Protein AF-A0A543HZT6-F1 (afdb_monomer)

Sequence (372 aa):
MHTLSETLMDLGLVVEVDGRRPEGRGRAGRTARAYQFNARMASVVGIDLGDHKVSVTVSDLAGNELASRTEVFAHLGVSGRDRVTTTRRLIRSVLRAAGVESNSVLHVAVGVAAPVDGSGRVVASGEPGYMPGLADVNIAKSIGRGFPYPVVIENDANLAALGECWKGAGVGVDNLVVLLSGERLGTGLISGGQLMRGQHHMAGELAFLELVAGVGDTTGVAGLAQTLGRRAVADSRPRAESPGSLYALSDGDAAKVGSKQVIDAARHGDHEAAEVLRRVAEQMARVVAVLATLLDPEVLIFSGGGAAIAELIRDDISRQVPAFVPRPPRIVASPLGDRAVLVGATKLALDHAHHQLFKLLDAHAGPSQMRV

pLDDT: mean 89.83, std 12.61, range [34.81, 98.81]

Secondary structure (DSSP, 8-state):
-HHHHHHHHHTTSEEEEPPPPPSS-----PPPPEEEE-GGG-EEEEEEE-SSEEEEEEEETT--EEEEEEEE-SSS---HHHHHHHHHHHHHHHHHHHT--GGGEEEEEEEESS-B-TTS-B---SSTTS-TTSTTS-HHHHHHTT-SS-EEEEEHHHHHHHHHHHHSTTTT-SSEEEEEESSBEEEEEEETTEE---TTS-TT--GGGGGSTTT-S-B-HHHHHHHHHHHHHHH----S--TTSHHHHTTT-GGG--HHHHHHHHHTT-HHHHHHHHHHHHHHHHHHHHHHHHH--SEEEEEGGGHHHHHHHHHHHHHHGGGT-SSPPEEEE-SSGGGHHHHHHHHHHHHHHHHHHHHHHHHHH-TTS---

Radius of gyration: 24.03 Å; Cα contacts (8 Å, |Δi|>4): 754; chains: 1; bounding box: 74×47×74 Å

Mean predicted aligned error: 6.79 Å

Solvent-accessible surface area (backbone atoms only — not comparable to full-atom values): 19347 Å² total; per-residue (Å²): 106,73,68,57,54,49,53,34,39,76,70,44,50,32,42,82,46,87,49,81,74,74,85,85,72,96,68,101,62,82,79,62,86,30,74,41,76,36,35,77,70,35,30,27,29,11,21,26,47,49,81,59,35,41,36,39,35,34,23,31,70,77,67,48,78,64,28,67,52,73,50,71,54,95,59,81,76,62,41,30,67,57,52,48,53,51,48,52,51,48,49,57,51,30,30,60,71,46,72,49,58,72,83,40,34,58,18,30,18,34,16,28,71,49,55,31,36,92,85,41,42,51,56,81,64,95,56,97,83,50,62,41,60,36,54,81,42,65,56,38,63,62,62,27,61,97,50,87,33,57,50,47,50,42,31,26,24,47,21,24,31,50,12,22,40,71,79,33,82,32,54,93,55,36,35,32,37,24,33,26,16,19,59,45,53,38,34,8,40,32,50,86,68,35,80,49,39,60,100,68,35,59,46,49,70,54,76,66,30,53,76,38,90,81,57,52,47,49,67,5,58,26,35,45,35,16,56,47,42,22,49,53,34,66,73,52,70,96,62,99,65,57,79,47,22,46,39,53,66,22,76,64,38,33,88,65,39,36,46,65,39,40,54,55,6,34,75,61,66,19,64,68,26,44,52,31,47,50,54,47,23,57,34,47,20,53,55,50,29,52,51,36,73,76,64,66,31,61,33,38,30,30,21,26,68,11,8,74,60,35,56,76,28,37,67,60,20,64,68,48,23,56,81,74,29,96,76,65,47,49,69,42,47,31,83,46,19,74,43,17,27,36,46,7,10,36,50,54,10,46,54,54,36,51,54,52,52,52,53,52,50,56,65,72,60,48,101,79,71,91,80,130

Nearest PDB structures (foldseek):
  1z05-assembly1_A-2  TM=7.581E-01  e=1.755E-20  Vibrio cholerae O1 biovar El Tor str. N16961
  3vov-assembly1_D  TM=7.362E-01  e=4.429E-18  Thermus thermophilus HB8
  2yhw-assembly1_A-2  TM=7.523E-01  e=1.103E-17  Homo sapiens
  2ap1-assembly1_A  TM=6.636E-01  e=1.703E-16  Salmonella enterica subsp. enterica serovar Typhimurium
  4db3-assembly1_A  TM=6.295E-01  e=8.113E-17  Vibrio vulnificus

Organism: NCBI:txid412689

Foldseek 3Di:
DVVLVVLCVVVVQKDWDQQDDPPDDDDPDDRDTDIDGPQAQAWEKFWEQEQFKIKIFIATLVRHTLFIDMDGDPDGQPALLVSLVVVLVRVVVRCVSSVHDLQRYAEFEYAAQAQAWPVQAGDDDPDPPGRHNNNVDPSQCSSCVPGPYGYHYAHLQQLLVLLCCPPKVNPPFQFEWEWAFAQFTFIWTGHRNDTDLPPGRCPRPDQCLCVQPLQNHGGGLFNQLLVQLLVLLQPDDDDPDDCQALCNLQVSHSVSRTSVSLLSSVVVVHPSSVVSLLSSLVNVLSVQLVCCVVRVGQEYEYAANNLSSCVVRVVVSVVRNCVRDVDGHRYHRMPCHNCSSRSSRSSVRSVSSVVVVVVVSVVVVPPPPPDD

Structure (mmCIF, N/CA/C/O backbone):
data_AF-A0A543HZT6-F1
#
_entry.id   AF-A0A543HZT6-F1
#
loop_
_atom_site.group_PDB
_atom_site.id
_atom_site.type_symbol
_atom_site.label_atom_id
_atom_site.label_alt_id
_atom_site.label_comp_id
_atom_site.label_asym_id
_atom_site.label_entity_id
_atom_site.label_seq_id
_atom_site.pdbx_PDB_ins_code
_atom_site.Cartn_x
_atom_site.Cartn_y
_atom_site.Cartn_z
_atom_site.occupancy
_atom_site.B_iso_or_equiv
_atom_site.auth_seq_id
_atom_site.auth_comp_id
_atom_site.auth_asym_id
_atom_site.auth_atom_id
_atom_site.pdbx_PDB_model_num
ATOM 1 N N . MET A 1 1 ? -31.960 -9.673 25.588 1.00 57.41 1 MET A N 1
ATOM 2 C CA . MET A 1 1 ? -32.349 -8.967 24.343 1.00 57.41 1 MET A CA 1
ATOM 3 C C . MET A 1 1 ? -32.800 -7.541 24.635 1.00 57.41 1 MET A C 1
ATOM 5 O O . MET A 1 1 ? -32.084 -6.653 24.213 1.00 57.41 1 MET A O 1
ATOM 9 N N . HIS A 1 2 ? -33.874 -7.298 25.405 1.00 59.56 2 HIS A N 1
ATOM 10 C CA . HIS A 1 2 ? -34.345 -5.928 25.708 1.00 59.56 2 HIS A CA 1
ATOM 11 C C . HIS A 1 2 ? -33.261 -5.028 26.337 1.00 59.56 2 HIS A C 1
ATOM 13 O O . HIS A 1 2 ? -32.996 -3.950 25.823 1.00 59.56 2 HIS A O 1
ATOM 19 N N . THR A 1 3 ? -32.548 -5.536 27.347 1.00 75.44 3 THR A N 1
ATOM 20 C CA . THR A 1 3 ? -31.457 -4.828 28.040 1.00 75.44 3 THR A CA 1
ATOM 21 C C . THR A 1 3 ? -30.265 -4.499 27.142 1.00 75.44 3 THR A C 1
ATOM 23 O O . THR A 1 3 ? -29.736 -3.401 27.223 1.00 75.44 3 THR A O 1
ATOM 26 N N . LEU A 1 4 ? -29.861 -5.407 26.246 1.00 78.81 4 LEU A N 1
ATOM 27 C CA . LEU A 1 4 ? -28.741 -5.160 25.327 1.00 78.81 4 LEU A CA 1
ATOM 28 C C . LEU A 1 4 ? -29.105 -4.111 24.266 1.00 78.81 4 LEU A C 1
ATOM 30 O O . LEU A 1 4 ? -28.292 -3.247 23.955 1.00 78.81 4 LEU A O 1
ATOM 34 N N . SER A 1 5 ? -30.322 -4.172 23.717 1.00 77.44 5 SER A N 1
ATOM 35 C CA . SER A 1 5 ? -30.802 -3.174 22.757 1.00 77.44 5 SER A CA 1
ATOM 36 C C . SER A 1 5 ? -30.911 -1.786 23.389 1.00 77.44 5 SER A C 1
ATOM 38 O O . SER A 1 5 ? -30.549 -0.813 22.739 1.00 77.44 5 SER A O 1
ATOM 40 N N . GLU A 1 6 ? -31.352 -1.689 24.647 1.00 80.94 6 GLU A N 1
ATOM 41 C CA . GLU A 1 6 ? -31.368 -0.431 25.405 1.00 80.94 6 GLU A CA 1
ATOM 42 C C . GLU A 1 6 ? -29.956 0.109 25.634 1.00 80.94 6 GLU A C 1
ATOM 44 O O . GLU A 1 6 ? -29.689 1.242 25.254 1.00 80.94 6 GLU A O 1
ATOM 49 N N . THR A 1 7 ? -29.011 -0.714 26.102 1.00 83.00 7 THR A N 1
ATOM 50 C CA . THR A 1 7 ? -27.608 -0.288 26.255 1.00 83.00 7 THR A CA 1
ATOM 51 C C . THR A 1 7 ? -26.992 0.186 24.935 1.00 83.00 7 THR A C 1
ATOM 53 O O . THR A 1 7 ? -26.291 1.195 24.902 1.00 83.00 7 THR A O 1
ATOM 56 N N . LEU A 1 8 ? -27.257 -0.508 23.824 1.00 84.44 8 LEU A N 1
ATOM 57 C CA . LEU A 1 8 ? -26.765 -0.103 22.505 1.00 84.44 8 LEU A CA 1
ATOM 58 C C . LEU A 1 8 ? -27.398 1.212 22.020 1.00 84.44 8 LEU A C 1
ATOM 60 O O . LEU A 1 8 ? -26.725 1.981 21.336 1.00 84.44 8 LEU A O 1
ATOM 64 N N . MET A 1 9 ? -28.664 1.477 22.354 1.00 84.94 9 MET A N 1
ATOM 65 C CA . MET A 1 9 ? -29.323 2.755 22.057 1.00 84.94 9 MET A CA 1
ATOM 66 C C . MET A 1 9 ? -28.793 3.889 22.936 1.00 84.94 9 MET A C 1
ATOM 68 O O . MET A 1 9 ? -28.523 4.967 22.415 1.00 84.94 9 MET A O 1
ATOM 72 N N . ASP A 1 10 ? -28.587 3.642 24.232 1.00 84.94 10 ASP A N 1
ATOM 73 C CA . ASP A 1 10 ? -28.039 4.621 25.180 1.00 84.94 10 ASP A CA 1
ATOM 74 C C . ASP A 1 10 ? -26.620 5.048 24.782 1.00 84.94 10 ASP A C 1
ATOM 76 O O . ASP A 1 10 ? -26.254 6.219 24.881 1.00 84.94 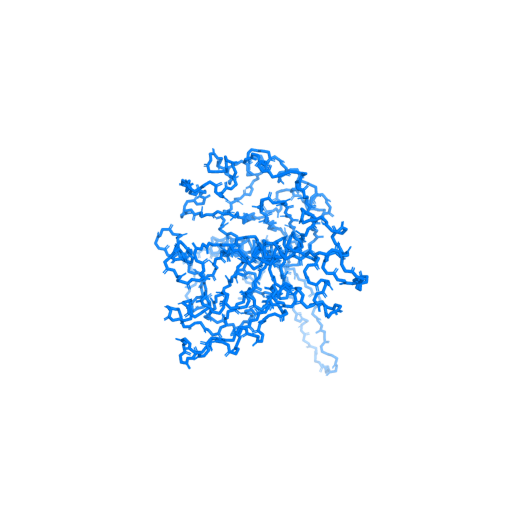10 ASP A O 1
ATOM 80 N N . LEU A 1 11 ? -25.833 4.107 24.254 1.00 83.06 11 LEU A N 1
ATOM 81 C CA . LEU A 1 11 ? -24.512 4.369 23.678 1.00 83.06 11 LEU A CA 1
ATOM 82 C C . LEU A 1 11 ? -24.570 4.964 22.261 1.00 83.06 11 LEU A C 1
ATOM 84 O O . LEU A 1 11 ? -23.529 5.283 21.689 1.00 83.06 11 LEU A O 1
ATOM 88 N N . GLY A 1 12 ? -25.760 5.086 21.667 1.00 85.19 12 GLY A N 1
ATOM 89 C CA . GLY A 1 12 ? -25.968 5.594 20.312 1.00 85.19 12 GLY A CA 1
ATOM 90 C C . GLY A 1 12 ? -25.462 4.675 19.195 1.00 85.19 12 GLY A C 1
ATOM 91 O O . GLY A 1 12 ? -25.435 5.107 18.043 1.00 85.19 12 GLY A O 1
ATOM 92 N N . LEU A 1 13 ? -25.076 3.432 19.514 1.00 85.69 13 LEU A N 1
ATOM 93 C CA . LEU A 1 13 ? -24.542 2.424 18.585 1.00 85.69 13 LEU A CA 1
ATOM 94 C C . LEU A 1 13 ? -25.603 1.865 17.645 1.00 85.69 13 LEU A C 1
ATOM 96 O O . LEU A 1 13 ? -25.291 1.459 16.524 1.00 85.69 13 LEU A O 1
ATOM 100 N N . VAL A 1 14 ? -26.856 1.844 18.090 1.00 89.56 14 VAL A N 1
ATOM 101 C CA . VAL A 1 14 ? -27.994 1.480 17.252 1.00 89.56 14 VAL A CA 1
ATOM 102 C C . VAL A 1 14 ? -29.080 2.535 17.342 1.00 89.56 14 VAL A C 1
ATOM 104 O O . VAL A 1 14 ? -29.271 3.169 18.376 1.00 89.56 14 VAL A O 1
ATOM 107 N N . VAL A 1 15 ? -29.811 2.699 16.248 1.00 88.88 15 VAL A N 1
ATOM 108 C CA . VAL A 1 15 ? -31.012 3.533 16.173 1.00 88.88 15 VAL A CA 1
ATOM 109 C C . VAL A 1 15 ? -32.214 2.651 15.860 1.00 88.88 15 VAL A C 1
ATOM 111 O O . VAL A 1 15 ? -32.104 1.704 15.076 1.00 88.88 15 VAL A O 1
ATOM 114 N N . GLU A 1 16 ? -33.352 2.932 16.493 1.00 87.25 16 GLU A N 1
ATOM 115 C CA . GLU A 1 16 ? -34.619 2.282 16.151 1.00 87.25 16 GLU A CA 1
ATOM 116 C C . GLU A 1 16 ? -35.087 2.798 14.783 1.00 87.25 16 GLU A C 1
ATOM 118 O O . GLU A 1 16 ? -35.059 3.998 14.509 1.00 87.25 16 GLU A O 1
ATOM 123 N N . VAL A 1 17 ? -35.478 1.877 13.909 1.00 86.50 17 VAL A N 1
ATOM 124 C CA . VAL A 1 17 ? -36.004 2.159 12.571 1.00 86.50 17 VAL A CA 1
ATOM 125 C C . VAL A 1 17 ? -37.346 1.462 12.401 1.00 86.50 17 VAL A C 1
ATOM 127 O O . VAL A 1 17 ? -37.620 0.441 13.037 1.00 86.50 17 VAL A O 1
ATOM 130 N N . ASP A 1 18 ? -38.192 1.996 11.523 1.00 77.94 18 ASP A N 1
ATOM 131 C CA . ASP A 1 18 ? -39.490 1.388 11.247 1.00 77.94 18 ASP A CA 1
ATOM 132 C C . ASP A 1 18 ? -39.306 -0.022 10.664 1.00 77.94 18 ASP A C 1
ATOM 134 O O . ASP A 1 18 ? -38.708 -0.220 9.601 1.00 77.94 18 ASP A O 1
ATOM 138 N N . GLY A 1 19 ? -39.833 -1.030 11.361 1.00 65.00 19 GLY A N 1
ATOM 139 C CA . GLY A 1 19 ? -39.820 -2.406 10.879 1.00 65.00 19 GLY A CA 1
ATOM 140 C C . GLY A 1 19 ? -40.638 -2.531 9.592 1.00 65.00 19 GLY A C 1
ATOM 141 O O . GLY A 1 19 ? -41.846 -2.282 9.596 1.00 65.00 19 GLY A O 1
ATOM 142 N N . ARG A 1 20 ? -40.008 -2.947 8.483 1.00 56.88 20 ARG A N 1
ATOM 143 C CA . ARG A 1 20 ? -40.730 -3.265 7.239 1.00 56.88 20 ARG A CA 1
ATOM 144 C C . ARG A 1 20 ? -41.764 -4.356 7.527 1.00 56.88 20 ARG A C 1
ATOM 146 O O . ARG A 1 20 ? -41.405 -5.472 7.902 1.00 56.88 20 ARG A O 1
ATOM 153 N N . ARG A 1 21 ? -43.052 -4.052 7.332 1.00 56.28 21 ARG A N 1
ATOM 154 C CA . ARG A 1 21 ? -44.095 -5.086 7.285 1.00 56.28 21 ARG A CA 1
ATOM 155 C C . ARG A 1 21 ? -43.817 -5.975 6.067 1.00 56.28 21 ARG A C 1
ATOM 157 O O . ARG A 1 21 ? -43.660 -5.424 4.980 1.00 56.28 21 ARG A O 1
ATOM 164 N N . PRO A 1 22 ? -43.778 -7.311 6.203 1.00 52.00 22 PRO A N 1
ATOM 165 C CA . PRO A 1 22 ? -43.826 -8.181 5.038 1.00 52.00 22 PRO A CA 1
ATOM 166 C C . PRO A 1 22 ? -45.109 -7.868 4.264 1.00 52.00 22 PRO A C 1
ATOM 168 O O . PRO A 1 22 ? -46.202 -7.897 4.840 1.00 52.00 22 PRO A O 1
ATOM 171 N N . GLU A 1 23 ? -44.988 -7.526 2.983 1.00 52.16 23 GLU A N 1
ATOM 172 C CA . GLU A 1 23 ? -46.154 -7.386 2.117 1.00 52.16 23 GLU A CA 1
ATOM 173 C C . GLU A 1 23 ? -46.867 -8.742 2.043 1.00 52.16 23 GLU A C 1
ATOM 175 O O . GLU A 1 23 ? -46.289 -9.750 1.643 1.00 52.16 23 GLU A O 1
ATOM 180 N N . GLY A 1 24 ? -48.126 -8.775 2.487 1.00 54.62 24 GLY A N 1
ATOM 181 C CA . GLY A 1 24 ? -48.979 -9.956 2.393 1.00 54.62 24 GLY A CA 1
ATOM 182 C C . GLY A 1 24 ? -48.821 -10.971 3.528 1.00 54.62 24 GLY A C 1
ATOM 183 O O . GLY A 1 24 ? -48.290 -12.057 3.329 1.00 54.62 24 GLY A O 1
ATOM 184 N N . ARG A 1 25 ? -49.389 -10.669 4.703 1.00 46.81 25 ARG A N 1
ATOM 185 C CA . ARG A 1 25 ? -50.236 -11.590 5.498 1.00 46.81 25 ARG A CA 1
ATOM 186 C C . ARG A 1 25 ? -50.712 -10.887 6.765 1.00 46.81 25 ARG A C 1
ATOM 188 O O . ARG A 1 25 ? -49.925 -10.508 7.627 1.00 46.81 25 ARG A O 1
ATOM 195 N N . GLY A 1 26 ? -52.028 -10.727 6.870 1.00 58.00 26 GLY A N 1
ATOM 196 C CA . GLY A 1 26 ? -52.678 -10.222 8.068 1.00 58.00 26 GLY A CA 1
ATOM 197 C C . GLY A 1 26 ? -52.455 -11.158 9.252 1.00 58.00 26 GLY A C 1
ATOM 198 O O . GLY A 1 26 ? -52.909 -12.299 9.249 1.00 58.00 26 GLY A O 1
ATOM 199 N N . ARG A 1 27 ? -51.793 -10.644 10.285 1.00 52.22 27 ARG A N 1
ATOM 200 C CA . ARG A 1 27 ? -52.024 -11.012 11.683 1.00 52.22 27 ARG A CA 1
ATOM 201 C C . ARG A 1 27 ? -51.715 -9.791 12.540 1.00 52.22 27 ARG A C 1
ATOM 203 O O . ARG A 1 27 ? -50.632 -9.222 12.446 1.00 52.22 27 ARG A O 1
ATOM 210 N N . ALA A 1 28 ? -52.693 -9.383 13.343 1.00 55.94 28 ALA A N 1
ATOM 211 C CA . ALA A 1 28 ? -52.550 -8.338 14.344 1.00 55.94 28 ALA A CA 1
ATOM 212 C C . ALA A 1 28 ? -51.576 -8.819 15.433 1.00 55.94 28 ALA A C 1
ATOM 214 O O . ALA A 1 28 ? -51.959 -9.518 16.366 1.00 55.94 28 ALA A O 1
ATOM 215 N N . GLY A 1 29 ? -50.299 -8.495 15.262 1.00 61.16 29 GLY A N 1
ATOM 216 C CA . GLY A 1 29 ? -49.252 -8.628 16.268 1.00 61.16 29 GLY A CA 1
ATOM 217 C C . GLY A 1 29 ? -48.547 -7.285 16.434 1.00 61.16 29 GLY A C 1
ATOM 218 O O . GLY A 1 29 ? -48.522 -6.482 15.499 1.00 61.16 29 GLY A O 1
ATOM 219 N N . ARG A 1 30 ? -47.997 -7.026 17.627 1.00 59.41 30 ARG A N 1
ATOM 220 C CA . ARG A 1 30 ? -47.191 -5.827 17.905 1.00 59.41 30 ARG A CA 1
ATOM 221 C C . ARG A 1 30 ? -46.085 -5.715 16.849 1.00 59.41 30 ARG A C 1
ATOM 223 O O . ARG A 1 30 ? -45.381 -6.693 16.609 1.00 59.41 30 ARG A O 1
ATOM 230 N N . THR A 1 31 ? -45.958 -4.550 16.214 1.00 61.19 31 THR A N 1
ATOM 231 C CA . THR A 1 31 ? -44.930 -4.284 15.199 1.00 61.19 31 THR A CA 1
ATOM 232 C C . THR A 1 31 ? -43.558 -4.622 15.781 1.00 61.19 31 THR A C 1
ATOM 234 O O . THR A 1 31 ? -43.225 -4.152 16.871 1.00 61.19 31 THR A O 1
ATOM 237 N N . ALA A 1 32 ? -42.789 -5.473 15.099 1.00 73.81 32 ALA A N 1
ATOM 238 C CA . ALA A 1 32 ? -41.437 -5.794 15.534 1.00 73.81 32 ALA A CA 1
ATOM 239 C C . ALA A 1 32 ? -40.584 -4.520 15.486 1.00 73.81 32 ALA A C 1
ATOM 241 O O . ALA A 1 32 ? -40.571 -3.829 14.466 1.00 73.81 32 ALA A O 1
ATOM 242 N N . ARG A 1 33 ? -39.891 -4.212 16.587 1.00 80.31 33 ARG A N 1
ATOM 243 C CA . ARG A 1 33 ? -38.891 -3.142 16.614 1.00 80.31 33 ARG A CA 1
ATOM 244 C C . ARG A 1 33 ? -37.713 -3.565 15.748 1.00 80.31 33 ARG A C 1
ATOM 246 O O . ARG A 1 33 ? -37.187 -4.662 15.943 1.00 80.31 33 ARG A O 1
ATOM 253 N N . ALA A 1 34 ? -37.324 -2.724 14.798 1.00 83.81 34 ALA A N 1
ATOM 254 C CA . ALA A 1 34 ? -36.122 -2.929 14.008 1.00 83.81 34 ALA A CA 1
ATOM 255 C C . ALA A 1 34 ? -35.042 -1.956 14.481 1.00 83.81 34 ALA A C 1
ATOM 257 O O . ALA A 1 34 ? -35.328 -0.816 14.837 1.00 83.81 34 ALA A O 1
ATOM 258 N N . TYR A 1 35 ? -33.800 -2.425 14.495 1.00 86.25 35 TYR A N 1
ATOM 259 C CA . TYR A 1 35 ? -32.641 -1.635 14.885 1.00 86.25 35 TYR A CA 1
ATOM 260 C C . TYR A 1 35 ? -31.626 -1.646 13.753 1.00 86.25 35 TYR A C 1
ATOM 262 O O . TYR A 1 35 ? -31.440 -2.661 13.081 1.00 86.25 35 TYR A O 1
ATOM 270 N N . GLN A 1 36 ? -30.963 -0.517 13.564 1.00 89.12 36 GLN A N 1
ATOM 271 C CA . GLN A 1 36 ? -29.909 -0.326 12.581 1.00 89.12 36 GLN A CA 1
ATOM 272 C C . GLN A 1 36 ? -28.639 0.124 13.298 1.00 89.12 36 GLN A C 1
ATOM 274 O O . GLN A 1 36 ? -28.704 0.960 14.196 1.00 89.12 36 GLN A O 1
ATOM 279 N N . PHE A 1 37 ? -27.481 -0.374 12.859 1.00 90.31 37 PHE A N 1
ATOM 280 C CA . PHE A 1 37 ? -26.193 0.150 13.306 1.00 90.31 37 PHE A CA 1
ATOM 281 C C . PHE A 1 37 ? -26.051 1.626 12.918 1.00 90.31 37 PHE A C 1
ATOM 283 O O . PHE A 1 37 ? -26.197 2.001 11.750 1.00 90.31 37 PHE A O 1
ATOM 290 N N . ASN A 1 38 ? -25.752 2.471 13.898 1.00 91.44 38 ASN A N 1
ATOM 291 C CA . ASN A 1 38 ? -25.540 3.892 13.688 1.00 91.44 38 ASN A CA 1
ATOM 292 C C . ASN A 1 38 ? -24.103 4.155 13.224 1.00 91.44 38 ASN A C 1
ATOM 294 O O . ASN A 1 38 ? -23.271 4.675 13.963 1.00 91.44 38 ASN A O 1
ATOM 298 N N . ALA A 1 39 ? -23.810 3.814 11.968 1.00 92.00 39 ALA A N 1
ATOM 299 C CA . ALA A 1 39 ? -22.471 3.975 11.403 1.00 92.00 39 ALA A CA 1
ATOM 300 C C . ALA A 1 39 ? -21.938 5.417 11.493 1.00 92.00 39 ALA A C 1
ATOM 302 O O . ALA A 1 39 ? -20.729 5.621 11.560 1.00 92.00 39 ALA A O 1
ATOM 303 N N . ARG A 1 40 ? -22.836 6.411 11.525 1.00 90.81 40 ARG A N 1
ATOM 304 C CA . ARG A 1 40 ? -22.513 7.844 11.544 1.00 90.81 40 ARG A CA 1
ATOM 305 C C . ARG A 1 40 ? -22.329 8.436 12.940 1.00 90.81 40 ARG A C 1
ATOM 307 O O . ARG A 1 40 ? -22.072 9.631 13.036 1.00 90.81 40 ARG A O 1
ATOM 314 N N . MET A 1 41 ? -22.447 7.645 14.010 1.00 90.56 41 MET A N 1
ATOM 315 C CA . MET A 1 41 ? -22.242 8.155 15.374 1.00 90.56 41 MET A CA 1
ATOM 316 C C . MET A 1 41 ? -20.821 8.686 15.603 1.00 90.56 41 MET A C 1
ATOM 318 O O . MET A 1 41 ? -20.600 9.517 16.479 1.00 90.56 41 MET A O 1
ATOM 322 N N . ALA A 1 42 ? -19.858 8.170 14.841 1.00 93.56 42 ALA A N 1
ATOM 323 C CA . ALA A 1 42 ? -18.459 8.517 14.944 1.00 93.56 42 ALA A CA 1
ATOM 324 C C . ALA A 1 42 ? -17.748 8.243 13.612 1.00 93.56 42 ALA A C 1
ATOM 326 O O . ALA A 1 42 ? -18.342 7.753 12.648 1.00 93.56 42 ALA A O 1
ATOM 327 N N . SER A 1 43 ? -16.466 8.573 13.541 1.00 96.56 43 SER A N 1
ATOM 328 C CA . SER A 1 43 ? -15.652 8.389 12.343 1.00 96.56 43 SER A CA 1
ATOM 329 C C . SER A 1 43 ? -14.262 7.865 12.676 1.00 96.56 43 SER A C 1
ATOM 331 O O . SER A 1 43 ? -13.800 7.916 13.816 1.00 96.56 43 SER A O 1
ATOM 333 N N . VAL A 1 44 ? -13.570 7.378 11.656 1.00 98.25 44 VAL A N 1
ATOM 334 C CA . VAL A 1 44 ? -12.152 7.023 11.715 1.00 98.25 44 VAL A CA 1
ATOM 335 C C . VAL A 1 44 ? -11.391 7.727 10.602 1.00 98.25 44 VAL A C 1
ATOM 337 O O . VAL A 1 44 ? -11.977 8.120 9.590 1.00 98.25 44 VAL A O 1
ATOM 340 N N . VAL A 1 45 ? -10.081 7.883 10.781 1.00 98.50 45 VAL A N 1
ATOM 341 C CA . VAL A 1 45 ? -9.201 8.482 9.772 1.00 98.50 45 VAL A CA 1
ATOM 342 C C . VAL A 1 45 ? -8.145 7.472 9.343 1.00 98.50 45 VAL A C 1
ATOM 344 O O . VAL A 1 45 ? -7.395 6.958 10.172 1.00 98.50 45 VAL A O 1
ATOM 347 N N . GLY A 1 46 ? -8.071 7.214 8.041 1.00 98.56 46 GLY A N 1
ATOM 348 C CA . GLY A 1 46 ? -6.985 6.464 7.418 1.00 98.56 46 GLY A CA 1
ATOM 349 C C . GLY A 1 46 ? -6.003 7.420 6.750 1.00 98.56 46 GLY A C 1
ATOM 350 O O . GLY A 1 46 ? -6.421 8.382 6.100 1.00 98.56 46 GLY A O 1
ATOM 351 N N . ILE A 1 47 ? -4.706 7.174 6.909 1.00 98.56 47 ILE A N 1
ATOM 352 C CA . ILE A 1 47 ? -3.644 7.999 6.330 1.00 98.56 47 ILE A CA 1
ATOM 353 C C . ILE A 1 47 ? -2.620 7.104 5.641 1.00 98.56 47 ILE A C 1
ATOM 355 O O . ILE A 1 47 ? -2.151 6.136 6.226 1.00 98.56 47 ILE A O 1
ATOM 359 N N . ASP A 1 48 ? -2.259 7.467 4.417 1.00 97.56 48 ASP A N 1
ATOM 360 C CA . ASP A 1 48 ? -1.107 6.947 3.683 1.00 97.56 48 ASP A CA 1
ATOM 361 C C . ASP A 1 48 ? -0.053 8.061 3.623 1.00 97.56 48 ASP A C 1
ATOM 363 O O . ASP A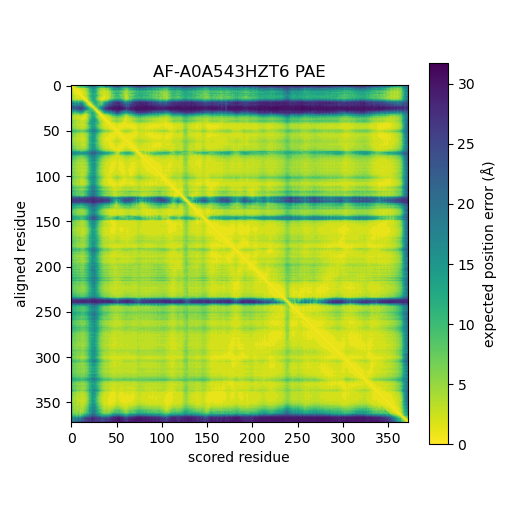 1 48 ? -0.253 9.077 2.949 1.00 97.56 48 ASP A O 1
ATOM 367 N N . LEU A 1 49 ? 1.018 7.915 4.408 1.00 95.19 49 LEU A N 1
ATOM 368 C CA . LEU A 1 49 ? 2.145 8.839 4.491 1.00 95.19 49 LEU A CA 1
ATOM 369 C C . LEU A 1 49 ? 3.325 8.273 3.687 1.00 95.19 49 LEU A C 1
ATOM 371 O O . LEU A 1 49 ? 4.265 7.703 4.248 1.00 95.19 49 LEU A O 1
ATOM 375 N N . GLY A 1 50 ? 3.262 8.444 2.369 1.00 90.38 50 GLY A N 1
ATOM 376 C CA . GLY A 1 50 ? 4.299 8.011 1.437 1.00 90.38 50 GLY A CA 1
ATOM 377 C C . GLY A 1 50 ? 5.373 9.069 1.179 1.00 90.38 50 GLY A C 1
ATOM 378 O O . GLY A 1 50 ? 5.316 10.195 1.687 1.00 90.38 50 GLY A O 1
ATOM 379 N N . ASP A 1 51 ? 6.351 8.713 0.341 1.00 85.50 51 ASP A N 1
ATOM 380 C CA . ASP A 1 51 ? 7.472 9.597 0.004 1.00 85.50 51 ASP A CA 1
ATOM 381 C C . ASP A 1 51 ? 7.060 10.751 -0.930 1.00 85.50 51 ASP A C 1
ATOM 383 O O . ASP A 1 51 ? 7.401 11.906 -0.684 1.00 85.50 51 ASP A O 1
ATOM 387 N N . HIS A 1 52 ? 6.230 10.464 -1.935 1.00 87.12 52 HIS A N 1
ATOM 388 C CA . HIS A 1 52 ? 5.796 11.438 -2.951 1.00 87.12 52 HIS A CA 1
ATOM 389 C C . HIS A 1 52 ? 4.495 12.155 -2.623 1.00 87.12 52 HIS A C 1
ATOM 391 O O . HIS A 1 52 ? 4.197 13.201 -3.195 1.00 87.12 52 HIS A O 1
ATOM 397 N N . LYS A 1 53 ? 3.678 11.586 -1.739 1.00 92.56 53 LYS A N 1
ATOM 398 C CA . LYS A 1 53 ? 2.338 12.093 -1.449 1.00 92.56 53 LYS A CA 1
ATOM 399 C C . LYS A 1 53 ? 1.894 11.738 -0.041 1.00 92.56 53 LYS A C 1
ATOM 401 O O . LYS A 1 53 ? 2.371 10.773 0.547 1.00 92.56 53 LYS A O 1
ATOM 406 N N . VAL A 1 54 ? 0.910 12.483 0.446 1.00 96.00 54 VAL A N 1
ATOM 407 C CA . VAL A 1 54 ? 0.106 12.109 1.611 1.00 96.00 54 VAL A CA 1
ATOM 408 C C . VAL A 1 54 ? -1.344 12.012 1.184 1.00 96.00 54 VAL A C 1
ATOM 410 O O . VAL A 1 54 ? -1.877 12.959 0.605 1.00 96.00 54 VAL A O 1
ATOM 413 N N . SER A 1 55 ? -1.995 10.899 1.506 1.00 98.12 55 SER A N 1
ATOM 414 C CA . SE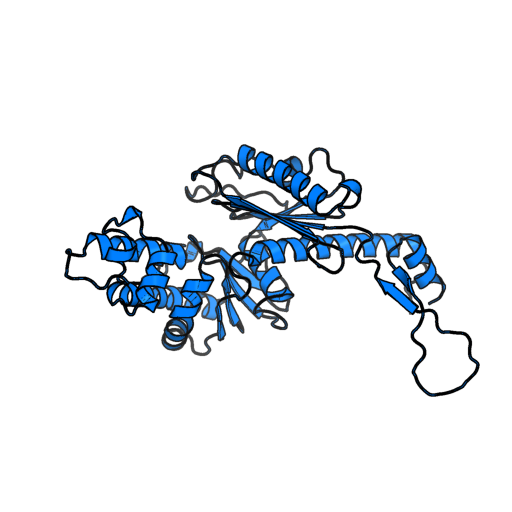R A 1 55 ? -3.438 10.734 1.324 1.00 98.12 55 SER A CA 1
ATOM 415 C C . SER A 1 55 ? -4.122 10.569 2.672 1.00 98.12 55 SER A C 1
ATOM 417 O O . SER A 1 55 ? -3.640 9.841 3.534 1.00 98.12 55 SER A O 1
ATOM 419 N N . VAL A 1 56 ? -5.253 11.243 2.860 1.00 98.50 56 VAL A N 1
ATOM 420 C CA . VAL A 1 56 ? -6.068 11.170 4.076 1.00 98.50 56 VAL A CA 1
ATOM 421 C C . VAL A 1 56 ? -7.507 10.881 3.680 1.00 98.50 56 VAL A C 1
ATOM 423 O O . VAL A 1 56 ? -8.042 11.541 2.789 1.00 98.50 56 VAL A O 1
ATOM 426 N N . THR A 1 57 ? -8.142 9.936 4.366 1.00 98.62 57 THR A N 1
ATOM 427 C CA . THR A 1 57 ? -9.569 9.632 4.225 1.00 98.62 57 THR A CA 1
ATOM 428 C C . THR A 1 57 ? -10.259 9.650 5.583 1.00 98.62 57 THR A C 1
ATOM 430 O O . THR A 1 57 ? -9.667 9.268 6.593 1.00 98.62 57 THR A O 1
ATOM 433 N N . VAL A 1 58 ? -11.502 10.119 5.606 1.00 98.50 58 VAL A N 1
ATOM 434 C CA . VAL A 1 58 ? -12.411 10.043 6.752 1.00 98.50 58 VAL A CA 1
ATOM 435 C C . VAL A 1 58 ? -13.529 9.083 6.380 1.00 98.50 58 VAL A C 1
ATOM 437 O O . VAL A 1 58 ? -14.126 9.209 5.310 1.00 98.50 58 VAL A O 1
ATOM 440 N N . SER A 1 59 ? -13.819 8.141 7.270 1.00 98.38 59 SER A N 1
ATOM 441 C CA . SER A 1 59 ? -14.798 7.080 7.052 1.00 98.38 59 SER A CA 1
ATOM 442 C C . SER A 1 59 ? -15.742 6.952 8.244 1.00 98.38 59 SER A C 1
ATOM 444 O O . SER A 1 59 ? -15.338 7.211 9.381 1.00 98.38 59 SER A O 1
ATOM 446 N N . ASP A 1 60 ? -16.983 6.545 7.991 1.00 97.31 60 ASP A N 1
ATOM 447 C CA . ASP A 1 60 ? -17.931 6.165 9.042 1.00 97.31 60 ASP A CA 1
ATOM 448 C C . ASP A 1 60 ? -17.565 4.798 9.665 1.00 97.31 60 ASP A C 1
ATOM 450 O O . ASP A 1 60 ? -16.654 4.108 9.200 1.00 97.31 60 ASP A O 1
ATOM 454 N N . LEU A 1 61 ? -18.265 4.371 10.721 1.00 96.00 61 LEU A N 1
ATOM 455 C CA . LEU A 1 61 ? -17.965 3.103 11.403 1.00 96.00 61 LEU A CA 1
ATOM 456 C C . LEU A 1 61 ? -18.339 1.842 10.606 1.00 96.00 61 LEU A C 1
ATOM 458 O O . LEU A 1 61 ? -17.964 0.742 11.017 1.00 96.00 61 LEU A O 1
ATOM 462 N N . ALA A 1 62 ? -19.071 1.976 9.497 1.00 94.44 62 ALA A N 1
ATOM 463 C CA . ALA A 1 62 ? -19.316 0.889 8.548 1.00 94.44 62 ALA A CA 1
ATOM 464 C C . ALA A 1 62 ? -18.229 0.823 7.459 1.00 94.44 62 ALA A C 1
ATOM 466 O O . ALA A 1 62 ? -18.217 -0.096 6.639 1.00 94.44 62 ALA A O 1
ATOM 467 N N . GLY A 1 63 ? -17.289 1.771 7.456 1.00 96.00 63 GLY A N 1
ATOM 468 C CA . GLY A 1 63 ? -16.211 1.829 6.486 1.00 96.00 63 GLY A CA 1
ATOM 469 C C . GLY A 1 63 ? -16.591 2.498 5.168 1.00 96.00 63 GLY A C 1
ATOM 470 O O . GLY A 1 63 ? -15.919 2.241 4.160 1.00 96.00 63 GLY A O 1
ATOM 471 N N . ASN A 1 64 ? -17.646 3.317 5.155 1.00 96.88 64 ASN A N 1
ATOM 472 C CA . ASN A 1 64 ? -17.991 4.155 4.012 1.00 96.88 64 ASN A CA 1
ATOM 473 C C . ASN A 1 64 ? -17.179 5.451 4.048 1.00 96.88 64 ASN A C 1
ATOM 475 O O . ASN A 1 64 ? -17.230 6.203 5.022 1.00 96.88 64 ASN A O 1
ATOM 479 N N . GLU A 1 65 ? -16.470 5.735 2.956 1.00 97.88 65 GLU A N 1
ATOM 480 C CA . GLU A 1 65 ? -15.710 6.976 2.810 1.00 97.88 65 GLU A CA 1
ATOM 481 C C . GLU A 1 65 ? -16.653 8.186 2.764 1.00 97.88 65 GLU A C 1
ATOM 483 O O . GLU A 1 65 ? -17.556 8.253 1.930 1.00 97.88 65 GLU A O 1
ATOM 488 N N . LEU A 1 66 ? -16.419 9.149 3.656 1.00 98.31 66 LEU A N 1
ATOM 489 C CA . LEU A 1 66 ? -17.155 10.412 3.728 1.00 98.31 66 LEU A CA 1
ATOM 490 C C . LEU A 1 66 ? -16.442 11.512 2.938 1.00 98.31 66 LEU A C 1
ATOM 492 O O . LEU A 1 66 ? -17.081 12.300 2.245 1.00 98.31 66 LEU A O 1
ATOM 496 N N . ALA A 1 67 ? -15.113 11.565 3.039 1.00 98.44 67 ALA A N 1
ATOM 497 C CA . ALA A 1 67 ? -14.269 12.443 2.238 1.00 98.44 67 ALA A CA 1
ATOM 498 C C . ALA A 1 67 ? -12.831 11.916 2.198 1.00 98.44 67 ALA A C 1
ATOM 500 O O . ALA A 1 67 ? -12.344 11.345 3.172 1.00 98.44 67 ALA A O 1
ATOM 501 N N . SER A 1 68 ? -12.117 12.200 1.112 1.00 98.25 68 SER A N 1
ATOM 502 C CA . SER A 1 68 ? -10.686 11.932 0.989 1.00 98.25 68 SER A CA 1
ATOM 503 C C . SER A 1 68 ? -9.972 13.064 0.254 1.00 98.25 68 SER A C 1
ATOM 505 O O . SER A 1 68 ? -10.571 13.798 -0.536 1.00 98.25 68 SER A O 1
ATOM 507 N N . ARG A 1 69 ? -8.685 13.259 0.556 1.00 98.25 69 ARG A N 1
ATOM 508 C CA . ARG A 1 69 ? -7.798 14.189 -0.155 1.00 98.25 69 ARG A CA 1
ATOM 509 C C . ARG A 1 69 ? -6.389 13.624 -0.226 1.00 98.25 69 ARG A C 1
ATOM 511 O O . ARG A 1 69 ? -5.910 13.029 0.736 1.00 98.25 69 ARG A O 1
ATOM 518 N N . THR A 1 70 ? -5.718 13.919 -1.329 1.00 97.75 70 THR A N 1
ATOM 519 C CA . THR A 1 70 ? -4.305 13.616 -1.541 1.00 97.75 70 THR A CA 1
ATOM 520 C C . THR A 1 70 ? -3.561 14.901 -1.860 1.00 97.75 70 THR A C 1
ATOM 522 O O . THR A 1 70 ? -4.062 15.745 -2.602 1.00 97.75 70 THR A O 1
ATOM 525 N N . GLU A 1 71 ? -2.365 15.043 -1.306 1.00 96.50 71 GLU A N 1
ATOM 526 C CA . GLU A 1 71 ? -1.429 16.105 -1.648 1.00 96.50 71 GLU A CA 1
ATOM 527 C C . GLU A 1 71 ? -0.102 15.492 -2.083 1.00 96.50 71 GLU A C 1
ATOM 529 O O . GLU A 1 71 ? 0.427 14.617 -1.400 1.00 96.50 71 GLU A O 1
ATOM 534 N N . VAL A 1 72 ? 0.408 15.940 -3.229 1.00 94.19 72 VAL A N 1
ATOM 535 C CA . VAL A 1 72 ? 1.682 15.497 -3.806 1.00 94.19 72 VAL A CA 1
ATOM 536 C C . VAL A 1 72 ? 2.769 16.490 -3.408 1.00 94.19 72 VAL A C 1
ATOM 538 O O . VAL A 1 72 ? 2.572 17.703 -3.503 1.00 94.19 72 VAL A O 1
ATOM 541 N N . PHE A 1 73 ? 3.914 15.987 -2.960 1.00 89.50 73 PHE A N 1
ATOM 542 C CA . PHE A 1 73 ? 5.073 16.808 -2.645 1.00 89.50 73 PHE A CA 1
ATOM 543 C C . PHE A 1 73 ? 5.757 17.287 -3.928 1.00 89.50 73 PHE A C 1
ATOM 545 O O . PHE A 1 73 ? 5.890 16.547 -4.897 1.00 89.50 73 PHE A O 1
ATOM 552 N N . ALA A 1 74 ? 6.211 18.541 -3.932 1.00 81.50 74 ALA A N 1
ATOM 553 C CA . ALA A 1 74 ? 6.834 19.145 -5.111 1.00 81.50 74 ALA A CA 1
ATOM 554 C C . ALA A 1 74 ? 8.235 18.586 -5.426 1.00 81.50 74 ALA A C 1
ATOM 556 O O . ALA A 1 74 ? 8.715 18.732 -6.546 1.00 81.50 74 ALA A O 1
ATOM 557 N N . HIS A 1 75 ? 8.909 18.002 -4.436 1.00 80.44 75 HIS A N 1
ATOM 558 C CA . HIS A 1 75 ? 10.239 17.413 -4.559 1.00 80.44 75 HIS A CA 1
ATOM 559 C C . HIS A 1 75 ? 10.410 16.283 -3.540 1.00 80.44 75 HIS A C 1
ATOM 561 O O . HIS A 1 75 ? 9.698 16.226 -2.536 1.00 80.44 75 HIS A O 1
ATOM 567 N N . LEU A 1 76 ? 11.377 15.405 -3.801 1.00 78.75 76 LEU A N 1
ATOM 568 C CA . LEU A 1 76 ? 11.811 14.366 -2.871 1.00 78.75 76 LEU A CA 1
ATOM 569 C C . LEU A 1 76 ? 12.597 14.948 -1.693 1.00 78.75 76 LEU A C 1
ATOM 571 O O . LEU A 1 76 ? 13.143 16.045 -1.773 1.00 78.75 76 LEU A O 1
ATOM 575 N N . GLY A 1 77 ? 12.690 14.185 -0.602 1.00 79.56 77 GLY A N 1
ATOM 576 C CA . GLY A 1 77 ? 13.491 14.571 0.564 1.00 79.56 77 GLY A CA 1
ATOM 577 C C . GLY A 1 77 ? 12.794 15.526 1.537 1.00 79.56 77 GLY A C 1
ATOM 578 O O . GLY A 1 77 ? 13.451 16.120 2.390 1.00 79.56 77 GLY A O 1
ATOM 579 N N . VAL A 1 78 ? 11.465 15.655 1.452 1.00 85.19 78 VAL A N 1
ATOM 580 C CA . VAL A 1 78 ? 10.671 16.394 2.445 1.00 85.19 78 VAL A CA 1
ATOM 581 C C . VAL A 1 78 ? 10.906 15.806 3.838 1.00 85.19 78 VAL A C 1
ATOM 583 O O . VAL A 1 78 ? 10.787 14.592 4.036 1.00 85.19 78 VAL A O 1
ATOM 586 N N . SER A 1 79 ? 11.209 16.675 4.805 1.00 88.62 79 SER A N 1
ATOM 587 C CA . SER A 1 79 ? 11.529 16.266 6.172 1.00 88.62 79 SER A CA 1
ATOM 588 C C . SER A 1 79 ? 10.337 15.605 6.873 1.00 88.62 79 SER A C 1
ATOM 590 O O . SER A 1 79 ? 9.177 15.966 6.646 1.00 88.62 79 SER A O 1
ATOM 592 N N . GLY A 1 80 ? 10.607 14.691 7.811 1.00 88.19 80 GLY A N 1
ATOM 593 C CA . GLY A 1 80 ? 9.564 14.081 8.645 1.00 88.19 80 GLY A CA 1
ATOM 594 C C . GLY A 1 80 ? 8.652 15.100 9.354 1.00 88.19 80 GLY A C 1
ATOM 595 O O . GLY A 1 80 ? 7.444 14.886 9.473 1.00 88.19 80 GLY A O 1
ATOM 596 N N . ARG A 1 81 ? 9.188 16.258 9.771 1.00 90.38 81 ARG A N 1
ATOM 597 C CA . ARG A 1 81 ? 8.399 17.327 10.416 1.00 90.38 81 ARG A CA 1
ATOM 598 C C . ARG A 1 81 ? 7.439 18.013 9.444 1.00 90.38 81 ARG A C 1
ATOM 600 O O . ARG A 1 81 ? 6.283 18.261 9.804 1.00 90.38 81 ARG A O 1
ATOM 607 N N . ASP A 1 82 ? 7.888 18.294 8.226 1.00 91.31 82 ASP A N 1
ATOM 608 C CA . ASP A 1 82 ? 7.062 18.943 7.202 1.00 91.31 82 ASP A CA 1
ATOM 609 C C . ASP A 1 82 ? 5.978 17.996 6.683 1.00 91.31 82 ASP A C 1
ATOM 611 O O . ASP A 1 82 ? 4.828 18.409 6.495 1.00 91.31 82 ASP A O 1
ATOM 615 N N . ARG A 1 83 ? 6.292 16.699 6.569 1.00 92.06 83 ARG A N 1
ATOM 616 C CA . ARG A 1 83 ? 5.318 15.633 6.286 1.00 92.06 83 ARG A CA 1
ATOM 617 C C . ARG A 1 83 ? 4.209 15.584 7.331 1.00 92.06 83 ARG A C 1
ATOM 619 O O . ARG A 1 83 ? 3.027 15.615 6.983 1.00 92.06 83 ARG A O 1
ATOM 626 N N . VAL A 1 84 ? 4.558 15.584 8.619 1.00 92.81 84 VAL A N 1
ATOM 627 C CA . VAL A 1 84 ? 3.565 15.614 9.707 1.00 92.81 84 VAL A CA 1
ATOM 628 C C . VAL A 1 84 ? 2.744 16.906 9.687 1.00 92.81 84 VAL A C 1
ATOM 630 O O . VAL A 1 84 ? 1.527 16.870 9.879 1.00 92.81 84 VAL A O 1
ATOM 633 N N . THR A 1 85 ? 3.375 18.052 9.426 1.00 93.81 85 THR A N 1
ATOM 634 C CA . THR A 1 85 ? 2.684 19.350 9.339 1.00 93.81 85 THR A CA 1
ATOM 635 C C . THR A 1 85 ? 1.658 19.359 8.208 1.00 93.81 85 THR A C 1
ATOM 637 O O . THR A 1 85 ? 0.499 19.735 8.420 1.00 93.81 85 THR A O 1
ATOM 640 N N . THR A 1 86 ? 2.059 18.871 7.035 1.00 95.00 86 THR A N 1
ATOM 641 C CA . THR A 1 86 ? 1.199 18.682 5.863 1.00 95.00 86 THR A CA 1
ATOM 642 C C . THR A 1 86 ? 0.040 17.751 6.198 1.00 95.00 86 THR A C 1
ATOM 644 O O . THR A 1 86 ? -1.120 18.139 6.071 1.00 95.00 86 THR A O 1
ATOM 647 N N . THR A 1 87 ? 0.330 16.591 6.784 1.00 95.69 87 THR A N 1
ATOM 648 C CA . THR A 1 87 ? -0.675 15.603 7.204 1.00 95.69 87 THR A CA 1
ATOM 649 C C . THR A 1 87 ? -1.721 16.205 8.144 1.00 95.69 87 THR A C 1
ATOM 651 O O . THR A 1 87 ? -2.919 16.092 7.900 1.00 95.69 87 THR A O 1
ATOM 654 N N . ARG A 1 88 ? -1.305 16.942 9.182 1.00 95.44 88 ARG A N 1
ATOM 655 C CA . ARG A 1 88 ? -2.227 17.620 10.117 1.00 95.44 88 ARG A CA 1
ATOM 656 C C . ARG A 1 88 ? -3.100 18.677 9.440 1.00 95.44 88 ARG A C 1
ATOM 658 O O . ARG A 1 88 ? -4.222 18.940 9.884 1.00 95.44 88 ARG A O 1
ATOM 665 N N . ARG A 1 89 ? -2.589 19.355 8.409 1.00 95.88 89 ARG A N 1
ATOM 666 C CA . ARG A 1 89 ? -3.390 20.283 7.599 1.00 95.88 89 ARG A CA 1
ATOM 667 C C . ARG A 1 89 ? -4.407 19.519 6.752 1.00 95.88 89 ARG A C 1
ATOM 669 O O . ARG A 1 89 ? -5.571 19.923 6.755 1.00 95.88 89 ARG A O 1
ATOM 676 N N . LEU A 1 90 ? -4.006 18.423 6.104 1.00 96.94 90 LEU A N 1
ATOM 677 C CA . LEU A 1 90 ? -4.917 17.575 5.331 1.00 96.94 90 LEU A CA 1
ATOM 678 C C . LEU A 1 90 ? -6.026 17.001 6.212 1.00 96.94 90 LEU A C 1
ATOM 680 O O . LEU A 1 90 ? -7.185 17.170 5.857 1.00 96.94 90 LEU A O 1
ATOM 684 N N . ILE A 1 91 ? -5.714 16.439 7.386 1.00 96.44 91 ILE A N 1
ATOM 685 C CA . ILE A 1 91 ? -6.722 15.910 8.326 1.00 96.44 91 ILE A CA 1
ATOM 686 C C . ILE A 1 91 ? -7.808 16.955 8.608 1.00 96.44 91 ILE A C 1
ATOM 688 O O . ILE A 1 91 ? -8.987 16.696 8.392 1.00 96.44 91 ILE A O 1
ATOM 692 N N . ARG A 1 92 ? -7.425 18.178 9.003 1.00 95.50 92 ARG A N 1
ATOM 693 C CA . ARG A 1 92 ? -8.390 19.266 9.260 1.00 95.50 92 ARG A CA 1
ATOM 694 C C . ARG A 1 92 ? -9.210 19.634 8.023 1.00 95.50 92 ARG A C 1
ATOM 696 O O . ARG A 1 92 ? -10.372 20.012 8.142 1.00 95.50 92 ARG A O 1
ATOM 703 N N . SER A 1 93 ? -8.602 19.579 6.840 1.00 97.19 93 SER A N 1
ATOM 704 C CA . SER A 1 93 ? -9.290 19.860 5.580 1.00 97.19 93 SER A CA 1
ATOM 705 C C . SER A 1 93 ? -10.298 18.769 5.215 1.00 97.19 93 SER A C 1
ATOM 707 O O . SER A 1 93 ? -11.393 19.110 4.772 1.00 97.19 93 SER A O 1
ATOM 709 N N . VAL A 1 94 ? -9.953 17.494 5.410 1.00 97.88 94 VAL A N 1
ATOM 710 C CA . VAL A 1 94 ? -10.828 16.352 5.110 1.00 97.88 94 VAL A CA 1
ATOM 711 C C . VAL A 1 94 ? -11.962 16.256 6.128 1.00 97.88 94 VAL A C 1
ATOM 713 O O . VAL A 1 94 ? -13.104 16.101 5.716 1.00 97.88 94 VAL A O 1
ATOM 716 N N . LEU A 1 95 ? -11.694 16.464 7.423 1.00 96.75 95 LEU A N 1
ATOM 717 C CA . LEU A 1 95 ? -12.736 16.515 8.459 1.00 96.75 95 LEU A CA 1
ATOM 718 C C . LEU A 1 95 ? -13.781 17.598 8.165 1.00 96.75 95 LEU A C 1
ATOM 720 O O . LEU A 1 95 ? -14.976 17.317 8.170 1.00 96.75 95 LEU A O 1
ATOM 724 N N . ARG A 1 96 ? -13.340 18.813 7.800 1.00 97.19 96 ARG A N 1
ATOM 725 C CA . ARG A 1 96 ? -14.260 19.876 7.362 1.00 97.19 96 ARG A CA 1
ATOM 726 C C . ARG A 1 96 ? -15.064 19.489 6.127 1.00 97.19 96 ARG A C 1
ATOM 728 O O . ARG A 1 96 ? -16.253 19.771 6.082 1.00 97.19 96 ARG A O 1
ATOM 735 N N . ALA A 1 97 ? -14.425 18.877 5.130 1.00 97.94 97 ALA A N 1
ATOM 736 C CA . ALA A 1 97 ? -15.112 18.449 3.913 1.00 97.94 97 ALA A CA 1
ATOM 737 C C . ALA A 1 97 ? -16.155 17.351 4.187 1.00 97.94 97 ALA A C 1
ATOM 739 O O . ALA A 1 97 ? -17.193 17.338 3.538 1.00 97.94 97 ALA A O 1
ATOM 740 N N . ALA A 1 98 ? -15.895 16.476 5.161 1.00 97.44 98 ALA A N 1
ATOM 741 C CA . ALA A 1 98 ? -16.816 15.432 5.601 1.00 97.44 98 ALA A CA 1
ATOM 742 C C . ALA A 1 98 ? -17.924 15.940 6.546 1.00 97.44 98 ALA A C 1
ATOM 744 O O . ALA A 1 98 ? -18.856 15.192 6.831 1.00 97.44 98 ALA A O 1
ATOM 745 N N . GLY A 1 99 ? -17.828 17.173 7.063 1.00 96.69 99 GLY A N 1
ATOM 746 C CA . GLY A 1 99 ? -18.727 17.674 8.110 1.00 96.69 99 GLY A CA 1
ATOM 747 C C . GLY A 1 99 ? -18.557 16.951 9.452 1.00 96.69 99 GLY A C 1
ATOM 748 O O . GLY A 1 99 ? -19.519 16.817 10.202 1.00 96.69 99 GLY A O 1
ATOM 749 N N . VAL A 1 100 ? -17.351 16.447 9.733 1.00 95.75 100 VAL A N 1
ATOM 750 C CA . VAL A 1 100 ? -17.034 15.638 10.917 1.00 95.75 100 VAL A CA 1
ATOM 751 C C . VAL A 1 100 ? -16.274 16.482 11.933 1.00 95.75 100 VAL A C 1
ATOM 753 O O . VAL A 1 100 ? -15.215 17.044 11.638 1.00 95.75 100 VAL A O 1
ATOM 756 N N . GLU A 1 101 ? -16.790 16.534 13.157 1.00 93.12 101 GLU A N 1
ATOM 757 C CA . GLU A 1 101 ? -16.122 17.196 14.274 1.00 93.12 101 GLU A CA 1
ATOM 758 C C . GLU A 1 101 ? -14.944 16.359 14.781 1.00 93.12 101 GLU A C 1
ATOM 760 O O . GLU A 1 101 ? -15.007 15.132 14.861 1.00 93.12 101 GLU A O 1
ATOM 765 N N . SER A 1 102 ? -13.850 17.009 15.181 1.00 90.06 102 SER A N 1
ATOM 766 C CA . SER A 1 102 ? -12.623 16.294 15.581 1.00 90.06 102 SER A CA 1
ATOM 767 C C . SER A 1 102 ? -12.799 15.397 16.815 1.00 90.06 102 SER A C 1
ATOM 769 O O . SER A 1 102 ? -12.045 14.445 16.988 1.00 90.06 102 SER A O 1
ATOM 771 N N . ASN A 1 103 ? -13.779 15.694 17.673 1.00 90.56 103 ASN A N 1
ATOM 772 C CA . ASN A 1 103 ? -14.130 14.888 18.848 1.00 90.56 103 ASN A CA 1
ATOM 773 C C . ASN A 1 103 ? -14.956 13.634 18.514 1.00 90.56 103 ASN A C 1
ATOM 775 O O . ASN A 1 103 ? -15.067 12.754 19.358 1.00 90.56 103 ASN A O 1
ATOM 779 N N . SER A 1 104 ? -15.510 13.548 17.303 1.00 91.69 104 SER A N 1
ATOM 780 C CA . SER A 1 104 ? -16.266 12.388 16.820 1.00 91.69 104 SER A CA 1
ATOM 781 C C . SER A 1 104 ? -15.381 11.353 16.121 1.00 91.69 104 SER A C 1
ATOM 783 O O . SER A 1 104 ? -15.856 10.302 15.706 1.00 91.69 104 SER A 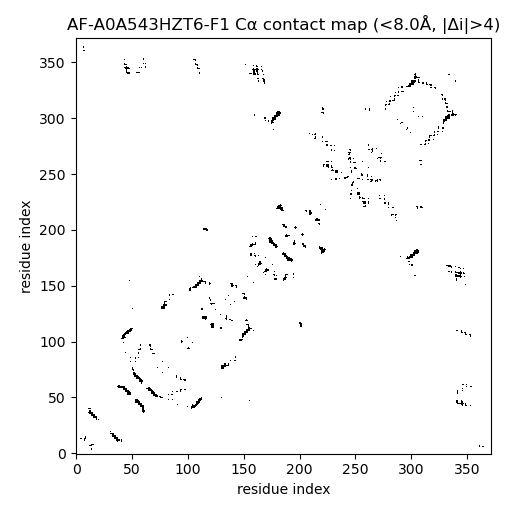O 1
ATOM 785 N N . VAL A 1 105 ? -14.078 11.620 15.997 1.00 95.44 105 VAL A N 1
ATOM 786 C CA . VAL A 1 105 ? -13.110 10.651 15.479 1.00 95.44 105 VAL A CA 1
ATOM 787 C C . VAL A 1 105 ? -12.685 9.713 16.610 1.00 95.44 105 VAL A C 1
ATOM 789 O O . VAL A 1 105 ? -12.134 10.173 17.607 1.00 95.44 105 VAL A O 1
ATOM 792 N N . LEU A 1 106 ? -12.899 8.403 16.454 1.00 94.94 106 LEU A N 1
ATOM 793 C CA . LEU A 1 106 ? -12.506 7.397 17.455 1.00 94.94 106 LEU A CA 1
ATOM 794 C C . LEU A 1 106 ? -11.061 6.936 17.296 1.00 94.94 106 LEU A C 1
ATOM 796 O O . LEU A 1 106 ? -10.399 6.616 18.282 1.00 94.94 106 LEU A O 1
ATOM 800 N N . HIS A 1 107 ? -10.570 6.869 16.058 1.00 96.62 107 HIS A N 1
ATOM 801 C CA . HIS A 1 107 ? -9.231 6.363 15.792 1.00 96.62 107 HIS A CA 1
ATOM 802 C C . HIS A 1 107 ? -8.625 6.919 14.513 1.00 96.62 107 HIS A C 1
ATOM 804 O O . HIS A 1 107 ? -9.329 7.197 13.537 1.00 96.62 107 HIS A O 1
ATOM 810 N N . VAL A 1 108 ? -7.298 7.021 14.514 1.00 97.94 108 VAL A N 1
ATOM 811 C CA . VAL A 1 108 ? -6.499 7.366 13.340 1.00 97.94 108 VAL A CA 1
ATOM 812 C C . VAL A 1 108 ? -5.434 6.304 13.132 1.00 97.94 108 VAL A C 1
ATOM 814 O O . VAL A 1 108 ? -4.691 5.997 14.060 1.00 97.94 108 VAL A O 1
ATOM 817 N N . ALA A 1 109 ? -5.328 5.781 11.917 1.00 98.38 109 ALA A N 1
ATOM 818 C CA . ALA A 1 109 ? -4.241 4.894 11.521 1.00 98.38 109 ALA A CA 1
ATOM 819 C C . ALA A 1 109 ? -3.408 5.536 10.413 1.00 98.38 109 ALA A C 1
ATOM 821 O O . ALA A 1 109 ? -3.952 6.145 9.489 1.00 98.38 109 ALA A O 1
ATOM 822 N N . VAL A 1 110 ? -2.090 5.389 10.511 1.00 98.25 110 VAL A N 1
ATOM 823 C CA . VAL A 1 110 ? -1.127 5.975 9.578 1.00 98.25 110 VAL A CA 1
ATOM 824 C C . VAL A 1 110 ? -0.219 4.887 9.030 1.00 98.25 110 VAL A C 1
ATOM 826 O O . VAL A 1 110 ? 0.522 4.267 9.787 1.00 98.25 110 VAL A O 1
ATOM 829 N N . GLY A 1 111 ? -0.269 4.694 7.716 1.00 97.00 111 GLY A N 1
ATOM 830 C CA . GLY A 1 111 ? 0.705 3.924 6.957 1.00 97.00 111 GLY A CA 1
ATOM 831 C C . GLY A 1 111 ? 1.943 4.746 6.686 1.00 97.00 111 GLY A C 1
ATOM 832 O O . GLY A 1 111 ? 1.822 5.892 6.256 1.00 97.00 111 GLY A O 1
ATOM 833 N N . VAL A 1 112 ? 3.115 4.173 6.926 1.00 94.19 112 VAL A N 1
ATOM 834 C CA . VAL A 1 112 ? 4.399 4.793 6.592 1.00 94.19 112 VAL A CA 1
ATOM 835 C C . VAL A 1 112 ? 5.238 3.837 5.757 1.00 94.19 112 VAL A C 1
ATOM 837 O O . VAL A 1 112 ? 5.311 2.648 6.063 1.00 94.19 112 VAL A O 1
ATOM 840 N N . ALA A 1 113 ? 5.907 4.370 4.734 1.00 88.44 113 ALA A N 1
ATOM 841 C CA . ALA A 1 113 ? 6.866 3.633 3.905 1.00 88.44 113 ALA A CA 1
ATOM 842 C C . ALA A 1 113 ? 8.204 3.420 4.638 1.00 88.44 113 ALA A C 1
ATOM 844 O O . ALA A 1 113 ? 9.252 3.923 4.230 1.00 88.44 113 ALA A O 1
ATOM 845 N N . ALA A 1 114 ? 8.142 2.760 5.794 1.00 88.06 114 ALA A N 1
ATOM 846 C CA . ALA A 1 114 ? 9.281 2.410 6.632 1.00 88.06 114 ALA A CA 1
ATOM 847 C C . ALA A 1 114 ? 8.918 1.260 7.594 1.00 88.06 114 ALA A C 1
ATOM 849 O O . ALA A 1 114 ? 7.731 1.054 7.874 1.00 88.06 114 ALA A O 1
ATOM 850 N N . PRO A 1 115 ? 9.909 0.538 8.145 1.00 88.75 115 PRO A N 1
ATOM 851 C CA . PRO A 1 115 ? 9.671 -0.417 9.217 1.00 88.75 115 PRO A CA 1
ATOM 852 C C . PRO A 1 115 ? 9.165 0.294 10.477 1.00 88.75 115 PRO A C 1
ATOM 854 O O . PRO A 1 115 ? 9.646 1.375 10.838 1.00 88.75 115 PRO A O 1
ATOM 857 N N . VAL A 1 116 ? 8.197 -0.321 11.156 1.00 91.62 116 VAL A N 1
ATOM 858 C CA . VAL A 1 116 ? 7.552 0.223 12.359 1.00 91.62 116 VAL A CA 1
ATOM 859 C C . VAL A 1 116 ? 7.618 -0.813 13.470 1.00 91.62 116 VAL A C 1
ATOM 861 O O . VAL A 1 116 ? 7.139 -1.926 13.296 1.00 91.62 116 VAL A O 1
ATOM 864 N N . ASP A 1 117 ? 8.183 -0.450 14.619 1.00 90.44 117 ASP A N 1
ATOM 865 C CA . ASP A 1 117 ? 8.280 -1.354 15.765 1.00 90.44 117 ASP A CA 1
ATOM 866 C C . ASP A 1 117 ? 6.932 -1.558 16.486 1.00 90.44 117 ASP A C 1
ATOM 868 O O . ASP A 1 117 ? 5.938 -0.868 16.244 1.00 90.44 117 ASP A O 1
ATOM 872 N N . GLY A 1 118 ? 6.902 -2.485 17.449 1.00 88.06 118 GLY A N 1
ATOM 873 C CA . GLY A 1 118 ? 5.703 -2.770 18.248 1.00 88.06 118 GLY A CA 1
ATOM 874 C C . GLY A 1 118 ? 5.210 -1.626 19.137 1.00 88.06 118 GLY A C 1
ATOM 875 O O . GLY A 1 118 ? 4.115 -1.712 19.688 1.00 88.06 118 GLY A O 1
ATOM 876 N N . SER A 1 119 ? 5.979 -0.543 19.268 1.00 88.62 119 SER A N 1
ATOM 877 C CA . SER A 1 119 ? 5.560 0.682 19.952 1.00 88.62 119 SER A CA 1
ATOM 878 C C . SER A 1 119 ? 4.962 1.729 19.001 1.00 88.62 119 SER A C 1
ATOM 880 O O . SER A 1 119 ? 4.570 2.811 19.450 1.00 88.62 119 SER A O 1
ATOM 882 N N . GLY A 1 120 ? 4.881 1.428 17.700 1.00 88.12 120 GLY A N 1
ATOM 883 C CA . GLY A 1 120 ? 4.395 2.349 16.675 1.00 88.12 120 GLY A CA 1
ATOM 884 C C . GLY A 1 120 ? 5.420 3.422 16.303 1.00 88.12 120 GLY A C 1
ATOM 885 O O . GLY A 1 120 ? 5.037 4.537 15.933 1.00 88.12 120 GLY A O 1
ATOM 886 N N . ARG A 1 121 ? 6.720 3.136 16.448 1.00 90.56 121 ARG A N 1
ATOM 887 C CA . ARG A 1 121 ? 7.805 4.044 16.049 1.00 90.56 121 ARG A CA 1
ATOM 888 C C . ARG A 1 121 ? 8.482 3.550 14.786 1.00 90.56 121 ARG A C 1
ATOM 890 O O . ARG A 1 121 ? 8.712 2.359 14.624 1.00 90.56 121 ARG A O 1
ATOM 897 N N . VAL A 1 122 ? 8.836 4.493 13.919 1.00 89.62 122 VAL A N 1
ATOM 898 C CA . VAL A 1 122 ? 9.656 4.204 12.743 1.00 89.62 122 VAL A CA 1
ATOM 899 C C . VAL A 1 122 ? 11.042 3.777 13.210 1.00 89.62 122 VAL A C 1
ATOM 901 O O . VAL A 1 122 ? 11.685 4.494 13.980 1.00 89.62 122 VAL A O 1
ATOM 904 N N . VAL A 1 123 ? 11.490 2.612 12.753 1.00 85.12 123 VAL A N 1
ATOM 905 C CA . VAL A 1 123 ? 12.829 2.104 13.048 1.00 85.12 123 VAL A CA 1
ATOM 906 C C . VAL A 1 123 ? 13.826 2.845 12.165 1.00 85.12 123 VAL A C 1
ATOM 908 O O . VAL A 1 123 ? 13.654 2.928 10.951 1.00 85.12 123 VAL A O 1
ATOM 911 N N . ALA A 1 124 ? 14.875 3.398 12.774 1.00 72.38 124 ALA A N 1
ATOM 912 C CA . ALA A 1 124 ? 15.979 3.982 12.027 1.00 72.38 124 ALA A CA 1
ATOM 913 C C . ALA A 1 124 ? 16.787 2.857 11.370 1.00 72.38 124 ALA A C 1
ATOM 915 O O . ALA A 1 124 ? 17.583 2.180 12.018 1.00 72.38 124 ALA A O 1
ATOM 916 N N . SER A 1 125 ? 16.579 2.650 10.082 1.00 60.50 125 SER A N 1
ATOM 917 C CA . SER A 1 125 ? 17.439 1.831 9.238 1.00 60.50 125 SER A CA 1
ATOM 918 C C . SER A 1 125 ? 18.545 2.726 8.685 1.00 60.50 125 SER A C 1
ATOM 920 O O . SER A 1 125 ? 18.282 3.777 8.107 1.00 60.50 125 SER A O 1
ATOM 922 N N . GLY A 1 126 ? 19.804 2.317 8.852 1.00 52.16 126 GLY A N 1
ATOM 923 C CA . GLY A 1 126 ? 20.971 3.014 8.291 1.00 52.16 126 GLY A CA 1
ATOM 924 C C . GLY A 1 126 ? 21.044 2.993 6.757 1.00 52.16 126 GLY A C 1
ATOM 925 O O . GLY A 1 126 ? 22.058 3.393 6.194 1.00 52.16 126 GLY A O 1
ATOM 926 N N . GLU A 1 127 ? 19.997 2.516 6.080 1.00 55.25 127 GLU A N 1
ATOM 927 C CA . GLU A 1 127 ? 19.888 2.563 4.631 1.00 55.25 127 GLU A CA 1
ATOM 928 C C . GLU A 1 127 ? 19.454 3.964 4.173 1.00 55.25 127 GLU A C 1
ATOM 930 O O . GLU A 1 127 ? 18.440 4.482 4.647 1.00 55.25 127 GLU A O 1
ATOM 935 N N . PRO A 1 128 ? 20.144 4.565 3.191 1.00 50.62 128 PRO A N 1
ATOM 936 C CA . PRO A 1 128 ? 19.843 5.906 2.679 1.00 50.62 128 PRO A CA 1
ATOM 937 C C . PRO A 1 128 ? 18.486 6.045 1.952 1.00 50.62 128 PRO A C 1
ATOM 939 O O . PRO A 1 128 ? 18.215 7.097 1.380 1.00 50.62 128 PRO A O 1
ATOM 942 N N . GLY A 1 129 ? 17.637 5.008 1.950 1.00 53.28 129 GLY A N 1
ATOM 943 C CA . GLY A 1 129 ? 16.388 4.936 1.182 1.00 53.28 129 GLY A CA 1
ATOM 944 C C . GLY A 1 129 ? 15.093 5.199 1.957 1.00 53.28 129 GLY A C 1
ATOM 945 O O . GLY A 1 129 ? 14.028 5.199 1.343 1.00 53.28 129 GLY A O 1
ATOM 946 N N . TYR A 1 130 ? 15.141 5.411 3.274 1.00 65.06 130 TYR A N 1
ATOM 947 C CA . TYR A 1 130 ? 13.941 5.712 4.063 1.00 65.06 130 TYR A CA 1
ATOM 948 C C . TYR A 1 130 ? 13.716 7.223 4.186 1.00 65.06 130 TYR A C 1
ATOM 950 O O . TYR A 1 130 ? 14.670 7.993 4.292 1.00 65.06 130 TYR A O 1
ATOM 958 N N . MET A 1 131 ? 12.446 7.652 4.158 1.00 74.69 131 MET A N 1
ATOM 959 C CA . MET A 1 131 ? 12.040 9.068 4.158 1.00 74.69 131 MET A CA 1
ATOM 960 C C . MET A 1 131 ? 12.849 9.913 5.174 1.00 74.69 131 MET A C 1
ATOM 962 O O . MET A 1 131 ? 12.766 9.652 6.381 1.00 74.69 131 MET A O 1
ATOM 966 N N . PRO A 1 132 ? 13.599 10.947 4.731 1.00 73.25 132 PRO A N 1
ATOM 967 C CA . PRO A 1 132 ? 14.559 11.652 5.582 1.00 73.25 132 PRO A CA 1
ATOM 968 C C . PRO A 1 132 ? 13.974 12.238 6.873 1.00 73.25 132 PRO A C 1
ATOM 970 O O . PRO A 1 132 ? 12.982 12.976 6.872 1.00 73.25 132 PRO A O 1
ATOM 973 N N . GLY A 1 133 ? 14.627 11.932 7.997 1.00 77.88 133 GLY A N 1
ATOM 974 C CA . GLY A 1 133 ? 14.281 12.450 9.324 1.00 77.88 133 GLY A CA 1
ATOM 975 C C . GLY A 1 133 ? 12.934 11.967 9.869 1.00 77.88 133 GLY A C 1
ATOM 976 O O . GLY A 1 133 ? 12.425 12.537 10.834 1.00 77.88 133 GLY A O 1
ATOM 977 N N . LEU A 1 134 ? 12.316 10.950 9.253 1.00 82.88 134 LEU A N 1
ATOM 978 C CA . LEU A 1 134 ? 11.044 10.407 9.725 1.00 82.88 134 LEU A CA 1
ATOM 979 C C . LEU A 1 134 ? 11.207 9.632 11.043 1.00 82.88 134 LEU A C 1
ATOM 981 O O . LEU A 1 134 ? 10.376 9.783 11.938 1.00 82.88 134 LEU A O 1
ATOM 985 N N . ALA A 1 135 ? 12.301 8.877 11.193 1.00 85.56 135 ALA A N 1
ATOM 986 C CA . ALA A 1 135 ? 12.636 8.152 12.425 1.00 85.56 135 ALA A CA 1
ATOM 987 C C . ALA A 1 135 ? 12.884 9.085 13.629 1.00 85.56 135 ALA A C 1
ATOM 989 O O . ALA A 1 135 ? 12.631 8.713 14.775 1.00 85.56 135 ALA A O 1
ATOM 990 N N . ASP A 1 136 ? 13.289 10.332 13.373 1.00 85.75 136 ASP A N 1
ATOM 991 C CA . ASP A 1 136 ? 13.537 11.342 14.411 1.00 85.75 136 ASP A CA 1
ATOM 992 C C . ASP A 1 136 ? 12.243 11.949 14.980 1.00 85.75 136 ASP A C 1
ATOM 994 O O . ASP A 1 136 ? 12.262 12.717 15.950 1.00 85.75 136 ASP A O 1
ATOM 998 N N . VAL A 1 137 ? 11.091 11.643 14.374 1.00 87.25 137 VAL A N 1
ATOM 999 C CA . VAL A 1 137 ? 9.794 12.209 14.738 1.00 87.25 137 VAL A CA 1
ATOM 1000 C C . VAL A 1 137 ? 8.909 11.129 15.347 1.00 87.25 137 VAL A C 1
ATOM 1002 O O . VAL A 1 137 ? 8.607 10.111 14.737 1.00 87.25 137 VAL A O 1
ATOM 1005 N N . ASN A 1 138 ? 8.373 11.390 16.543 1.00 90.94 138 ASN A N 1
ATOM 1006 C CA . ASN A 1 138 ? 7.255 10.594 17.047 1.00 90.94 138 ASN A CA 1
ATOM 1007 C C . ASN A 1 138 ? 5.983 11.003 16.286 1.00 90.94 138 ASN A C 1
ATOM 1009 O O . ASN A 1 138 ? 5.313 11.973 16.660 1.00 90.94 138 ASN A O 1
ATOM 1013 N N . ILE A 1 139 ? 5.695 10.293 15.192 1.00 92.81 139 ILE A N 1
ATOM 1014 C CA . ILE A 1 139 ? 4.581 10.576 14.277 1.00 92.81 139 ILE A CA 1
ATOM 1015 C C . ILE A 1 139 ? 3.249 10.534 15.024 1.00 92.81 139 ILE A C 1
ATOM 1017 O O . ILE A 1 139 ? 2.500 11.508 14.961 1.00 92.81 139 ILE A O 1
ATOM 1021 N N . ALA A 1 140 ? 2.986 9.471 15.792 1.00 93.38 140 ALA A N 1
ATOM 1022 C CA . ALA A 1 140 ? 1.736 9.298 16.533 1.00 93.38 140 ALA A CA 1
ATOM 1023 C C . ALA A 1 140 ? 1.450 10.486 17.461 1.00 93.38 140 ALA A C 1
ATOM 1025 O O . ALA A 1 140 ? 0.404 11.128 17.365 1.00 93.38 140 ALA A O 1
ATOM 1026 N N . LYS A 1 141 ? 2.422 10.859 18.305 1.00 92.88 141 LYS A N 1
ATOM 1027 C CA . LYS A 1 141 ? 2.308 12.006 19.219 1.00 92.88 141 LYS A CA 1
ATOM 1028 C C . LYS A 1 141 ? 2.157 13.323 18.463 1.00 92.88 141 LYS A C 1
ATOM 1030 O O . LYS A 1 141 ? 1.420 14.207 18.898 1.00 92.88 141 LYS A O 1
ATOM 1035 N N . SER A 1 142 ? 2.865 13.481 17.349 1.00 93.38 142 SER A N 1
ATOM 1036 C CA . SER A 1 142 ? 2.868 14.734 16.594 1.00 93.38 142 SER A CA 1
ATOM 1037 C C . SER A 1 142 ? 1.565 14.934 15.818 1.00 93.38 142 SER A C 1
ATOM 1039 O O . SER A 1 142 ? 1.022 16.039 15.820 1.00 93.38 142 SER A O 1
ATOM 1041 N N . ILE A 1 143 ? 1.009 13.878 15.222 1.00 92.88 143 ILE A N 1
ATOM 1042 C CA . ILE A 1 143 ? -0.310 13.897 14.579 1.00 92.88 143 ILE A CA 1
ATOM 1043 C C . ILE A 1 143 ? -1.415 14.034 15.631 1.00 92.88 143 ILE A C 1
ATOM 1045 O O . ILE A 1 143 ? -2.295 14.871 15.457 1.00 92.88 143 ILE A O 1
ATOM 1049 N N . GLY A 1 144 ? -1.327 13.314 16.752 1.00 91.00 144 GLY A N 1
ATOM 1050 C CA . GLY A 1 144 ? -2.315 13.362 17.834 1.00 91.00 144 GLY A CA 1
ATOM 1051 C C . GLY A 1 144 ? -2.315 14.663 18.647 1.00 91.00 144 GLY A C 1
ATOM 1052 O O . GLY A 1 144 ? -3.266 14.946 19.367 1.00 91.00 144 GLY A O 1
ATOM 1053 N N . ARG A 1 145 ? -1.280 15.511 18.542 1.00 88.06 145 ARG A N 1
ATOM 1054 C CA . ARG A 1 145 ? -1.190 16.747 19.337 1.00 88.06 145 ARG A CA 1
ATOM 1055 C C . ARG A 1 145 ? -2.399 17.663 19.102 1.00 88.06 145 ARG A C 1
ATOM 1057 O O . ARG A 1 145 ? -2.588 18.170 17.995 1.00 88.06 145 ARG A O 1
ATOM 1064 N N . GLY A 1 146 ? -3.157 17.945 20.159 1.00 75.88 146 GLY A N 1
ATOM 1065 C CA . GLY A 1 146 ? -4.344 18.806 20.090 1.00 75.88 146 GLY A CA 1
ATOM 1066 C C . GLY A 1 146 ? -5.592 18.113 19.539 1.00 75.88 146 GLY A C 1
ATOM 1067 O O . GLY A 1 146 ? -6.559 18.801 19.234 1.00 75.88 146 GLY A O 1
ATOM 1068 N N . PHE A 1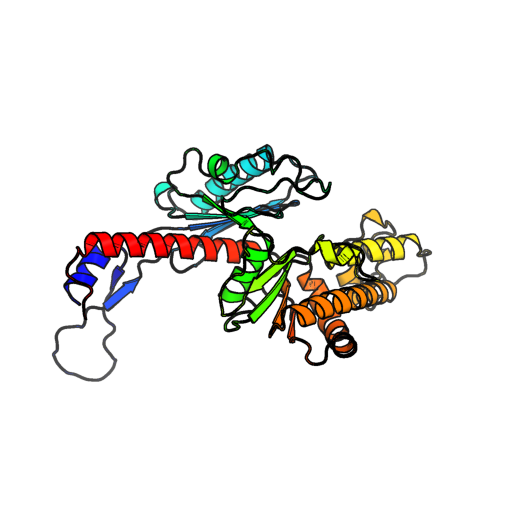 147 ? -5.572 16.785 19.419 1.00 78.88 147 PHE A N 1
ATOM 1069 C CA . PHE A 1 147 ? -6.729 15.972 19.079 1.00 78.88 147 PHE A CA 1
ATOM 1070 C C . PHE A 1 147 ? -6.985 14.930 20.177 1.00 78.88 147 PHE A C 1
ATOM 1072 O O . PHE A 1 147 ? -6.029 14.455 20.790 1.00 78.88 147 PHE A O 1
ATOM 1079 N N . PRO A 1 148 ? -8.253 14.579 20.454 1.00 79.00 148 PRO A N 1
ATOM 1080 C CA . PRO A 1 148 ? -8.593 13.655 21.537 1.00 79.00 148 PRO A CA 1
ATOM 1081 C C . PRO A 1 148 ? -8.403 12.176 21.165 1.00 79.00 148 PRO A C 1
ATOM 1083 O O . PRO A 1 148 ? -8.498 11.314 22.034 1.00 79.00 148 PRO A O 1
ATOM 1086 N N . TYR A 1 149 ? -8.157 11.872 19.889 1.00 85.88 149 TYR A N 1
ATOM 1087 C CA . TYR A 1 149 ? -8.132 10.507 19.379 1.00 85.88 149 TYR A CA 1
ATOM 1088 C C . TYR A 1 149 ? -6.747 9.844 19.467 1.00 85.88 149 TYR A C 1
ATOM 1090 O O . TYR A 1 149 ? -5.721 10.513 19.296 1.00 85.88 149 TYR A O 1
ATOM 1098 N N . PRO A 1 150 ? -6.691 8.516 19.674 1.00 91.50 150 PRO A N 1
ATOM 1099 C CA . PRO A 1 150 ? -5.456 7.760 19.561 1.00 91.50 150 PRO A CA 1
ATOM 1100 C C . PRO A 1 150 ? -5.008 7.653 18.098 1.00 91.50 150 PRO A C 1
ATOM 1102 O O . PRO A 1 150 ? -5.825 7.633 17.173 1.00 91.50 150 PRO A O 1
ATOM 1105 N N . VAL A 1 151 ? -3.690 7.566 17.908 1.00 95.94 151 VAL A N 1
ATOM 1106 C CA . VAL A 1 151 ? -3.048 7.406 16.600 1.00 95.94 151 VAL A CA 1
ATOM 1107 C C . VAL A 1 151 ? -2.192 6.147 16.628 1.00 95.94 151 VAL A C 1
ATOM 1109 O O . VAL A 1 151 ? -1.282 6.052 17.453 1.00 95.94 151 VAL A O 1
ATOM 1112 N N . VAL A 1 152 ? -2.463 5.213 15.720 1.00 96.12 152 VAL A N 1
ATOM 1113 C CA . VAL A 1 152 ? -1.635 4.027 15.479 1.00 96.12 152 VAL A CA 1
ATOM 1114 C C . VAL A 1 152 ? -0.821 4.212 14.202 1.00 96.12 152 VAL A C 1
ATOM 1116 O O . VAL A 1 152 ? -1.306 4.779 13.221 1.00 96.12 152 VAL A O 1
ATOM 1119 N N . ILE A 1 153 ? 0.430 3.763 14.230 1.00 96.94 153 ILE A N 1
ATOM 1120 C CA . ILE A 1 153 ? 1.330 3.761 13.075 1.00 96.94 153 ILE A CA 1
ATOM 1121 C C . ILE A 1 153 ? 1.547 2.311 12.662 1.00 96.94 153 ILE A C 1
ATOM 1123 O O . ILE A 1 153 ? 1.715 1.449 13.521 1.00 96.94 153 ILE A O 1
ATOM 1127 N N . GLU A 1 154 ? 1.546 2.057 11.363 1.00 96.81 154 GLU A N 1
ATOM 1128 C CA . GLU A 1 154 ? 1.784 0.742 10.781 1.00 96.81 154 GLU A CA 1
ATOM 1129 C C . GLU A 1 154 ? 2.612 0.892 9.502 1.00 96.81 154 GLU A C 1
ATOM 1131 O O . GLU A 1 154 ? 2.608 1.948 8.861 1.00 96.81 154 GLU A O 1
ATOM 1136 N N . ASN A 1 155 ? 3.334 -0.161 9.137 1.00 95.94 155 ASN A N 1
ATOM 1137 C CA . ASN A 1 155 ? 4.014 -0.230 7.852 1.00 95.94 155 ASN A CA 1
ATOM 1138 C C . ASN A 1 155 ? 2.992 -0.193 6.693 1.00 95.94 155 ASN A C 1
ATOM 1140 O O . ASN A 1 155 ? 1.910 -0.780 6.762 1.00 95.94 155 ASN A O 1
ATOM 1144 N N . ASP A 1 156 ? 3.317 0.510 5.614 1.00 96.31 156 ASP A N 1
ATOM 1145 C CA . ASP A 1 156 ? 2.429 0.680 4.465 1.00 96.31 156 ASP A CA 1
ATOM 1146 C C . ASP A 1 156 ? 2.104 -0.631 3.730 1.00 96.31 156 ASP A C 1
ATOM 1148 O O . ASP A 1 156 ? 0.948 -0.838 3.360 1.00 96.31 156 ASP A O 1
ATOM 1152 N N . ALA A 1 157 ? 3.060 -1.546 3.571 1.00 97.19 157 ALA A N 1
ATOM 1153 C CA . ALA A 1 157 ? 2.829 -2.849 2.953 1.00 97.19 157 ALA A CA 1
ATOM 1154 C C . ALA A 1 157 ? 1.917 -3.739 3.814 1.00 97.19 157 ALA A C 1
ATOM 1156 O O . ALA A 1 157 ? 1.014 -4.394 3.284 1.00 97.19 157 ALA A O 1
ATOM 1157 N N . ASN A 1 158 ? 2.061 -3.686 5.143 1.00 98.25 158 ASN A N 1
ATOM 1158 C CA . ASN A 1 158 ? 1.120 -4.316 6.076 1.00 98.25 158 ASN A CA 1
ATOM 1159 C C . ASN A 1 158 ? -0.304 -3.776 5.899 1.00 98.25 158 ASN A C 1
ATOM 1161 O O . ASN A 1 158 ? -1.267 -4.544 5.833 1.00 98.25 158 ASN A O 1
ATOM 1165 N N . LEU A 1 159 ? -0.456 -2.454 5.788 1.00 98.44 159 LEU A N 1
ATOM 1166 C CA . LEU A 1 159 ? -1.761 -1.855 5.525 1.00 98.44 159 LEU A CA 1
ATOM 1167 C C . LEU A 1 159 ? -2.284 -2.229 4.140 1.00 98.44 159 LEU A C 1
ATOM 1169 O O . LEU A 1 159 ? -3.456 -2.567 4.025 1.00 98.44 159 LEU A O 1
ATOM 1173 N N . ALA A 1 160 ? -1.445 -2.245 3.106 1.00 98.50 160 ALA A N 1
ATOM 1174 C CA . ALA A 1 160 ? -1.854 -2.712 1.787 1.00 98.50 160 ALA A CA 1
ATOM 1175 C C . ALA A 1 160 ? -2.427 -4.136 1.866 1.00 98.50 160 ALA A C 1
ATOM 1177 O O . ALA A 1 160 ? -3.507 -4.372 1.332 1.00 98.50 160 ALA A O 1
ATOM 1178 N N . ALA A 1 161 ? -1.795 -5.043 2.621 1.00 98.62 161 ALA A N 1
ATOM 1179 C CA . ALA A 1 161 ? -2.325 -6.385 2.857 1.00 98.62 161 ALA A CA 1
ATOM 1180 C C . ALA A 1 161 ? -3.694 -6.394 3.550 1.00 98.62 161 ALA A C 1
ATOM 1182 O O . ALA A 1 161 ? -4.609 -7.076 3.084 1.00 98.62 161 ALA A O 1
ATOM 1183 N N . LEU A 1 162 ? -3.881 -5.591 4.604 1.00 98.62 162 LEU A N 1
ATOM 1184 C CA . LEU A 1 162 ? -5.194 -5.433 5.244 1.00 98.62 162 LEU A CA 1
ATOM 1185 C C . LEU A 1 162 ? -6.244 -4.864 4.279 1.00 98.62 162 LEU A C 1
ATOM 1187 O O . LEU A 1 162 ? -7.403 -5.280 4.302 1.00 98.62 162 LEU A O 1
ATOM 1191 N N . GLY A 1 163 ? -5.845 -3.921 3.424 1.00 98.56 163 GLY A N 1
ATOM 1192 C CA . GLY A 1 163 ? -6.702 -3.329 2.406 1.00 98.56 163 GLY A CA 1
ATOM 1193 C C . GLY A 1 163 ? -7.154 -4.356 1.371 1.00 98.56 163 GLY A C 1
ATOM 1194 O O . GLY A 1 163 ? -8.352 -4.458 1.097 1.00 98.56 163 GLY A O 1
ATOM 1195 N N . GLU A 1 164 ? -6.220 -5.161 0.855 1.00 98.69 164 GLU A N 1
ATOM 1196 C CA . GLU A 1 164 ? -6.517 -6.237 -0.095 1.00 98.69 164 GLU A CA 1
ATOM 1197 C C . GLU A 1 164 ? -7.434 -7.307 0.502 1.00 98.69 164 GLU A C 1
ATOM 1199 O O . GLU A 1 164 ? -8.356 -7.752 -0.180 1.00 98.69 164 GLU A O 1
ATOM 1204 N N . CYS A 1 165 ? -7.234 -7.677 1.771 1.00 98.44 165 CYS A N 1
ATOM 1205 C CA . CYS A 1 165 ? -8.105 -8.623 2.478 1.00 98.44 165 CYS A CA 1
ATOM 1206 C C . CYS A 1 165 ? -9.520 -8.082 2.686 1.00 98.44 165 CYS A C 1
ATOM 1208 O O . CYS A 1 165 ? -10.478 -8.848 2.747 1.00 98.44 165 CYS A O 1
ATOM 1210 N N . TRP A 1 166 ? -9.660 -6.764 2.844 1.00 98.25 166 TRP A N 1
ATOM 1211 C CA . TRP A 1 166 ? -10.943 -6.156 3.173 1.00 98.25 166 TRP A CA 1
ATOM 1212 C C . TRP A 1 166 ? -11.786 -5.827 1.941 1.00 98.25 166 TRP A C 1
ATOM 1214 O O . TRP A 1 166 ? -12.980 -6.120 1.922 1.00 98.25 166 TRP A O 1
ATOM 1224 N N . LYS A 1 167 ? -11.192 -5.185 0.929 1.00 98.12 167 LYS A N 1
ATOM 1225 C CA . LYS A 1 167 ? -11.915 -4.669 -0.250 1.00 98.12 167 LYS A CA 1
ATOM 1226 C C . LYS A 1 167 ? -11.196 -4.924 -1.578 1.00 98.12 167 LYS A C 1
ATOM 1228 O O . LYS A 1 167 ? -11.610 -4.366 -2.592 1.00 98.12 167 LYS A O 1
ATOM 1233 N N . GLY A 1 168 ? -10.115 -5.700 -1.582 1.00 98.06 168 GLY A N 1
ATOM 1234 C CA . GLY A 1 168 ? -9.294 -5.926 -2.770 1.00 98.06 168 GLY A CA 1
ATOM 1235 C C . GLY A 1 168 ? -9.301 -7.371 -3.255 1.00 98.06 168 GLY A C 1
ATOM 1236 O O . GLY A 1 168 ? -10.292 -8.089 -3.130 1.00 98.06 168 GLY A O 1
ATOM 1237 N N . ALA A 1 169 ? -8.184 -7.793 -3.844 1.00 97.81 169 ALA A N 1
ATOM 1238 C CA . ALA A 1 169 ? -8.061 -9.114 -4.465 1.00 97.81 169 ALA A CA 1
ATOM 1239 C C . ALA A 1 169 ? -7.882 -10.271 -3.460 1.00 97.81 169 ALA A C 1
ATOM 1241 O O . ALA A 1 169 ? -7.904 -11.435 -3.864 1.00 97.81 169 ALA A O 1
ATOM 1242 N N . GLY A 1 170 ? -7.697 -9.952 -2.176 1.00 97.88 170 GLY A N 1
ATOM 1243 C CA . GLY A 1 170 ? -7.488 -10.906 -1.086 1.00 97.88 170 GLY A CA 1
ATOM 1244 C C . GLY A 1 170 ? -8.745 -11.248 -0.285 1.00 97.88 170 GLY A C 1
ATOM 1245 O O . GLY A 1 170 ? -8.649 -11.954 0.714 1.00 97.88 170 GLY A O 1
ATOM 1246 N N . VAL A 1 171 ? -9.920 -10.737 -0.669 1.00 98.25 171 VAL A N 1
ATOM 1247 C CA . VAL A 1 171 ? -11.172 -11.009 0.054 1.00 98.25 171 VAL A CA 1
ATOM 1248 C C . VAL A 1 171 ? -11.455 -12.512 0.083 1.00 98.25 171 VAL A C 1
ATOM 1250 O O . VAL A 1 171 ? -11.558 -13.152 -0.962 1.00 98.25 171 VAL A O 1
ATOM 1253 N N . GLY A 1 172 ? -11.619 -13.053 1.292 1.00 97.44 172 GLY A N 1
ATOM 1254 C CA . GLY A 1 172 ? -11.905 -14.472 1.518 1.00 97.44 172 GLY A CA 1
ATOM 1255 C C . GLY A 1 172 ? -10.689 -15.397 1.425 1.00 97.44 172 GLY A C 1
ATOM 1256 O O . GLY A 1 172 ? -10.881 -16.608 1.403 1.00 97.44 172 GLY A O 1
ATOM 1257 N N . VAL A 1 173 ? -9.469 -14.852 1.366 1.00 98.19 173 VAL A N 1
ATOM 1258 C CA . VAL A 1 173 ? -8.225 -15.630 1.320 1.00 98.19 173 VAL A CA 1
ATOM 1259 C C . VAL A 1 173 ? -7.454 -15.466 2.629 1.00 98.19 173 VAL A C 1
ATOM 1261 O O . VAL A 1 173 ? -7.083 -14.357 3.008 1.00 98.19 173 VAL A O 1
ATOM 1264 N N . ASP A 1 174 ? -7.174 -16.584 3.297 1.00 97.88 174 ASP A N 1
ATOM 1265 C CA . ASP A 1 174 ? -6.537 -16.586 4.620 1.00 97.88 174 ASP A CA 1
ATOM 1266 C C . ASP A 1 174 ? -5.004 -16.592 4.571 1.00 97.88 174 ASP A C 1
ATOM 1268 O O . ASP A 1 174 ? -4.363 -16.238 5.560 1.00 97.88 174 ASP A O 1
ATOM 1272 N N . ASN A 1 175 ? -4.404 -17.008 3.453 1.00 98.38 175 ASN A N 1
ATOM 1273 C CA . ASN A 1 175 ? -2.952 -17.083 3.290 1.00 98.38 175 ASN A CA 1
ATOM 1274 C C . ASN A 1 175 ? -2.544 -16.353 2.013 1.00 98.38 175 ASN A C 1
ATOM 1276 O O . ASN A 1 175 ? -2.709 -16.875 0.909 1.00 98.38 175 ASN A O 1
ATOM 1280 N N . LEU A 1 176 ? -2.032 -15.132 2.155 1.00 98.56 176 LEU A N 1
ATOM 1281 C CA . LEU A 1 176 ? -1.647 -14.312 1.014 1.00 98.56 176 LEU A CA 1
ATOM 1282 C C . LEU A 1 176 ? -0.428 -13.443 1.284 1.00 98.56 176 LEU A C 1
ATOM 1284 O O . LEU A 1 176 ? -0.086 -13.115 2.422 1.00 98.56 176 LEU A O 1
ATOM 1288 N N . VAL A 1 177 ? 0.198 -13.043 0.186 1.00 98.69 177 VAL A N 1
ATOM 1289 C CA . VAL A 1 177 ? 1.307 -12.096 0.159 1.00 98.69 177 VAL A CA 1
ATOM 1290 C C . VAL A 1 177 ? 0.875 -10.890 -0.660 1.00 98.69 177 VAL A C 1
ATOM 1292 O O . VAL A 1 177 ? 0.452 -11.038 -1.807 1.00 98.69 177 VAL A O 1
ATOM 1295 N N . VAL A 1 178 ? 1.010 -9.688 -0.107 1.00 98.75 178 VAL A N 1
ATOM 1296 C CA . VAL A 1 178 ? 0.864 -8.445 -0.871 1.00 98.75 178 VAL A CA 1
ATOM 1297 C C . VAL A 1 178 ? 2.230 -7.820 -1.066 1.00 98.75 178 VAL A C 1
ATOM 1299 O O . V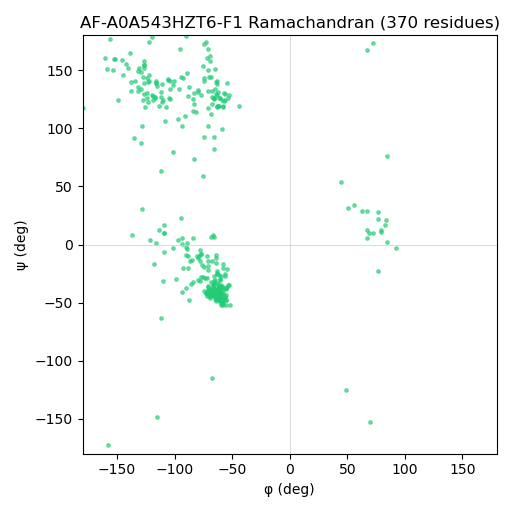AL A 1 178 ? 2.879 -7.441 -0.097 1.00 98.75 178 VAL A O 1
ATOM 1302 N N . LEU A 1 179 ? 2.643 -7.686 -2.325 1.00 98.12 179 LEU A N 1
ATOM 1303 C CA . LEU A 1 179 ? 3.816 -6.923 -2.725 1.00 98.12 179 LEU A CA 1
ATOM 1304 C C . LEU A 1 179 ? 3.399 -5.501 -3.086 1.00 98.12 179 LEU A C 1
ATOM 1306 O O . LEU A 1 179 ? 2.903 -5.242 -4.185 1.00 98.12 179 LEU A O 1
ATOM 1310 N N . LEU A 1 180 ? 3.627 -4.562 -2.173 1.00 96.44 180 LEU A N 1
ATOM 1311 C CA . LEU A 1 180 ? 3.581 -3.144 -2.495 1.00 96.44 180 LEU A CA 1
ATOM 1312 C C . LEU A 1 180 ? 4.772 -2.844 -3.410 1.00 96.44 180 LEU A C 1
ATOM 1314 O O . LEU A 1 180 ? 5.916 -3.001 -3.007 1.00 96.44 180 LEU A O 1
ATOM 1318 N N . SER A 1 181 ? 4.506 -2.505 -4.671 1.00 95.38 181 SER A N 1
ATOM 1319 C CA . SER A 1 181 ? 5.485 -2.685 -5.756 1.00 95.38 181 SER A CA 1
ATOM 1320 C C . SER A 1 181 ? 5.726 -1.432 -6.599 1.00 95.38 181 SER A C 1
ATOM 1322 O O . SER A 1 181 ? 6.022 -1.524 -7.787 1.00 95.38 181 SER A O 1
ATOM 1324 N N . GLY A 1 182 ? 5.596 -0.249 -5.994 1.00 92.25 182 GLY A N 1
ATOM 1325 C CA . GLY A 1 182 ? 5.861 1.036 -6.647 1.00 92.25 182 GLY A CA 1
ATOM 1326 C C . GLY A 1 182 ? 7.345 1.229 -6.989 1.00 92.25 182 GLY A C 1
ATOM 1327 O O . GLY A 1 182 ? 7.907 0.537 -7.836 1.00 92.25 182 GLY A O 1
ATOM 1328 N N . GLU A 1 183 ? 7.995 2.200 -6.357 1.00 89.00 183 GLU A N 1
ATOM 1329 C CA . GLU A 1 183 ? 9.432 2.447 -6.564 1.00 89.00 183 GLU A CA 1
ATOM 1330 C C . GLU A 1 183 ? 10.316 1.460 -5.805 1.00 89.00 183 GLU A C 1
ATOM 1332 O O . GLU A 1 183 ? 11.384 1.085 -6.283 1.00 89.00 183 GLU A O 1
ATOM 1337 N N . ARG A 1 184 ? 9.838 0.997 -4.651 1.00 91.38 184 ARG A N 1
ATOM 1338 C CA . ARG A 1 184 ? 10.456 -0.043 -3.831 1.00 91.38 184 ARG A CA 1
ATOM 1339 C C . ARG A 1 184 ? 9.443 -1.147 -3.553 1.00 91.38 184 ARG A C 1
ATOM 1341 O O . ARG A 1 184 ? 8.236 -0.903 -3.589 1.00 91.38 184 ARG A O 1
ATOM 1348 N N . LEU A 1 185 ? 9.948 -2.349 -3.310 1.00 95.31 185 LEU A N 1
ATOM 1349 C CA . LEU A 1 185 ? 9.182 -3.491 -2.846 1.00 95.31 185 LEU A CA 1
ATOM 1350 C C . LEU A 1 185 ? 9.019 -3.411 -1.328 1.00 95.31 185 LEU A C 1
ATOM 1352 O O . LEU A 1 185 ? 9.999 -3.259 -0.600 1.00 95.31 185 LEU A O 1
ATOM 1356 N N . GLY A 1 186 ? 7.786 -3.571 -0.868 1.00 95.12 186 GLY A N 1
ATOM 1357 C CA . GLY A 1 186 ? 7.443 -3.884 0.515 1.00 95.12 186 GLY A CA 1
ATOM 1358 C C . GLY A 1 186 ? 6.471 -5.056 0.540 1.00 95.12 186 GLY A C 1
ATOM 1359 O O . GLY A 1 186 ? 5.713 -5.247 -0.415 1.00 95.12 186 GLY A O 1
ATOM 1360 N N . THR A 1 187 ? 6.475 -5.836 1.619 1.00 97.44 187 THR A N 1
ATOM 1361 C CA . THR A 1 187 ? 5.629 -7.032 1.716 1.00 97.44 187 THR A CA 1
ATOM 1362 C C . THR A 1 187 ? 4.738 -6.985 2.942 1.00 97.44 187 THR A C 1
ATOM 1364 O O . THR A 1 187 ? 5.232 -6.860 4.056 1.00 97.44 187 THR A O 1
ATOM 1367 N N . GLY A 1 188 ? 3.433 -7.154 2.741 1.00 98.12 188 GLY A N 1
ATOM 1368 C CA . GLY A 1 188 ? 2.490 -7.474 3.808 1.00 98.12 188 GLY A CA 1
ATOM 1369 C C . GLY A 1 188 ? 2.099 -8.949 3.744 1.00 98.12 188 GLY A C 1
ATOM 1370 O O . GLY A 1 188 ? 1.807 -9.473 2.665 1.00 98.12 188 GLY A O 1
ATOM 1371 N N . LEU A 1 189 ? 2.105 -9.620 4.894 1.00 98.38 189 LEU A N 1
ATOM 1372 C CA . LEU A 1 189 ? 1.915 -11.067 5.000 1.00 98.38 189 LEU A CA 1
ATOM 1373 C C . LEU A 1 189 ? 0.659 -11.402 5.797 1.00 98.38 189 LEU A C 1
ATOM 1375 O O . LEU A 1 189 ? 0.517 -10.970 6.940 1.00 98.38 189 LEU A O 1
ATOM 1379 N N . ILE A 1 190 ? -0.228 -12.206 5.220 1.00 98.56 190 ILE A N 1
ATOM 1380 C CA . ILE A 1 190 ? -1.430 -12.702 5.890 1.00 98.56 190 ILE A CA 1
ATOM 1381 C C . ILE A 1 190 ? -1.323 -14.219 5.974 1.00 98.56 190 ILE A C 1
ATOM 1383 O O . ILE A 1 190 ? -1.104 -14.875 4.958 1.00 98.56 190 ILE A O 1
ATOM 1387 N N . SER A 1 191 ? -1.477 -14.770 7.176 1.00 97.81 191 SER A N 1
ATOM 1388 C CA . SER A 1 191 ? -1.527 -16.214 7.405 1.00 97.81 191 SER A CA 1
ATOM 1389 C C . SER A 1 191 ? -2.625 -16.542 8.408 1.00 97.81 191 SER A C 1
ATOM 1391 O O . SER A 1 191 ? -2.751 -15.878 9.440 1.00 97.81 191 SER A O 1
ATOM 1393 N N . GLY A 1 192 ? -3.461 -17.528 8.083 1.00 97.56 192 GLY A N 1
ATOM 1394 C CA . GLY A 1 192 ? -4.656 -17.853 8.868 1.00 97.56 192 GLY A CA 1
ATOM 1395 C C . GLY A 1 192 ? -5.605 -16.661 9.056 1.00 97.56 192 GLY A C 1
ATOM 1396 O O . GLY A 1 192 ? -6.177 -16.494 10.133 1.00 97.56 192 GLY A O 1
ATOM 1397 N N . GLY A 1 193 ? -5.702 -15.779 8.056 1.00 96.69 193 GLY A N 1
ATOM 1398 C CA . GLY A 1 193 ? -6.530 -14.570 8.096 1.00 96.69 193 GLY A CA 1
ATOM 1399 C C . GLY A 1 193 ? -5.986 -13.465 9.011 1.00 96.69 193 GLY A C 1
ATOM 1400 O O . GLY A 1 193 ? -6.687 -12.491 9.287 1.00 96.69 193 GLY A O 1
ATOM 1401 N N . GLN A 1 194 ? -4.753 -13.603 9.508 1.00 97.00 194 GLN A N 1
ATOM 1402 C CA . GLN A 1 194 ? -4.117 -12.650 10.416 1.00 97.00 194 GLN A CA 1
ATOM 1403 C C . GLN A 1 194 ? -2.888 -12.007 9.781 1.00 97.00 194 GLN A C 1
ATOM 1405 O O . GLN A 1 194 ? -2.067 -12.676 9.156 1.00 97.00 194 GLN A O 1
ATOM 1410 N N . LEU A 1 195 ? -2.729 -10.702 10.002 1.00 97.88 195 LEU A N 1
ATOM 1411 C CA . LEU A 1 195 ? -1.524 -9.979 9.610 1.00 97.88 195 LEU A CA 1
ATOM 1412 C C . LEU A 1 195 ? -0.326 -10.433 10.446 1.00 97.88 195 LEU A C 1
ATOM 1414 O O . LEU A 1 195 ? -0.303 -10.276 11.671 1.00 97.88 195 LEU A O 1
ATOM 1418 N N . MET A 1 196 ? 0.695 -10.943 9.768 1.00 97.62 196 MET A N 1
ATOM 1419 C CA . MET A 1 196 ? 1.947 -11.347 10.381 1.00 97.62 196 MET A CA 1
ATOM 1420 C C . MET A 1 196 ? 2.873 -10.145 10.532 1.00 97.62 196 MET A C 1
ATOM 1422 O O . MET A 1 196 ? 3.360 -9.594 9.554 1.00 97.62 196 MET A O 1
ATOM 1426 N N . ARG A 1 197 ? 3.169 -9.778 11.780 1.00 95.69 197 ARG A N 1
ATOM 1427 C CA . ARG A 1 197 ? 4.177 -8.752 12.107 1.00 95.69 197 ARG A CA 1
ATOM 1428 C C . ARG A 1 197 ? 5.518 -9.368 12.507 1.00 95.69 197 ARG A C 1
ATOM 1430 O O . ARG A 1 197 ? 6.578 -8.800 12.268 1.00 95.69 197 ARG A O 1
ATOM 1437 N N . GLY A 1 198 ? 5.484 -10.565 13.091 1.00 94.38 198 GLY A N 1
ATOM 1438 C CA . GLY A 1 198 ? 6.655 -11.196 13.697 1.00 94.38 198 GLY A CA 1
ATOM 1439 C C . GLY A 1 198 ? 7.074 -10.522 15.009 1.00 94.38 198 GLY A C 1
ATOM 1440 O O . GLY A 1 198 ? 6.544 -9.484 15.396 1.00 94.38 198 GLY A O 1
ATOM 1441 N N . GLN A 1 199 ? 8.050 -11.119 15.699 1.00 92.56 199 GLN A N 1
ATOM 1442 C CA . GLN A 1 199 ? 8.472 -10.705 17.047 1.00 92.56 199 GLN A CA 1
ATOM 1443 C C . GLN A 1 199 ? 8.940 -9.244 17.127 1.00 92.56 199 GLN A C 1
ATOM 1445 O O . GLN A 1 199 ? 8.706 -8.564 18.124 1.00 92.56 199 GLN A O 1
ATOM 1450 N N . HIS A 1 200 ? 9.618 -8.774 16.081 1.00 89.81 200 HIS A N 1
ATOM 1451 C CA . HIS A 1 200 ? 10.199 -7.433 16.014 1.00 89.81 200 HIS A CA 1
ATOM 1452 C C . HIS A 1 200 ? 9.465 -6.511 15.041 1.00 89.81 200 HIS A C 1
ATOM 1454 O O . HIS A 1 200 ? 9.974 -5.437 14.754 1.00 89.81 200 HIS A O 1
ATOM 1460 N N . HIS A 1 201 ? 8.294 -6.922 14.535 1.00 92.69 201 HIS A N 1
ATOM 1461 C CA . HIS A 1 201 ? 7.555 -6.190 13.501 1.00 92.69 201 HIS A CA 1
ATOM 1462 C C . HIS A 1 201 ? 8.316 -6.062 12.163 1.00 92.69 201 HIS A C 1
ATOM 1464 O O . HIS A 1 201 ? 8.111 -5.121 11.408 1.00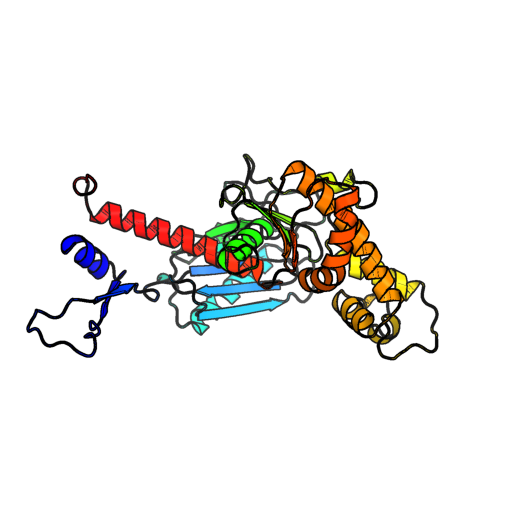 92.69 201 HIS A O 1
ATOM 1470 N N . MET A 1 202 ? 9.183 -7.039 11.872 1.00 91.69 202 MET A N 1
ATOM 1471 C CA . MET A 1 202 ? 10.027 -7.100 10.668 1.00 91.69 202 MET A CA 1
ATOM 1472 C C . MET A 1 202 ? 9.645 -8.261 9.731 1.00 91.69 202 MET A C 1
ATOM 1474 O O . MET A 1 202 ? 10.420 -8.644 8.856 1.00 91.69 202 MET A O 1
ATOM 1478 N N . ALA A 1 203 ? 8.492 -8.906 9.941 1.00 93.94 203 ALA A N 1
ATOM 1479 C CA . ALA A 1 203 ? 8.022 -9.926 9.007 1.00 93.94 203 ALA A CA 1
ATOM 1480 C C . ALA A 1 203 ? 7.706 -9.283 7.647 1.00 93.94 203 ALA A C 1
ATOM 1482 O O . ALA A 1 203 ? 7.038 -8.257 7.597 1.00 93.94 203 ALA A O 1
ATOM 1483 N N . GLY A 1 204 ? 8.173 -9.898 6.557 1.00 92.19 204 GLY A N 1
ATOM 1484 C CA . GLY A 1 204 ? 7.981 -9.380 5.196 1.00 92.19 204 GLY A CA 1
ATOM 1485 C C . GLY A 1 204 ? 9.112 -8.487 4.674 1.00 92.19 204 GLY A C 1
ATOM 1486 O O . GLY A 1 204 ? 9.078 -8.102 3.505 1.00 92.19 204 GLY A O 1
ATOM 1487 N N . GLU A 1 205 ? 10.135 -8.203 5.483 1.00 92.06 205 GLU A N 1
ATOM 1488 C CA . GLU A 1 205 ? 11.312 -7.459 5.029 1.00 92.06 205 GLU A CA 1
ATOM 1489 C C . GLU A 1 205 ? 12.085 -8.202 3.932 1.00 92.06 205 GLU A C 1
ATOM 1491 O O . GLU A 1 205 ? 12.305 -9.415 3.992 1.00 92.06 205 GLU A O 1
ATOM 1496 N N . LEU A 1 206 ? 12.515 -7.447 2.919 1.00 93.19 206 LEU A N 1
ATOM 1497 C CA . LEU A 1 206 ? 13.040 -7.976 1.657 1.00 93.19 206 LEU A CA 1
ATOM 1498 C C . LEU A 1 206 ? 14.552 -7.779 1.482 1.00 93.19 206 LEU A C 1
ATOM 1500 O O . LEU A 1 206 ? 15.064 -7.931 0.376 1.00 93.19 206 LEU A O 1
ATOM 1504 N N . ALA A 1 207 ? 15.291 -7.484 2.555 1.00 89.25 207 ALA A N 1
ATOM 1505 C CA . ALA A 1 207 ? 16.749 -7.316 2.494 1.00 89.25 207 ALA A CA 1
ATOM 1506 C C . ALA A 1 207 ? 17.475 -8.552 1.916 1.00 89.25 207 ALA A C 1
ATOM 1508 O O . ALA A 1 207 ? 18.536 -8.436 1.312 1.00 89.25 207 ALA A O 1
ATOM 1509 N N . PHE A 1 208 ? 16.879 -9.748 2.017 1.00 91.19 208 PHE A N 1
ATOM 1510 C CA . PHE A 1 208 ? 17.430 -10.965 1.413 1.00 91.19 208 PHE A CA 1
ATOM 1511 C C . PHE A 1 208 ? 17.490 -10.927 -0.126 1.00 91.19 208 PHE A C 1
ATOM 1513 O O . PHE A 1 208 ? 18.181 -11.761 -0.711 1.00 91.19 208 PHE A O 1
ATOM 1520 N N . LEU A 1 209 ? 16.788 -10.003 -0.798 1.00 94.56 209 LEU A N 1
ATOM 1521 C CA . LEU A 1 209 ? 16.806 -9.889 -2.261 1.00 94.56 209 LEU A CA 1
ATOM 1522 C C . LEU A 1 209 ? 18.191 -9.532 -2.818 1.00 94.56 209 LEU A C 1
ATOM 1524 O O . LEU A 1 209 ? 18.489 -9.906 -3.953 1.00 94.56 209 LEU A O 1
ATOM 1528 N N . GLU A 1 210 ? 19.068 -8.931 -2.008 1.00 93.88 210 GLU A N 1
ATOM 1529 C CA . GLU A 1 210 ? 20.485 -8.720 -2.347 1.00 93.88 210 GLU A CA 1
ATOM 1530 C C . GLU A 1 210 ? 21.235 -10.033 -2.612 1.00 93.88 210 GLU A C 1
ATOM 1532 O O . GLU A 1 210 ? 22.190 -10.079 -3.386 1.00 93.88 210 GLU A O 1
ATOM 1537 N N . LEU A 1 211 ? 20.770 -11.129 -2.008 1.00 94.19 211 LEU A N 1
ATOM 1538 C CA . LEU A 1 211 ? 21.341 -12.464 -2.169 1.00 94.19 211 LEU A CA 1
ATOM 1539 C C . LEU A 1 211 ? 20.734 -13.221 -3.363 1.00 94.19 211 LEU A C 1
ATOM 1541 O O . LEU A 1 211 ? 21.219 -14.294 -3.728 1.00 94.19 211 LEU A O 1
ATOM 1545 N N . VAL A 1 212 ? 19.665 -12.699 -3.975 1.00 95.31 212 VAL A N 1
ATOM 1546 C CA . VAL A 1 212 ? 18.951 -13.364 -5.069 1.00 95.31 212 VAL A CA 1
ATOM 1547 C C . VAL A 1 212 ? 19.546 -12.935 -6.408 1.00 95.31 212 VAL A C 1
ATOM 1549 O O . VAL A 1 212 ? 19.373 -11.805 -6.869 1.00 95.31 212 VAL A O 1
ATOM 1552 N N . ALA A 1 213 ? 20.223 -13.874 -7.073 1.00 93.50 213 ALA A N 1
ATOM 1553 C CA . ALA A 1 213 ? 20.841 -13.645 -8.374 1.00 93.50 213 ALA A CA 1
ATOM 1554 C C . ALA A 1 213 ? 19.820 -13.145 -9.415 1.00 93.50 213 ALA A C 1
ATOM 1556 O O . ALA A 1 213 ? 18.807 -13.799 -9.682 1.00 93.50 213 ALA A O 1
ATOM 1557 N N . GLY A 1 214 ? 20.123 -11.997 -10.025 1.00 92.50 214 GLY A N 1
ATOM 1558 C CA . GLY A 1 214 ? 19.259 -11.331 -11.002 1.00 92.50 214 GLY A CA 1
ATOM 1559 C C . GLY A 1 214 ? 18.177 -10.427 -10.400 1.00 92.50 214 GLY A C 1
ATOM 1560 O O . GLY A 1 214 ? 17.396 -9.883 -11.170 1.00 92.50 214 GLY A O 1
ATOM 1561 N N . VAL A 1 215 ? 18.124 -10.265 -9.070 1.00 95.31 215 VAL A N 1
ATOM 1562 C CA . VAL A 1 215 ? 17.261 -9.283 -8.388 1.00 95.31 215 VAL A CA 1
ATOM 1563 C C . VAL A 1 215 ? 18.114 -8.189 -7.748 1.00 95.31 215 VAL A C 1
ATOM 1565 O O . VAL A 1 215 ? 18.051 -7.046 -8.183 1.00 95.31 215 VAL A O 1
ATOM 1568 N N . GLY A 1 216 ? 18.960 -8.544 -6.779 1.00 93.31 216 GLY A N 1
ATOM 1569 C CA . GLY A 1 216 ? 20.023 -7.687 -6.247 1.00 93.31 216 GLY A CA 1
ATOM 1570 C C . GLY A 1 216 ? 19.603 -6.577 -5.279 1.00 93.31 216 GLY A C 1
ATOM 1571 O O . GLY A 1 216 ? 20.442 -6.158 -4.493 1.00 93.31 216 GLY A O 1
ATOM 1572 N N . ASP A 1 217 ? 18.355 -6.110 -5.293 1.00 93.38 217 ASP A N 1
ATOM 1573 C CA . ASP A 1 217 ? 17.857 -5.114 -4.340 1.00 93.38 217 ASP A CA 1
ATOM 1574 C C . ASP A 1 217 ? 16.320 -5.148 -4.206 1.00 93.38 217 ASP A C 1
ATOM 1576 O O . ASP A 1 217 ? 15.635 -6.038 -4.716 1.00 93.38 217 ASP A O 1
ATOM 1580 N N . THR A 1 218 ? 15.771 -4.170 -3.484 1.00 93.38 218 THR A N 1
ATOM 1581 C CA . THR A 1 218 ? 14.332 -3.998 -3.250 1.00 93.38 218 THR A CA 1
ATOM 1582 C C . THR A 1 218 ? 13.669 -3.042 -4.245 1.00 93.38 218 THR A C 1
ATOM 1584 O O . THR A 1 218 ? 12.618 -2.484 -3.938 1.00 93.38 218 THR A O 1
ATOM 1587 N N . THR A 1 219 ? 14.233 -2.814 -5.434 1.00 94.25 219 THR A N 1
ATOM 1588 C CA . THR A 1 219 ? 13.601 -1.958 -6.450 1.00 94.25 219 THR A CA 1
ATOM 1589 C C . THR A 1 219 ? 12.242 -2.531 -6.863 1.00 94.25 219 THR A C 1
ATOM 1591 O O . THR A 1 219 ? 12.117 -3.692 -7.253 1.00 94.25 219 THR A O 1
ATOM 1594 N N . GLY A 1 220 ? 11.202 -1.700 -6.767 1.00 94.44 220 GLY A N 1
ATOM 1595 C CA . GLY A 1 220 ? 9.820 -2.046 -7.091 1.00 94.44 220 GLY A CA 1
ATOM 1596 C C . GLY A 1 220 ? 9.576 -2.211 -8.587 1.00 94.44 220 GLY A C 1
ATOM 1597 O O . GLY A 1 220 ? 10.385 -1.814 -9.421 1.00 94.44 220 GLY A O 1
ATOM 1598 N N . VAL A 1 221 ? 8.416 -2.762 -8.942 1.00 97.12 221 VAL A N 1
ATOM 1599 C CA . VAL A 1 221 ? 8.006 -2.995 -10.336 1.00 97.12 221 VAL A CA 1
ATOM 1600 C C . VAL A 1 221 ? 8.008 -1.690 -11.138 1.00 97.12 221 VAL A C 1
ATOM 1602 O O . VAL A 1 221 ? 8.540 -1.652 -12.249 1.00 97.12 221 VAL A O 1
ATOM 1605 N N . ALA A 1 222 ? 7.463 -0.603 -10.578 1.00 95.00 222 ALA A N 1
ATOM 1606 C CA . ALA A 1 222 ? 7.451 0.693 -11.258 1.00 95.00 222 ALA A CA 1
ATOM 1607 C C . ALA A 1 222 ? 8.846 1.334 -11.331 1.00 95.00 222 ALA A C 1
ATOM 1609 O O . ALA A 1 222 ? 9.205 1.880 -12.377 1.00 95.00 222 ALA A O 1
ATOM 1610 N N . GLY A 1 223 ? 9.644 1.229 -10.262 1.00 95.12 223 GLY A N 1
ATOM 1611 C CA . GLY A 1 223 ? 11.022 1.735 -10.227 1.00 95.12 223 GLY A CA 1
ATOM 1612 C C . GLY A 1 223 ? 11.949 1.013 -11.211 1.00 95.12 223 GLY A C 1
ATOM 1613 O O . GLY A 1 223 ? 12.745 1.645 -11.912 1.00 95.12 223 GLY A O 1
ATOM 1614 N N . LEU A 1 224 ? 11.799 -0.307 -11.334 1.00 96.94 224 LEU A N 1
ATOM 1615 C CA . LEU A 1 224 ? 12.578 -1.130 -12.253 1.00 96.94 224 LEU A CA 1
ATOM 1616 C C . LEU A 1 224 ? 12.196 -0.843 -13.706 1.00 96.94 224 LEU A C 1
ATOM 1618 O O . LEU A 1 224 ? 13.078 -0.612 -14.533 1.00 96.94 224 LEU A O 1
ATOM 1622 N N . ALA A 1 225 ? 10.894 -0.779 -14.009 1.00 97.62 225 ALA A N 1
ATOM 1623 C CA . ALA A 1 225 ? 10.411 -0.414 -15.339 1.00 97.62 225 ALA A CA 1
ATOM 1624 C C . ALA A 1 225 ? 10.899 0.980 -15.752 1.00 97.62 225 ALA A C 1
ATOM 1626 O O . ALA A 1 225 ? 11.375 1.159 -16.871 1.00 97.62 225 ALA A O 1
ATOM 1627 N N . GLN A 1 226 ? 10.852 1.955 -14.837 1.00 96.38 226 GLN A N 1
ATOM 1628 C CA . GLN A 1 226 ? 11.418 3.279 -15.073 1.00 96.38 226 GLN A CA 1
ATOM 1629 C C . GLN A 1 226 ? 12.919 3.194 -15.370 1.00 96.38 226 GLN A C 1
ATOM 1631 O O . GLN A 1 226 ? 13.372 3.726 -16.377 1.00 96.38 226 GLN A O 1
ATOM 1636 N N . THR A 1 227 ? 13.699 2.521 -14.525 1.00 96.50 227 THR A N 1
ATOM 1637 C CA . THR A 1 227 ? 15.160 2.437 -14.674 1.00 96.50 227 THR A CA 1
ATOM 1638 C C . THR A 1 227 ? 15.564 1.785 -15.994 1.00 96.50 227 THR A C 1
ATOM 1640 O O . THR A 1 227 ? 16.439 2.291 -16.698 1.00 96.50 227 THR A O 1
ATOM 1643 N N . LEU A 1 228 ? 14.913 0.682 -16.358 1.00 96.94 228 LEU A N 1
ATOM 1644 C CA . LEU A 1 228 ? 15.170 -0.017 -17.613 1.00 96.94 228 LEU A CA 1
ATOM 1645 C C . LEU A 1 228 ? 14.688 0.790 -18.823 1.00 96.94 228 LEU A C 1
ATOM 1647 O O . LEU A 1 228 ? 15.418 0.883 -19.804 1.00 96.94 228 LEU A O 1
ATOM 1651 N N . GLY A 1 229 ? 13.522 1.435 -18.739 1.00 96.81 229 GLY A N 1
ATOM 1652 C CA . GLY A 1 229 ? 13.010 2.306 -19.799 1.00 96.81 229 GLY A CA 1
ATOM 1653 C C . GLY A 1 229 ? 13.904 3.520 -20.054 1.00 96.81 229 GLY A C 1
ATOM 1654 O O . GLY A 1 229 ? 14.159 3.871 -21.201 1.00 96.81 229 GLY A O 1
ATOM 1655 N N . ARG A 1 230 ? 14.458 4.121 -18.993 1.00 96.75 230 ARG A N 1
ATOM 1656 C CA . ARG A 1 230 ? 15.455 5.198 -19.098 1.00 96.75 230 ARG A CA 1
ATOM 1657 C C . ARG A 1 230 ? 16.686 4.759 -19.876 1.00 96.75 230 ARG A C 1
ATOM 1659 O O . ARG A 1 230 ? 17.156 5.498 -20.734 1.00 96.75 230 ARG A O 1
ATOM 1666 N N . ARG A 1 231 ? 17.194 3.558 -19.579 1.00 95.75 231 ARG A N 1
ATOM 1667 C CA . ARG A 1 231 ? 18.331 2.969 -20.301 1.00 95.75 231 ARG A CA 1
ATOM 1668 C C . ARG A 1 231 ? 17.979 2.704 -21.761 1.00 95.75 231 ARG A C 1
ATOM 1670 O O . ARG A 1 231 ? 18.730 3.122 -22.628 1.00 95.75 231 ARG A O 1
ATOM 1677 N N . ALA A 1 232 ? 16.812 2.117 -22.029 1.00 93.44 232 ALA A N 1
ATOM 1678 C CA . ALA A 1 232 ? 16.350 1.866 -23.393 1.00 93.44 232 ALA A CA 1
ATOM 1679 C C . ALA A 1 232 ? 16.295 3.156 -24.231 1.00 93.44 232 ALA A C 1
ATOM 1681 O O . ALA A 1 232 ? 16.815 3.187 -25.342 1.00 93.44 232 ALA A O 1
ATOM 1682 N N . VAL A 1 233 ? 15.752 4.252 -23.685 1.00 93.50 233 VAL A N 1
ATOM 1683 C CA . VAL A 1 233 ? 15.713 5.558 -24.374 1.00 93.50 233 VAL A CA 1
ATOM 1684 C C . VAL A 1 233 ? 17.107 6.168 -24.548 1.00 93.50 233 VAL A C 1
ATOM 1686 O O . VAL A 1 233 ? 17.393 6.712 -25.610 1.00 93.50 233 VAL A O 1
ATOM 1689 N N . ALA A 1 234 ? 17.984 6.067 -23.545 1.00 92.25 234 ALA A N 1
ATOM 1690 C CA . ALA A 1 234 ? 19.350 6.589 -23.628 1.00 92.25 234 ALA A CA 1
ATOM 1691 C C . ALA A 1 234 ? 20.210 5.846 -24.671 1.00 92.25 234 ALA A C 1
ATOM 1693 O O . ALA A 1 234 ? 21.036 6.466 -25.340 1.00 92.25 234 ALA A O 1
ATOM 1694 N N . ASP A 1 235 ? 19.989 4.538 -24.822 1.00 89.50 235 ASP A N 1
ATOM 1695 C CA . ASP A 1 235 ? 20.694 3.683 -25.783 1.00 89.50 235 ASP A CA 1
ATOM 1696 C C . ASP A 1 235 ? 20.057 3.722 -27.188 1.00 89.50 235 ASP A C 1
ATOM 1698 O O . ASP A 1 235 ? 20.662 3.279 -28.174 1.00 89.50 235 ASP A O 1
ATOM 1702 N N . SER A 1 236 ? 18.844 4.273 -27.301 1.00 83.44 236 SER A N 1
ATOM 1703 C CA . SER A 1 236 ? 18.128 4.415 -28.566 1.00 83.44 236 SER A CA 1
ATOM 1704 C C . SER A 1 236 ? 18.774 5.467 -29.470 1.00 83.44 236 SER A C 1
ATOM 1706 O O . SER A 1 236 ? 19.269 6.507 -29.039 1.00 83.44 236 SER A O 1
ATOM 1708 N N . ARG A 1 237 ? 18.741 5.208 -30.780 1.00 69.38 237 ARG A N 1
ATOM 1709 C CA . ARG A 1 237 ? 19.070 6.204 -31.809 1.00 69.38 237 ARG A CA 1
ATOM 1710 C C . ARG A 1 237 ? 17.763 6.743 -32.374 1.00 69.38 237 ARG A C 1
ATOM 1712 O O . ARG A 1 237 ? 16.908 5.904 -32.628 1.00 69.38 237 ARG A O 1
ATOM 1719 N N . PRO A 1 238 ? 17.642 8.052 -32.669 1.00 61.09 238 PRO A N 1
ATOM 1720 C CA . PRO A 1 238 ? 16.435 8.617 -33.264 1.00 61.09 238 PRO A CA 1
ATOM 1721 C C . PRO A 1 238 ? 16.155 7.917 -34.596 1.00 61.09 238 PRO A C 1
ATOM 1723 O O . PRO A 1 238 ? 16.803 8.188 -35.612 1.00 61.09 238 PRO A O 1
ATOM 1726 N N . ARG A 1 239 ? 15.241 6.949 -34.584 1.00 57.91 239 ARG A N 1
ATOM 1727 C CA . ARG A 1 239 ? 14.717 6.322 -35.796 1.00 57.91 239 ARG A CA 1
ATOM 1728 C C . ARG A 1 239 ? 13.417 7.025 -36.174 1.00 57.91 239 ARG A C 1
ATOM 1730 O O . ARG A 1 239 ? 12.884 7.834 -35.420 1.00 57.91 239 ARG A O 1
ATOM 1737 N N . ALA A 1 240 ? 12.922 6.756 -37.381 1.00 54.84 240 ALA A N 1
ATOM 1738 C CA . ALA A 1 240 ? 11.571 7.147 -37.774 1.00 54.84 240 ALA A CA 1
ATOM 1739 C C . ALA A 1 240 ? 10.578 6.357 -36.905 1.00 54.84 240 ALA A C 1
ATOM 1741 O O . ALA A 1 240 ? 10.144 5.267 -37.270 1.00 54.84 240 ALA A O 1
ATOM 1742 N N . GLU A 1 241 ? 10.341 6.848 -35.697 1.00 68.44 241 GLU A N 1
ATOM 1743 C CA . GLU A 1 241 ? 9.652 6.115 -34.648 1.00 68.44 241 GLU A CA 1
ATOM 1744 C C . GLU A 1 241 ? 8.164 6.439 -34.646 1.00 68.44 241 GLU A C 1
ATOM 1746 O O . GLU A 1 241 ? 7.731 7.556 -34.933 1.00 68.44 241 GLU A O 1
ATOM 1751 N N . SER A 1 242 ? 7.367 5.415 -34.341 1.00 79.12 242 SER A N 1
ATOM 1752 C CA . SER A 1 242 ? 5.931 5.560 -34.138 1.00 79.12 242 SER A CA 1
ATOM 1753 C C . SER A 1 242 ? 5.669 6.637 -33.072 1.00 79.12 242 SER A C 1
ATOM 1755 O O . SER A 1 242 ? 6.354 6.627 -32.043 1.00 79.12 242 SER A O 1
ATOM 1757 N N . PRO A 1 243 ? 4.667 7.522 -33.243 1.00 85.75 243 PRO A N 1
ATOM 1758 C CA . PRO A 1 243 ? 4.285 8.507 -32.226 1.00 85.75 243 PRO A CA 1
ATOM 1759 C C . PRO A 1 243 ? 3.965 7.907 -30.846 1.00 85.75 243 PRO A C 1
ATOM 1761 O O . PRO A 1 243 ? 4.001 8.619 -29.849 1.00 85.75 243 PRO A O 1
ATOM 1764 N N . GLY A 1 244 ? 3.645 6.608 -30.785 1.00 89.50 244 GLY A N 1
ATOM 1765 C CA . GLY A 1 244 ? 3.403 5.870 -29.542 1.00 89.50 244 GLY A CA 1
ATOM 1766 C C . GLY A 1 244 ? 4.622 5.137 -28.973 1.00 89.50 244 GLY A C 1
ATOM 1767 O O . GLY A 1 244 ? 4.458 4.377 -28.028 1.00 89.50 244 GLY A O 1
ATOM 1768 N N . SER A 1 245 ? 5.816 5.301 -29.548 1.00 92.31 245 SER A N 1
ATOM 1769 C CA . SER A 1 245 ? 7.038 4.658 -29.046 1.00 92.31 245 SER A CA 1
ATOM 1770 C C . SER A 1 245 ? 7.487 5.236 -27.706 1.00 92.31 245 SER A C 1
ATOM 1772 O O . SER A 1 245 ? 7.166 6.379 -27.367 1.00 92.31 245 SER A O 1
ATOM 1774 N N . LEU A 1 246 ? 8.274 4.467 -26.948 1.00 93.19 246 LEU A N 1
ATOM 1775 C CA . LEU A 1 246 ? 8.777 4.907 -25.645 1.00 93.19 246 LEU A CA 1
ATOM 1776 C C . LEU A 1 246 ? 9.606 6.193 -25.751 1.00 93.19 246 LEU A C 1
ATOM 1778 O O . LEU A 1 246 ? 9.425 7.105 -24.949 1.00 93.19 246 LEU A O 1
ATOM 1782 N N . TYR A 1 247 ? 10.464 6.274 -26.767 1.00 92.31 247 TYR A N 1
ATOM 1783 C CA . TYR A 1 247 ? 11.303 7.438 -27.036 1.00 92.31 247 TYR A CA 1
ATOM 1784 C C . TYR A 1 247 ? 10.467 8.661 -27.440 1.00 92.31 247 TYR A C 1
ATOM 1786 O O . TYR A 1 247 ? 10.686 9.747 -26.904 1.00 92.31 247 TYR A O 1
ATOM 1794 N N . ALA A 1 248 ? 9.463 8.502 -28.316 1.00 91.19 248 ALA A N 1
ATOM 1795 C CA . ALA A 1 248 ? 8.574 9.602 -28.700 1.00 91.19 248 ALA A CA 1
ATOM 1796 C C . ALA A 1 248 ? 7.757 10.128 -27.508 1.00 91.19 248 ALA A C 1
ATOM 1798 O O . ALA A 1 248 ? 7.668 11.337 -27.307 1.00 91.19 248 ALA A O 1
ATOM 1799 N N . LEU A 1 249 ? 7.219 9.235 -26.670 1.00 93.19 249 LEU A N 1
ATOM 1800 C CA . LEU A 1 249 ? 6.459 9.601 -25.467 1.00 93.19 249 LEU A CA 1
ATOM 1801 C C . LEU A 1 249 ? 7.313 10.273 -24.379 1.00 93.19 249 LEU A C 1
ATOM 1803 O O . LEU A 1 249 ? 6.760 10.857 -23.442 1.00 93.19 249 LEU A O 1
ATOM 1807 N N . SER A 1 250 ? 8.641 10.193 -24.484 1.00 92.56 250 SER A N 1
ATOM 1808 C CA . SER A 1 250 ? 9.588 10.877 -23.604 1.00 92.56 250 SER A CA 1
ATOM 1809 C C . SER A 1 250 ? 10.329 12.033 -24.283 1.00 92.56 250 SER A C 1
ATOM 1811 O O . SER A 1 250 ? 11.286 12.540 -23.708 1.00 92.56 250 SER A O 1
ATOM 1813 N N . ASP A 1 251 ? 9.938 12.455 -25.490 1.00 90.75 251 ASP A N 1
ATOM 1814 C CA . ASP A 1 251 ? 10.655 13.454 -26.305 1.00 90.75 251 ASP A CA 1
ATOM 1815 C C . ASP A 1 251 ? 12.160 13.146 -26.481 1.00 90.75 251 ASP A C 1
ATOM 1817 O O . ASP A 1 251 ? 12.993 14.053 -26.514 1.00 90.75 251 ASP A O 1
ATOM 1821 N N . GLY A 1 252 ? 12.533 11.864 -26.500 1.00 88.50 252 GLY A N 1
ATOM 1822 C CA . GLY A 1 252 ? 13.928 11.414 -26.517 1.00 88.50 252 GLY A CA 1
ATOM 1823 C C . GLY A 1 252 ? 14.735 11.707 -25.247 1.00 88.50 252 GLY A C 1
ATOM 1824 O O . GLY A 1 252 ? 15.934 11.441 -25.205 1.00 88.50 252 GLY A O 1
ATOM 1825 N N . ASP A 1 253 ? 14.102 12.239 -24.202 1.00 92.38 253 ASP A N 1
ATOM 1826 C CA . ASP A 1 253 ? 14.726 12.538 -22.920 1.00 92.38 253 ASP A CA 1
ATOM 1827 C C . ASP A 1 253 ? 14.473 11.400 -21.927 1.00 92.38 253 ASP A C 1
ATOM 1829 O O . ASP A 1 253 ? 13.374 11.236 -21.387 1.00 92.38 253 ASP A O 1
ATOM 1833 N N . ALA A 1 254 ? 15.524 10.631 -21.635 1.00 93.12 254 ALA A N 1
ATOM 1834 C CA . ALA A 1 254 ? 15.468 9.556 -20.654 1.00 93.12 254 ALA A CA 1
ATOM 1835 C C . ALA A 1 254 ? 14.943 10.046 -19.289 1.00 93.12 254 ALA A C 1
ATOM 1837 O O . ALA A 1 254 ? 14.199 9.329 -18.626 1.00 93.12 254 ALA A O 1
ATOM 1838 N N . ALA A 1 255 ? 15.235 11.275 -18.853 1.00 93.25 255 ALA A N 1
ATOM 1839 C CA . ALA A 1 255 ? 14.784 11.760 -17.547 1.00 93.25 255 ALA A CA 1
ATOM 1840 C C . ALA A 1 255 ? 13.247 11.779 -17.416 1.00 93.25 255 ALA A C 1
ATOM 1842 O O . ALA A 1 255 ? 12.725 11.536 -16.320 1.00 93.25 255 ALA A O 1
ATOM 1843 N N . LYS A 1 256 ? 12.536 11.979 -18.535 1.00 93.31 256 LYS A N 1
ATOM 1844 C CA . LYS A 1 256 ? 11.067 12.004 -18.621 1.00 93.31 256 LYS A CA 1
ATOM 1845 C C . LYS A 1 256 ? 10.417 10.621 -18.629 1.00 93.31 256 LYS A C 1
ATOM 1847 O O . LYS A 1 256 ? 9.196 10.532 -18.505 1.00 93.31 256 LYS A O 1
ATOM 1852 N N . VAL A 1 257 ? 11.192 9.544 -18.756 1.00 94.69 257 VAL A N 1
ATOM 1853 C CA . VAL A 1 257 ? 10.645 8.187 -18.699 1.00 94.69 257 VAL A CA 1
ATOM 1854 C C . VAL A 1 257 ? 10.219 7.874 -17.266 1.00 94.69 257 VAL A C 1
ATOM 1856 O O . VAL A 1 257 ? 11.033 7.845 -16.338 1.00 94.69 257 VAL A O 1
ATOM 1859 N N . GLY A 1 258 ? 8.924 7.634 -17.088 1.00 93.44 258 GLY A N 1
ATOM 1860 C CA . GLY A 1 258 ? 8.331 7.030 -15.903 1.00 93.44 258 GLY A CA 1
ATOM 1861 C C . GLY A 1 258 ? 7.613 5.727 -16.245 1.00 93.44 258 GLY A C 1
ATOM 1862 O O . GLY A 1 258 ? 7.511 5.333 -17.408 1.00 93.44 258 GLY A O 1
ATOM 1863 N N . SER A 1 259 ? 7.064 5.070 -15.224 1.00 90.94 259 SER A N 1
ATOM 1864 C CA . SER A 1 259 ? 6.254 3.854 -15.390 1.00 90.94 259 SER A CA 1
ATOM 1865 C C . SER A 1 259 ? 5.090 4.055 -16.364 1.00 90.94 259 SER A C 1
ATOM 1867 O O . SER A 1 259 ? 4.788 3.165 -17.156 1.00 90.94 259 SER A O 1
ATOM 1869 N N . LYS A 1 260 ? 4.477 5.246 -16.358 1.00 93.88 260 LYS A N 1
ATOM 1870 C CA . LYS A 1 260 ? 3.399 5.610 -17.281 1.00 93.88 260 LYS A CA 1
ATOM 1871 C C . LYS A 1 260 ? 3.846 5.559 -18.744 1.00 93.88 260 LYS A C 1
ATOM 1873 O O . LYS A 1 260 ? 3.166 4.927 -19.540 1.00 93.88 260 LYS A O 1
ATOM 1878 N N . GLN A 1 261 ? 4.980 6.172 -19.091 1.00 96.31 261 GLN A N 1
ATOM 1879 C CA . GLN A 1 261 ? 5.499 6.153 -20.464 1.00 96.31 261 GLN A CA 1
ATOM 1880 C C . GLN A 1 261 ? 5.780 4.723 -20.934 1.00 96.31 261 GLN A C 1
ATOM 1882 O O . GLN A 1 261 ? 5.445 4.386 -22.063 1.00 96.31 261 GLN A O 1
ATOM 1887 N N . VAL A 1 262 ? 6.321 3.865 -20.061 1.00 97.12 262 VAL A N 1
ATOM 1888 C CA . VAL A 1 262 ? 6.552 2.444 -20.379 1.00 97.12 262 VAL A CA 1
ATOM 1889 C C . VAL A 1 262 ? 5.235 1.706 -20.641 1.00 97.12 262 VAL A C 1
ATOM 1891 O O . VAL A 1 262 ? 5.124 1.002 -21.641 1.00 97.12 262 VAL A O 1
ATOM 1894 N N . ILE A 1 263 ? 4.219 1.889 -19.787 1.00 96.38 263 ILE A N 1
ATOM 1895 C CA . ILE A 1 263 ? 2.883 1.298 -19.986 1.00 96.38 263 ILE A CA 1
ATOM 1896 C C . ILE A 1 263 ? 2.271 1.767 -21.308 1.00 96.38 263 ILE A C 1
ATOM 1898 O O . ILE A 1 263 ? 1.787 0.950 -22.094 1.00 96.38 263 ILE A O 1
ATOM 1902 N N . ASP A 1 264 ? 2.258 3.081 -21.533 1.00 96.56 264 ASP A N 1
ATOM 1903 C CA . ASP A 1 264 ? 1.623 3.679 -22.700 1.00 96.56 264 ASP A CA 1
ATOM 1904 C C . ASP A 1 264 ? 2.333 3.212 -23.978 1.00 96.56 264 ASP A C 1
ATOM 1906 O O . ASP A 1 264 ? 1.662 2.786 -24.914 1.00 96.56 264 ASP A O 1
ATOM 1910 N N . ALA A 1 265 ? 3.667 3.169 -23.998 1.00 95.56 265 ALA A N 1
ATOM 1911 C CA . ALA A 1 265 ? 4.435 2.660 -25.132 1.00 95.56 265 ALA A CA 1
ATOM 1912 C C . ALA A 1 265 ? 4.158 1.176 -25.422 1.00 95.56 265 ALA A C 1
ATOM 1914 O O . ALA A 1 265 ? 3.872 0.804 -26.562 1.00 95.56 265 ALA A O 1
ATOM 1915 N N . ALA A 1 266 ? 4.151 0.325 -24.392 1.00 95.69 266 ALA A N 1
ATOM 1916 C CA . ALA A 1 266 ? 3.857 -1.099 -24.552 1.00 95.69 266 ALA A CA 1
ATOM 1917 C C . ALA A 1 266 ? 2.453 -1.337 -25.133 1.00 95.69 266 ALA A C 1
ATOM 1919 O O . ALA A 1 266 ? 2.267 -2.197 -25.993 1.00 95.69 266 ALA A O 1
ATOM 1920 N N . ARG A 1 267 ? 1.461 -0.532 -24.727 1.00 95.38 267 ARG A N 1
ATOM 1921 C CA . ARG A 1 267 ? 0.097 -0.581 -25.286 1.00 95.38 267 ARG A CA 1
ATOM 1922 C C . ARG A 1 267 ? 0.029 -0.172 -26.756 1.00 95.38 267 ARG A C 1
ATOM 1924 O O . ARG A 1 267 ? -0.854 -0.646 -27.465 1.00 95.38 267 ARG A O 1
ATOM 1931 N N . HIS A 1 268 ? 0.954 0.666 -27.218 1.00 94.38 268 HIS A N 1
ATOM 1932 C CA . HIS A 1 268 ? 1.104 1.014 -28.632 1.00 94.38 268 HIS A CA 1
ATOM 1933 C C . HIS A 1 268 ? 1.953 -0.002 -29.419 1.00 94.38 268 HIS A C 1
ATOM 1935 O O . HIS A 1 268 ? 2.225 0.222 -30.598 1.00 94.38 268 HIS A O 1
ATOM 1941 N N . GLY A 1 269 ? 2.353 -1.121 -28.802 1.00 93.56 269 GLY A N 1
ATOM 1942 C CA . GLY A 1 269 ? 3.148 -2.167 -29.448 1.00 93.56 269 GLY A CA 1
ATOM 1943 C C . GLY A 1 269 ? 4.629 -1.817 -29.596 1.00 93.56 269 GLY A C 1
ATOM 1944 O O . GLY A 1 269 ? 5.302 -2.378 -30.459 1.00 93.56 269 GLY A O 1
ATOM 1945 N N . ASP A 1 270 ? 5.139 -0.884 -28.789 1.00 93.75 270 ASP A N 1
ATOM 1946 C CA . ASP A 1 270 ? 6.552 -0.521 -28.790 1.00 93.75 270 ASP A CA 1
ATOM 1947 C C . ASP A 1 270 ? 7.435 -1.684 -28.307 1.00 93.75 270 ASP A C 1
ATOM 1949 O O . ASP A 1 270 ? 7.230 -2.245 -27.227 1.00 93.75 270 ASP A O 1
ATOM 1953 N N . HIS A 1 271 ? 8.428 -2.047 -29.121 1.00 92.62 271 HIS A N 1
ATOM 1954 C CA . HIS A 1 271 ? 9.297 -3.192 -28.851 1.00 92.62 271 HIS A CA 1
ATOM 1955 C C . HIS A 1 271 ? 10.224 -2.958 -27.649 1.00 92.62 271 HIS A C 1
ATOM 1957 O O . HIS A 1 271 ? 10.439 -3.875 -26.858 1.00 92.62 271 HIS A O 1
ATOM 1963 N N . GLU A 1 272 ? 10.754 -1.743 -27.481 1.00 93.50 272 GLU A N 1
ATOM 1964 C CA . GLU A 1 272 ? 11.632 -1.410 -26.351 1.00 93.50 272 GLU A CA 1
ATOM 1965 C C . GLU A 1 272 ? 10.861 -1.477 -25.029 1.00 93.50 272 GLU A C 1
ATOM 1967 O O . GLU A 1 272 ? 11.318 -2.088 -24.063 1.00 93.50 272 GLU A O 1
ATOM 1972 N N . ALA A 1 273 ? 9.643 -0.935 -24.994 1.00 96.06 273 ALA A N 1
ATOM 1973 C CA . ALA A 1 273 ? 8.768 -1.047 -23.835 1.00 96.06 273 ALA A CA 1
ATOM 1974 C C . ALA A 1 273 ? 8.393 -2.506 -23.524 1.00 96.06 273 ALA A C 1
ATOM 1976 O O . ALA A 1 273 ? 8.390 -2.899 -22.357 1.00 96.06 273 ALA A O 1
ATOM 1977 N N . ALA A 1 274 ? 8.125 -3.329 -24.543 1.00 96.69 274 ALA A N 1
ATOM 1978 C CA . ALA A 1 274 ? 7.864 -4.755 -24.352 1.00 96.69 274 ALA A CA 1
ATOM 1979 C C . ALA A 1 274 ? 9.077 -5.493 -23.753 1.00 96.69 274 ALA A C 1
ATOM 1981 O O . ALA A 1 274 ? 8.919 -6.281 -22.821 1.00 96.69 274 ALA A O 1
ATOM 1982 N N . GLU A 1 275 ? 10.293 -5.199 -24.223 1.00 97.25 275 GLU A N 1
ATOM 1983 C CA . GLU A 1 275 ? 11.533 -5.769 -23.680 1.00 97.25 275 GLU A CA 1
ATOM 1984 C C . GLU A 1 275 ? 11.787 -5.322 -22.231 1.00 97.25 275 GLU A C 1
ATOM 1986 O O . GLU A 1 275 ? 12.184 -6.131 -21.387 1.00 97.25 275 GLU A O 1
ATOM 1991 N N . VAL A 1 276 ? 11.502 -4.056 -21.910 1.00 98.06 276 VAL A N 1
ATOM 1992 C CA . VAL A 1 276 ? 11.542 -3.546 -20.531 1.00 98.06 276 VAL A CA 1
ATOM 1993 C C . VAL A 1 276 ? 10.598 -4.349 -19.637 1.00 98.06 276 VAL A C 1
ATOM 1995 O O . VAL A 1 276 ? 11.028 -4.857 -18.602 1.00 98.06 276 VAL A O 1
ATOM 1998 N N . LEU A 1 277 ? 9.333 -4.506 -20.039 1.00 98.44 277 LEU A N 1
ATOM 1999 C CA . LEU A 1 277 ? 8.335 -5.259 -19.276 1.00 98.44 277 LEU A CA 1
ATOM 2000 C C . LEU A 1 277 ? 8.728 -6.729 -19.098 1.00 98.44 277 LEU A C 1
ATOM 2002 O O . LEU A 1 277 ? 8.601 -7.266 -17.997 1.00 98.44 277 LEU A O 1
ATOM 2006 N N . ARG A 1 278 ? 9.276 -7.358 -20.142 1.00 98.25 278 ARG A N 1
ATOM 2007 C CA . ARG A 1 278 ? 9.771 -8.738 -20.094 1.00 98.25 278 ARG A CA 1
ATOM 2008 C C . ARG A 1 278 ? 10.849 -8.909 -19.020 1.00 98.25 278 ARG A C 1
ATOM 2010 O O . ARG A 1 278 ? 10.760 -9.828 -18.210 1.00 98.25 278 ARG A O 1
ATOM 2017 N N . ARG A 1 279 ? 11.824 -7.995 -18.954 1.00 97.94 279 ARG A N 1
ATOM 2018 C CA . ARG A 1 279 ? 12.881 -8.012 -17.923 1.00 97.94 279 ARG A CA 1
ATOM 2019 C C . ARG A 1 279 ? 12.334 -7.791 -16.516 1.00 97.94 279 ARG A C 1
ATOM 2021 O O . ARG A 1 279 ? 12.782 -8.444 -15.576 1.00 97.94 279 ARG A O 1
ATOM 2028 N N . VAL A 1 280 ? 11.343 -6.909 -16.364 1.00 98.31 280 VAL A N 1
ATOM 2029 C CA . VAL A 1 280 ? 10.648 -6.742 -15.078 1.00 98.31 280 VAL A CA 1
ATOM 2030 C C . VAL A 1 280 ? 9.963 -8.048 -14.668 1.00 98.31 280 VAL A C 1
ATOM 2032 O O . VAL A 1 280 ? 10.106 -8.472 -13.523 1.00 98.31 280 VAL A O 1
ATOM 2035 N N . ALA A 1 281 ? 9.278 -8.724 -15.594 1.00 98.44 281 ALA A N 1
ATOM 2036 C CA . ALA A 1 281 ? 8.627 -10.007 -15.338 1.00 98.44 281 ALA A CA 1
ATOM 2037 C C . ALA A 1 281 ? 9.623 -11.090 -14.898 1.00 98.44 281 ALA A C 1
ATOM 2039 O O . ALA A 1 281 ? 9.356 -11.811 -13.938 1.00 98.44 281 ALA A O 1
ATOM 2040 N N . GLU A 1 282 ? 10.784 -11.180 -15.553 1.00 97.88 282 GLU A N 1
ATOM 2041 C CA . GLU A 1 282 ? 11.853 -12.123 -15.191 1.00 97.88 282 GLU A CA 1
ATOM 2042 C C . GLU A 1 282 ? 12.377 -11.901 -13.771 1.00 97.88 282 GLU A C 1
ATOM 2044 O O . GLU A 1 282 ? 12.535 -12.855 -13.003 1.00 97.88 282 GLU A O 1
ATOM 2049 N N . GLN A 1 283 ? 12.626 -10.643 -13.400 1.00 97.94 283 GLN A N 1
ATOM 2050 C CA . GLN A 1 283 ? 13.087 -10.308 -12.056 1.00 97.94 283 GLN A CA 1
ATOM 2051 C C . GLN A 1 283 ? 12.002 -10.613 -11.014 1.00 97.94 283 GLN A C 1
ATOM 2053 O O . GLN A 1 283 ? 12.280 -11.235 -9.987 1.00 97.94 283 GLN A O 1
ATOM 2058 N N . MET A 1 284 ? 10.746 -10.254 -11.295 1.00 98.25 284 MET A N 1
ATOM 2059 C CA . MET A 1 284 ? 9.631 -10.512 -10.382 1.00 98.25 284 MET A CA 1
ATOM 2060 C C . MET A 1 284 ? 9.300 -11.998 -10.245 1.00 98.25 284 MET A C 1
ATOM 2062 O O . MET A 1 284 ? 8.945 -12.423 -9.151 1.00 98.25 284 MET A O 1
ATOM 2066 N N . ALA A 1 285 ? 9.476 -12.821 -11.282 1.00 98.31 285 ALA A N 1
ATOM 2067 C CA . ALA A 1 285 ? 9.297 -14.270 -11.175 1.00 98.31 285 ALA A CA 1
ATOM 2068 C C . ALA A 1 285 ? 10.232 -14.894 -10.130 1.00 98.31 285 ALA A C 1
ATOM 2070 O O . ALA A 1 285 ? 9.816 -15.784 -9.389 1.00 98.31 285 ALA A O 1
ATOM 2071 N N . ARG A 1 286 ? 11.464 -14.383 -10.004 1.00 97.88 286 ARG A N 1
ATOM 2072 C CA . ARG A 1 286 ? 12.414 -14.811 -8.965 1.00 97.88 286 ARG A CA 1
ATOM 2073 C C . ARG A 1 286 ? 11.970 -14.367 -7.574 1.00 97.88 286 ARG A C 1
ATOM 2075 O O . ARG A 1 286 ? 11.997 -15.175 -6.651 1.00 97.88 286 ARG A O 1
ATOM 2082 N N . VAL A 1 287 ? 11.514 -13.119 -7.428 1.00 98.00 287 VAL A N 1
ATOM 2083 C CA . VAL A 1 287 ? 10.972 -12.604 -6.156 1.00 98.00 287 VAL A CA 1
ATOM 2084 C C . VAL A 1 287 ? 9.769 -13.441 -5.706 1.00 98.00 287 VAL A C 1
ATOM 2086 O O . VAL A 1 287 ? 9.738 -13.925 -4.575 1.00 98.00 287 VAL A O 1
ATOM 2089 N N . VAL A 1 288 ? 8.814 -13.677 -6.611 1.00 98.31 288 VAL A N 1
ATOM 2090 C CA . VAL A 1 288 ? 7.627 -14.504 -6.355 1.00 98.31 288 VAL A CA 1
ATOM 2091 C C . VAL A 1 288 ? 8.021 -15.930 -5.988 1.00 98.31 288 VAL A C 1
ATOM 2093 O O . VAL A 1 288 ? 7.469 -16.471 -5.037 1.00 98.31 288 VAL A O 1
ATOM 2096 N N . ALA A 1 289 ? 8.987 -16.531 -6.684 1.00 97.69 289 ALA A N 1
ATOM 2097 C CA . ALA A 1 289 ? 9.451 -17.880 -6.381 1.00 97.69 289 ALA A CA 1
ATOM 2098 C C . ALA A 1 289 ? 10.026 -18.006 -4.963 1.00 97.69 289 ALA A C 1
ATOM 2100 O O . ALA A 1 289 ? 9.713 -18.970 -4.265 1.00 97.69 289 ALA A O 1
ATOM 2101 N N . VAL A 1 290 ? 10.827 -17.034 -4.507 1.00 96.94 290 VAL A N 1
ATOM 2102 C CA . VAL A 1 290 ? 11.379 -17.058 -3.142 1.00 96.94 290 VAL A CA 1
ATOM 2103 C C . VAL A 1 290 ? 10.264 -16.939 -2.104 1.00 96.94 290 VAL A C 1
ATOM 2105 O O . VAL A 1 290 ? 10.204 -17.746 -1.178 1.00 96.94 290 VAL A O 1
ATOM 2108 N N . LEU A 1 291 ? 9.340 -15.992 -2.281 1.00 97.38 291 LEU A N 1
ATOM 2109 C CA . LEU A 1 291 ? 8.215 -15.810 -1.359 1.00 97.38 291 LEU A CA 1
ATOM 2110 C C . LEU A 1 291 ? 7.289 -17.031 -1.342 1.00 97.38 291 LEU A C 1
ATOM 2112 O O . LEU A 1 291 ? 6.890 -17.476 -0.270 1.00 97.38 291 LEU A O 1
ATOM 2116 N N . ALA A 1 292 ? 7.006 -17.619 -2.505 1.00 97.50 292 ALA A N 1
ATOM 2117 C CA . ALA A 1 292 ? 6.216 -18.839 -2.614 1.00 97.50 292 ALA A CA 1
ATOM 2118 C C . ALA A 1 292 ? 6.889 -20.026 -1.913 1.00 97.50 292 ALA A C 1
ATOM 2120 O O . ALA A 1 292 ? 6.228 -20.770 -1.200 1.00 97.50 292 ALA A O 1
ATOM 2121 N N . THR A 1 293 ? 8.210 -20.166 -2.056 1.00 95.81 293 THR A N 1
ATOM 2122 C CA . THR A 1 293 ? 8.979 -21.241 -1.408 1.00 95.81 293 THR A CA 1
ATOM 2123 C C . THR A 1 293 ? 8.934 -21.140 0.115 1.00 95.81 293 THR A C 1
ATOM 2125 O O . THR A 1 293 ? 8.851 -22.157 0.797 1.00 95.81 293 THR A O 1
ATOM 2128 N N . LEU A 1 294 ? 9.021 -19.922 0.655 1.00 94.94 294 LEU A N 1
ATOM 2129 C CA . LEU A 1 294 ? 9.109 -19.698 2.098 1.00 94.94 294 LEU A CA 1
ATOM 2130 C C . LEU A 1 294 ? 7.745 -19.689 2.792 1.00 94.94 294 LEU A C 1
ATOM 2132 O O . LEU A 1 294 ? 7.663 -20.058 3.961 1.00 94.94 294 LEU A O 1
ATOM 2136 N N . LEU A 1 295 ? 6.705 -19.221 2.099 1.00 96.19 295 LEU A N 1
ATOM 2137 C CA . LEU A 1 295 ? 5.430 -18.863 2.724 1.00 96.19 295 LEU A CA 1
ATOM 2138 C C . LEU A 1 295 ? 4.242 -19.694 2.234 1.00 96.19 295 LEU A C 1
ATOM 2140 O O . LEU A 1 295 ? 3.213 -19.671 2.898 1.00 96.19 295 LEU A O 1
ATOM 2144 N N . ASP A 1 296 ? 4.369 -20.384 1.095 1.00 96.94 296 ASP A N 1
ATOM 2145 C CA . ASP A 1 296 ? 3.294 -21.163 0.459 1.00 96.94 296 ASP A CA 1
ATOM 2146 C C . ASP A 1 296 ? 1.932 -20.421 0.417 1.00 96.94 296 ASP A C 1
ATOM 2148 O O . ASP A 1 296 ? 0.928 -20.917 0.936 1.00 96.94 296 ASP A O 1
ATOM 2152 N N . PRO A 1 297 ? 1.870 -19.185 -0.129 1.00 97.88 297 PRO A N 1
ATOM 2153 C CA . PRO A 1 297 ? 0.631 -18.420 -0.150 1.00 97.88 297 PRO A CA 1
ATOM 2154 C C . PRO A 1 297 ? -0.336 -18.959 -1.209 1.00 97.88 297 PRO A C 1
ATOM 2156 O O . PRO A 1 297 ? 0.072 -19.453 -2.257 1.00 97.88 297 PRO A O 1
ATOM 2159 N N . GLU A 1 298 ? -1.637 -18.762 -1.001 1.00 98.19 298 GLU A N 1
ATOM 2160 C CA . GLU A 1 298 ? -2.646 -19.069 -2.022 1.00 98.19 298 GLU A CA 1
ATOM 2161 C C . GLU A 1 298 ? -2.580 -18.063 -3.185 1.00 98.19 298 GLU A C 1
ATOM 2163 O O . GLU A 1 298 ? -2.695 -18.415 -4.365 1.00 98.19 298 GLU A O 1
ATOM 2168 N N . VAL A 1 299 ? -2.376 -16.787 -2.849 1.00 98.50 299 VAL A N 1
ATOM 2169 C CA . VAL A 1 299 ? -2.313 -15.684 -3.808 1.00 98.50 299 VAL A CA 1
ATOM 2170 C C . VAL A 1 299 ? -1.179 -14.727 -3.458 1.00 98.50 299 VAL A C 1
ATOM 2172 O O . VAL A 1 299 ? -0.957 -14.387 -2.294 1.00 98.50 299 VAL A O 1
ATOM 2175 N N . LEU A 1 300 ? -0.482 -14.265 -4.492 1.00 98.69 300 LEU A N 1
ATOM 2176 C CA . LEU A 1 300 ? 0.421 -13.130 -4.421 1.00 98.69 300 LEU A CA 1
ATOM 2177 C C . LEU A 1 300 ? -0.179 -11.961 -5.204 1.00 98.69 300 LEU A C 1
ATOM 2179 O O . LEU A 1 300 ? -0.494 -12.083 -6.391 1.00 98.69 300 LEU A O 1
ATOM 2183 N N . ILE A 1 301 ? -0.322 -10.820 -4.535 1.00 98.81 301 ILE A N 1
ATOM 2184 C CA . ILE A 1 301 ? -0.966 -9.626 -5.079 1.00 98.81 301 ILE A CA 1
ATOM 2185 C C . ILE A 1 301 ? 0.076 -8.521 -5.243 1.00 98.81 301 ILE A C 1
ATOM 2187 O O . ILE A 1 301 ? 0.645 -8.051 -4.261 1.00 98.81 301 ILE A O 1
ATOM 2191 N N . PHE A 1 302 ? 0.292 -8.056 -6.469 1.00 98.56 302 PHE A N 1
ATOM 2192 C CA . PHE A 1 302 ? 1.066 -6.845 -6.732 1.00 98.56 302 PHE A CA 1
ATOM 2193 C C . PHE A 1 302 ? 0.179 -5.614 -6.532 1.00 98.56 302 PHE A C 1
ATOM 2195 O O . PHE A 1 302 ? -0.781 -5.405 -7.273 1.00 98.56 302 PHE A O 1
ATOM 2202 N N . SER A 1 303 ? 0.494 -4.796 -5.531 1.00 97.81 303 SER A N 1
ATOM 2203 C CA . SER A 1 303 ? -0.303 -3.637 -5.120 1.00 97.81 303 SER A CA 1
ATOM 2204 C C . SER A 1 303 ? 0.490 -2.324 -5.166 1.00 97.81 303 SER A C 1
ATOM 2206 O O . SER A 1 303 ? 1.695 -2.306 -5.443 1.00 97.81 303 SER A O 1
ATOM 2208 N N . GLY A 1 304 ? -0.195 -1.203 -4.924 1.00 94.94 304 GLY A N 1
ATOM 2209 C CA . GLY A 1 304 ? 0.361 0.151 -5.013 1.00 94.94 304 GLY A CA 1
ATOM 2210 C C . GLY A 1 304 ? 0.681 0.592 -6.443 1.00 94.94 304 GLY A C 1
ATOM 2211 O O . GLY A 1 304 ? 0.103 0.092 -7.410 1.00 94.94 304 GLY A O 1
ATOM 2212 N N . GLY A 1 305 ? 1.652 1.501 -6.577 1.00 91.69 305 GLY A N 1
ATOM 2213 C CA . GLY A 1 305 ? 2.015 2.129 -7.858 1.00 91.69 305 GLY A CA 1
ATOM 2214 C C . GLY A 1 305 ? 2.573 1.184 -8.926 1.00 91.69 305 GLY A C 1
ATOM 2215 O O . GLY A 1 305 ? 2.680 1.571 -10.088 1.00 91.69 305 GLY A O 1
ATOM 2216 N N . GLY A 1 306 ? 2.906 -0.057 -8.560 1.00 94.25 306 GLY A N 1
ATOM 2217 C CA . GLY A 1 306 ? 3.323 -1.107 -9.491 1.00 94.25 306 GLY A CA 1
ATOM 2218 C C . GLY A 1 306 ? 2.176 -1.911 -10.101 1.00 94.25 306 GLY A C 1
ATOM 2219 O O . GLY A 1 306 ? 2.399 -2.595 -11.097 1.00 94.25 306 GLY A O 1
ATOM 2220 N N . ALA A 1 307 ? 0.953 -1.821 -9.562 1.00 97.06 307 ALA A N 1
ATOM 2221 C CA . ALA A 1 307 ? -0.160 -2.695 -9.949 1.00 97.06 307 ALA A CA 1
ATOM 2222 C C . ALA A 1 307 ? -0.495 -2.618 -11.451 1.00 97.06 307 ALA A C 1
ATOM 2224 O O . ALA A 1 307 ? -0.743 -3.639 -12.085 1.00 97.06 307 ALA A O 1
ATOM 2225 N N . ALA A 1 308 ? -0.436 -1.425 -12.052 1.00 96.50 308 ALA A N 1
ATOM 2226 C CA . ALA A 1 308 ? -0.729 -1.248 -13.476 1.00 96.50 308 ALA A CA 1
ATOM 2227 C C . ALA A 1 308 ? 0.296 -1.938 -14.394 1.00 96.50 308 ALA A C 1
ATOM 2229 O O . ALA A 1 308 ? -0.088 -2.489 -15.422 1.00 96.50 308 ALA A O 1
ATOM 2230 N N . ILE A 1 309 ? 1.583 -1.928 -14.025 1.00 97.19 309 ILE A N 1
ATOM 2231 C CA . ILE A 1 309 ? 2.612 -2.691 -14.745 1.00 97.19 309 ILE A CA 1
ATOM 2232 C C . ILE A 1 309 ? 2.428 -4.179 -14.468 1.00 97.19 309 ILE A C 1
ATOM 2234 O O . ILE A 1 309 ? 2.474 -4.971 -15.403 1.00 97.19 309 ILE A O 1
ATOM 2238 N N . ALA A 1 310 ? 2.189 -4.551 -13.208 1.00 97.31 310 ALA A N 1
ATOM 2239 C CA . ALA A 1 310 ? 1.988 -5.936 -12.810 1.00 97.31 310 ALA A CA 1
ATOM 2240 C C . ALA A 1 310 ? 0.858 -6.607 -13.603 1.00 97.31 310 ALA A C 1
ATOM 2242 O O . ALA A 1 310 ? 1.011 -7.755 -14.000 1.00 97.31 310 ALA A O 1
ATOM 2243 N N . GLU A 1 311 ? -0.227 -5.891 -13.915 1.00 97.75 311 GLU A N 1
ATOM 2244 C CA . GLU A 1 311 ? -1.305 -6.423 -14.759 1.00 97.75 311 GLU A CA 1
ATOM 2245 C C . GLU A 1 311 ? -0.830 -6.777 -16.176 1.00 97.75 311 GLU A C 1
ATOM 2247 O O . GLU A 1 311 ? -1.283 -7.768 -16.737 1.00 97.75 311 GLU A O 1
ATOM 2252 N N . LEU A 1 312 ? 0.117 -6.023 -16.746 1.00 97.81 312 LEU A N 1
ATOM 2253 C CA . LEU A 1 312 ? 0.675 -6.321 -18.071 1.00 97.81 312 LEU A CA 1
ATOM 2254 C C . LEU A 1 312 ? 1.613 -7.533 -18.061 1.00 97.81 312 LEU A C 1
ATOM 2256 O O . LEU A 1 312 ? 1.747 -8.202 -19.080 1.00 97.81 312 LEU A O 1
ATOM 2260 N N . ILE A 1 313 ? 2.272 -7.806 -16.930 1.00 98.06 313 ILE A N 1
ATOM 2261 C CA . ILE A 1 313 ? 3.313 -8.841 -16.828 1.00 98.06 313 ILE A CA 1
ATOM 2262 C C . ILE A 1 313 ? 2.891 -10.074 -16.022 1.00 98.06 313 ILE A C 1
ATOM 2264 O O . ILE A 1 313 ? 3.640 -11.048 -15.976 1.00 98.06 313 ILE A O 1
ATOM 2268 N N . ARG A 1 314 ? 1.718 -10.085 -15.372 1.00 97.69 314 ARG A N 1
ATOM 2269 C CA . ARG A 1 314 ? 1.319 -11.178 -14.462 1.00 97.69 314 ARG A CA 1
ATOM 2270 C C . ARG A 1 314 ? 1.265 -12.542 -15.142 1.00 97.69 314 ARG A C 1
ATOM 2272 O O . ARG A 1 314 ? 1.623 -13.539 -14.515 1.00 97.69 314 ARG A O 1
ATOM 2279 N N . ASP A 1 315 ? 0.869 -12.596 -16.411 1.00 97.88 315 ASP A N 1
ATOM 2280 C CA . ASP A 1 315 ? 0.823 -13.846 -17.171 1.00 97.88 315 ASP A CA 1
ATOM 2281 C C . ASP A 1 315 ? 2.243 -14.338 -17.493 1.00 97.88 315 ASP A C 1
ATOM 2283 O O . ASP A 1 315 ? 2.511 -15.537 -17.438 1.00 97.88 315 ASP A O 1
ATOM 2287 N N . ASP A 1 316 ? 3.175 -13.424 -17.769 1.00 98.19 316 ASP A N 1
ATOM 2288 C CA . ASP A 1 316 ? 4.587 -13.738 -18.010 1.00 98.19 316 ASP A CA 1
ATOM 2289 C C . ASP A 1 316 ? 5.258 -14.260 -16.741 1.00 98.19 316 ASP A C 1
ATOM 2291 O O . ASP A 1 316 ? 5.978 -15.259 -16.790 1.00 98.19 316 ASP A O 1
ATOM 2295 N N . ILE A 1 317 ? 4.975 -13.635 -15.595 1.00 98.38 317 ILE A N 1
ATOM 2296 C CA . ILE A 1 317 ? 5.428 -14.115 -14.287 1.00 98.38 317 ILE A CA 1
ATOM 2297 C C . ILE A 1 317 ? 4.834 -15.508 -14.022 1.00 98.38 317 ILE A C 1
ATOM 2299 O O . ILE A 1 317 ? 5.569 -16.440 -13.698 1.00 98.38 317 ILE A O 1
ATOM 2303 N N . SER A 1 318 ? 3.527 -15.690 -14.236 1.00 97.94 318 SER A N 1
ATOM 2304 C CA . SER A 1 318 ? 2.828 -16.965 -13.996 1.00 97.94 318 SER A CA 1
ATOM 2305 C C . SER A 1 318 ? 3.375 -18.116 -14.843 1.00 97.94 318 SER A C 1
ATOM 2307 O O . SER A 1 318 ? 3.364 -19.260 -14.395 1.00 97.94 318 SER A O 1
ATOM 2309 N N . ARG A 1 319 ? 3.891 -17.836 -16.049 1.00 97.75 319 ARG A N 1
ATOM 2310 C CA . ARG A 1 319 ? 4.557 -18.845 -16.891 1.00 97.75 319 ARG A CA 1
ATOM 2311 C C . ARG A 1 319 ? 5.962 -19.210 -16.410 1.00 97.75 319 ARG A C 1
ATOM 2313 O O . ARG A 1 319 ? 6.403 -20.326 -16.659 1.00 97.75 319 ARG A O 1
ATOM 2320 N N . GLN A 1 320 ? 6.662 -18.295 -15.743 1.00 97.38 320 GLN A N 1
ATOM 2321 C CA . GLN A 1 320 ? 8.052 -18.489 -15.313 1.00 97.38 320 GLN A CA 1
ATOM 2322 C C . GLN A 1 320 ? 8.175 -19.113 -13.920 1.00 97.38 320 GLN A C 1
ATOM 2324 O O . GLN A 1 320 ? 9.054 -19.941 -13.695 1.00 97.38 320 GLN A O 1
ATOM 2329 N N . VAL A 1 321 ? 7.291 -18.751 -12.986 1.00 97.62 321 VAL A N 1
ATOM 2330 C CA . VAL A 1 321 ? 7.338 -19.221 -11.589 1.00 97.62 321 VAL A CA 1
ATOM 2331 C C . VAL A 1 321 ? 7.342 -20.759 -11.441 1.00 97.62 321 VAL A C 1
ATOM 2333 O O . VAL A 1 321 ? 8.120 -21.248 -10.619 1.00 97.62 321 VAL A O 1
ATOM 2336 N N . PRO A 1 322 ? 6.596 -21.555 -12.242 1.00 97.19 322 PRO A N 1
ATOM 2337 C CA . PRO A 1 322 ? 6.640 -23.022 -12.172 1.00 97.19 322 PRO A CA 1
ATOM 2338 C C . PRO A 1 322 ? 8.027 -23.644 -12.398 1.00 97.19 322 PRO A C 1
ATOM 2340 O O . PRO A 1 322 ? 8.256 -24.781 -11.996 1.00 97.19 322 PRO A O 1
ATOM 2343 N N . ALA A 1 323 ? 8.961 -22.924 -13.032 1.00 95.94 323 ALA A N 1
ATOM 2344 C CA . ALA A 1 323 ? 10.336 -23.395 -13.205 1.00 95.94 323 ALA A CA 1
ATOM 2345 C C . ALA A 1 323 ? 11.137 -23.392 -11.889 1.00 95.94 323 ALA A C 1
ATOM 2347 O O . ALA A 1 323 ? 12.167 -24.057 -11.795 1.00 95.94 323 ALA A O 1
ATOM 2348 N N . PHE A 1 324 ? 10.674 -22.642 -10.885 1.00 94.38 324 PHE A N 1
ATOM 2349 C CA . PHE A 1 324 ? 11.346 -22.474 -9.598 1.00 94.38 324 PHE A CA 1
ATOM 2350 C C . PHE A 1 324 ? 10.601 -23.151 -8.445 1.00 94.38 324 PHE A C 1
ATOM 2352 O O . PHE A 1 324 ? 11.243 -23.600 -7.500 1.00 94.38 324 PHE A O 1
ATOM 2359 N N . VAL A 1 325 ? 9.265 -23.223 -8.509 1.00 95.62 325 VAL A N 1
ATOM 2360 C CA . VAL A 1 325 ? 8.429 -23.777 -7.433 1.00 95.62 325 VAL A CA 1
ATOM 2361 C C . VAL A 1 325 ? 7.396 -24.782 -7.963 1.00 95.62 325 VAL A C 1
ATOM 2363 O O . VAL A 1 325 ? 6.726 -24.496 -8.954 1.00 95.62 325 VAL A O 1
ATOM 2366 N N . PRO A 1 326 ? 7.200 -25.944 -7.303 1.00 92.19 326 PRO A N 1
ATOM 2367 C CA . PRO A 1 326 ? 6.256 -26.965 -7.772 1.00 92.19 326 PRO A CA 1
ATOM 2368 C C . PRO A 1 326 ? 4.784 -26.533 -7.757 1.00 92.19 326 PRO A C 1
ATOM 2370 O O . PRO A 1 326 ? 3.985 -27.034 -8.547 1.00 92.19 326 PRO A O 1
ATOM 2373 N N . ARG A 1 327 ? 4.408 -25.650 -6.826 1.00 93.44 327 ARG A N 1
ATOM 2374 C CA . ARG A 1 327 ? 3.038 -25.155 -6.642 1.00 93.44 327 ARG A CA 1
ATOM 2375 C C . ARG A 1 327 ? 3.063 -23.627 -6.598 1.00 93.44 327 ARG A C 1
ATOM 2377 O O . ARG A 1 327 ? 3.237 -23.059 -5.526 1.00 93.44 327 ARG A O 1
ATOM 2384 N N . PRO A 1 328 ? 2.990 -22.954 -7.757 1.00 96.94 328 PRO A N 1
ATOM 2385 C CA . PRO A 1 328 ? 2.991 -21.498 -7.800 1.00 96.94 328 PRO A CA 1
ATOM 2386 C C . PRO A 1 328 ? 1.692 -20.931 -7.198 1.00 96.94 328 PRO A C 1
ATOM 2388 O O . PRO A 1 328 ? 0.624 -21.510 -7.422 1.00 96.94 328 PRO A O 1
ATOM 2391 N N . PRO A 1 329 ? 1.745 -19.783 -6.501 1.00 98.06 329 PRO A N 1
ATOM 2392 C CA . PRO A 1 329 ? 0.542 -19.078 -6.078 1.00 98.06 329 PRO A CA 1
ATOM 2393 C C . PRO A 1 329 ? -0.188 -18.482 -7.283 1.00 98.06 329 PRO A C 1
ATOM 2395 O O . PRO A 1 329 ? 0.402 -18.246 -8.344 1.00 98.06 329 PRO A O 1
ATOM 2398 N N . ARG A 1 330 ? -1.465 -18.137 -7.103 1.00 98.06 330 ARG A N 1
ATOM 2399 C CA . ARG A 1 330 ? -2.164 -17.285 -8.070 1.00 98.06 330 ARG A CA 1
ATOM 2400 C C . ARG A 1 330 ? -1.553 -15.884 -8.041 1.00 98.06 330 ARG A C 1
ATOM 2402 O O . ARG A 1 330 ? -1.392 -15.305 -6.972 1.00 98.06 330 ARG A O 1
ATOM 2409 N N . ILE A 1 331 ? -1.244 -15.322 -9.206 1.00 98.56 331 ILE A N 1
ATOM 2410 C CA . ILE A 1 331 ? -0.636 -13.991 -9.323 1.00 98.56 331 ILE A CA 1
ATOM 2411 C C . ILE A 1 331 ? -1.688 -12.993 -9.788 1.00 98.56 331 ILE A C 1
ATOM 2413 O O . ILE A 1 331 ? -2.345 -13.206 -10.808 1.00 98.56 331 ILE A O 1
ATOM 2417 N N . VAL A 1 332 ? -1.859 -11.907 -9.036 1.00 98.25 332 VAL A N 1
ATOM 2418 C CA . VAL A 1 332 ? -2.921 -10.921 -9.269 1.00 98.25 332 VAL A CA 1
ATOM 2419 C C . VAL A 1 332 ? -2.359 -9.507 -9.196 1.00 98.25 332 VAL A C 1
ATOM 2421 O O . VAL A 1 332 ? -1.533 -9.208 -8.335 1.00 98.25 332 VAL A O 1
ATOM 2424 N N . ALA A 1 333 ? -2.824 -8.616 -10.070 1.00 98.19 333 ALA A N 1
ATOM 2425 C CA . ALA A 1 333 ? -2.640 -7.184 -9.881 1.00 98.19 333 ALA A CA 1
ATOM 2426 C C . ALA A 1 333 ? -3.789 -6.619 -9.040 1.00 98.19 333 ALA A C 1
ATOM 2428 O O . ALA A 1 333 ? -4.959 -6.948 -9.242 1.00 98.19 333 ALA A O 1
ATOM 2429 N N . SER A 1 334 ? -3.451 -5.772 -8.077 1.00 98.31 334 SER A N 1
ATOM 2430 C CA . SER A 1 334 ? -4.423 -5.182 -7.166 1.00 98.31 334 SER A CA 1
ATOM 243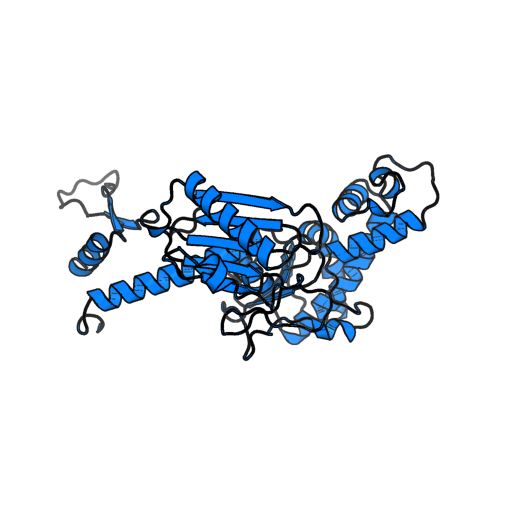1 C C . SER A 1 334 ? -5.446 -4.306 -7.904 1.00 98.31 334 SER A C 1
AT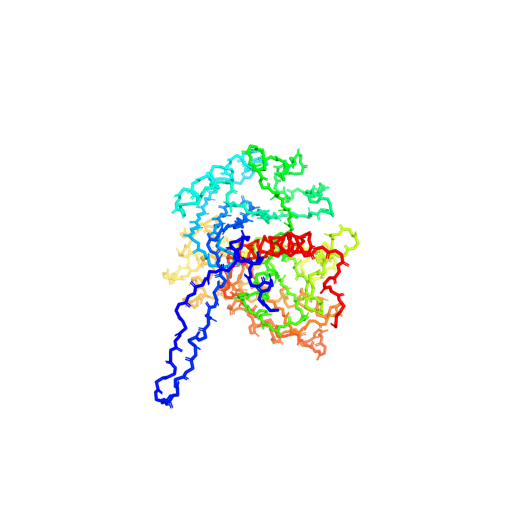OM 2433 O O . SER A 1 334 ? -5.047 -3.389 -8.628 1.00 98.31 334 SER A O 1
ATOM 2435 N N . PRO A 1 335 ? -6.757 -4.482 -7.642 1.00 97.12 335 PRO A N 1
ATOM 2436 C CA . PRO A 1 335 ? -7.781 -3.539 -8.085 1.00 97.12 335 PRO A CA 1
ATOM 2437 C C . PRO A 1 335 ? -7.786 -2.238 -7.262 1.00 97.12 335 PRO A C 1
ATOM 2439 O O . PRO A 1 335 ? -8.331 -1.231 -7.710 1.00 97.12 335 PRO A O 1
ATOM 2442 N N . LEU A 1 336 ? -7.201 -2.238 -6.057 1.00 97.31 336 LEU A N 1
ATOM 2443 C CA . LEU A 1 336 ? -7.081 -1.045 -5.215 1.00 97.31 336 LEU A CA 1
ATOM 2444 C C . LEU A 1 336 ? -5.922 -0.146 -5.663 1.00 97.31 336 LEU A C 1
ATOM 2446 O O . LEU A 1 336 ? -5.993 1.073 -5.483 1.00 97.31 336 LEU A O 1
ATOM 2450 N N . GLY A 1 337 ? -4.865 -0.739 -6.229 1.00 94.75 337 GLY A N 1
ATOM 2451 C CA . GLY A 1 337 ? -3.659 -0.050 -6.680 1.00 94.75 337 GLY A CA 1
ATOM 2452 C C . GLY A 1 337 ? -3.117 0.900 -5.611 1.00 94.75 337 GLY A C 1
ATOM 2453 O O . GLY A 1 337 ? -2.929 0.527 -4.453 1.00 94.75 337 GLY A O 1
ATOM 2454 N N . ASP A 1 338 ? -2.944 2.165 -5.982 1.00 92.12 338 ASP A N 1
ATOM 2455 C CA . ASP A 1 338 ? -2.478 3.251 -5.112 1.00 92.12 338 ASP A CA 1
ATOM 2456 C C . ASP A 1 338 ? -3.330 3.507 -3.859 1.00 92.12 338 ASP A C 1
ATOM 2458 O O . ASP A 1 338 ? -2.877 4.204 -2.952 1.00 92.12 338 ASP A O 1
ATOM 2462 N N . ARG A 1 339 ? -4.566 2.999 -3.797 1.00 96.06 339 ARG A N 1
ATOM 2463 C CA . ARG A 1 339 ? -5.448 3.176 -2.635 1.00 96.06 339 ARG A CA 1
ATOM 2464 C C . ARG A 1 339 ? -5.297 2.078 -1.589 1.00 96.06 339 ARG A C 1
ATOM 2466 O O . ARG A 1 339 ? -5.875 2.229 -0.515 1.00 96.06 339 ARG A O 1
ATOM 2473 N N . ALA A 1 340 ? -4.559 1.001 -1.865 1.00 98.06 340 ALA A N 1
ATOM 2474 C CA . ALA A 1 340 ? -4.500 -0.167 -0.984 1.00 98.06 340 ALA A CA 1
ATOM 2475 C C . ALA A 1 340 ? -4.067 0.193 0.445 1.00 98.06 340 ALA A C 1
ATOM 2477 O O . ALA A 1 340 ? -4.735 -0.193 1.404 1.00 98.06 340 ALA A O 1
ATOM 2478 N N . VAL A 1 341 ? -3.026 1.024 0.584 1.00 98.38 341 VAL A N 1
ATOM 2479 C CA . VAL A 1 341 ? -2.532 1.509 1.884 1.00 98.38 341 VAL A CA 1
ATOM 2480 C C . VAL A 1 341 ? -3.606 2.315 2.617 1.00 98.38 341 VAL A C 1
ATOM 2482 O O . VAL A 1 341 ? -3.868 2.077 3.791 1.00 98.38 341 VAL A O 1
ATOM 2485 N N . LEU A 1 342 ? -4.287 3.233 1.925 1.00 98.19 342 LEU A N 1
ATOM 2486 C CA . LEU A 1 342 ? -5.321 4.089 2.517 1.00 98.19 342 LEU A CA 1
ATOM 2487 C C . LEU A 1 342 ? -6.558 3.290 2.969 1.00 98.19 342 LEU A C 1
ATOM 2489 O O . LEU A 1 342 ? -7.134 3.551 4.031 1.00 98.19 342 LEU A O 1
ATOM 2493 N N . VAL A 1 343 ? -6.960 2.295 2.175 1.00 98.62 343 VAL A N 1
ATOM 2494 C CA . VAL A 1 343 ? -8.037 1.352 2.513 1.00 98.62 343 VAL A CA 1
ATOM 2495 C C . VAL A 1 343 ? -7.640 0.499 3.719 1.00 98.62 343 VAL A C 1
ATOM 2497 O O . VAL A 1 343 ? -8.432 0.352 4.649 1.00 98.62 343 VAL A O 1
ATOM 2500 N N . GLY A 1 344 ? -6.401 0.012 3.751 1.00 98.69 344 GLY A N 1
ATOM 2501 C CA . GLY A 1 344 ? -5.824 -0.697 4.887 1.00 98.69 344 GLY A CA 1
ATOM 2502 C C . GLY A 1 344 ? -5.763 0.123 6.166 1.00 98.69 344 GLY A C 1
ATOM 2503 O O . GLY A 1 344 ? -6.170 -0.352 7.223 1.00 98.69 344 GLY A O 1
ATOM 2504 N N . ALA A 1 345 ? -5.323 1.379 6.072 1.00 98.75 345 ALA A N 1
ATOM 2505 C CA . ALA A 1 345 ? -5.314 2.318 7.189 1.00 98.75 345 ALA A CA 1
ATOM 2506 C C . ALA A 1 345 ? -6.729 2.493 7.751 1.00 98.75 345 ALA A C 1
ATOM 2508 O O . ALA A 1 345 ? -6.949 2.412 8.956 1.00 98.75 345 ALA A O 1
ATOM 2509 N N . THR A 1 346 ? -7.717 2.649 6.869 1.00 98.75 346 THR A N 1
ATOM 2510 C CA . THR A 1 346 ? -9.126 2.740 7.271 1.00 98.75 346 THR A CA 1
ATOM 2511 C C . THR A 1 346 ? -9.573 1.473 7.999 1.00 98.75 346 THR A C 1
ATOM 2513 O O . THR A 1 346 ? -10.173 1.573 9.067 1.00 98.75 346 THR A O 1
ATOM 2516 N N . LYS A 1 347 ? -9.237 0.286 7.476 1.00 98.62 347 LYS A N 1
ATOM 2517 C CA . LYS A 1 347 ? -9.549 -0.996 8.123 1.00 98.62 347 LYS A CA 1
ATOM 2518 C C . LYS A 1 347 ? -8.919 -1.106 9.510 1.00 98.62 347 LYS A C 1
ATOM 2520 O O . LYS A 1 347 ? -9.620 -1.437 10.460 1.00 98.62 347 LYS A O 1
ATOM 2525 N N . LEU A 1 348 ? -7.634 -0.780 9.645 1.00 98.31 348 LEU A N 1
ATOM 2526 C CA . LEU A 1 348 ? -6.938 -0.833 10.929 1.00 98.31 348 LEU A CA 1
ATOM 2527 C C . LEU A 1 348 ? -7.555 0.138 11.945 1.00 98.31 348 LEU A C 1
ATOM 2529 O O . LEU A 1 348 ? -7.712 -0.210 13.116 1.00 98.31 348 LEU A O 1
ATOM 2533 N N . ALA A 1 349 ? -7.927 1.343 11.507 1.00 98.19 349 ALA A N 1
ATOM 2534 C CA . ALA A 1 349 ? -8.585 2.321 12.363 1.00 98.19 349 ALA A CA 1
ATOM 2535 C C . ALA A 1 349 ? -9.984 1.853 12.804 1.00 98.19 349 ALA A C 1
ATOM 2537 O O . ALA A 1 349 ? -10.336 2.024 13.971 1.00 98.19 349 ALA A O 1
ATOM 2538 N N . LEU A 1 350 ? -10.754 1.220 11.907 1.00 97.88 350 LEU A N 1
ATOM 2539 C CA . LEU A 1 350 ? -12.038 0.593 12.240 1.00 97.88 350 LEU A CA 1
ATOM 2540 C C . LEU A 1 350 ? -11.873 -0.526 13.262 1.00 97.88 350 LEU A C 1
ATOM 2542 O O . LEU A 1 350 ? -12.613 -0.545 14.238 1.00 97.88 350 LEU A O 1
ATOM 2546 N N . ASP A 1 351 ? -10.883 -1.403 13.088 1.00 96.75 351 ASP A N 1
ATOM 2547 C CA . ASP A 1 351 ? -10.642 -2.508 14.020 1.00 96.75 351 ASP A CA 1
ATOM 2548 C C . ASP A 1 351 ? -10.389 -1.996 15.435 1.00 96.75 351 ASP A C 1
ATOM 2550 O O . ASP A 1 351 ? -10.993 -2.484 16.388 1.00 96.75 351 ASP A O 1
ATOM 2554 N N . HIS A 1 352 ? -9.566 -0.955 15.575 1.00 95.50 352 HIS A N 1
ATOM 2555 C CA . HIS A 1 352 ? -9.319 -0.318 16.866 1.00 95.50 352 HIS A CA 1
ATOM 2556 C C . HIS A 1 352 ? -10.570 0.365 17.426 1.00 95.50 352 HIS A C 1
ATOM 2558 O O . HIS A 1 352 ? -10.857 0.223 18.617 1.00 95.50 352 HIS A O 1
ATOM 2564 N N . ALA A 1 353 ? -11.324 1.081 16.589 1.00 93.56 353 ALA A N 1
ATOM 2565 C CA . ALA A 1 353 ? -12.559 1.741 16.997 1.00 93.56 353 ALA A CA 1
ATOM 2566 C C . ALA A 1 353 ? -13.606 0.725 17.483 1.00 93.56 353 ALA A C 1
ATOM 2568 O O . ALA A 1 353 ? -14.167 0.887 18.564 1.00 93.56 353 ALA A O 1
ATOM 2569 N N . HIS A 1 354 ? -13.827 -0.363 16.742 1.00 90.88 354 HIS A N 1
ATOM 2570 C CA . HIS A 1 354 ? -14.741 -1.438 17.131 1.00 90.88 354 HIS A CA 1
ATOM 2571 C C . HIS A 1 354 ? -14.288 -2.103 18.429 1.00 90.88 354 HIS A C 1
ATOM 2573 O O . HIS A 1 354 ? -15.099 -2.283 19.331 1.00 90.88 354 HIS A O 1
ATOM 2579 N N . HIS A 1 355 ? -12.992 -2.383 18.586 1.00 90.38 355 HIS A N 1
ATOM 2580 C CA . HIS A 1 355 ? -12.459 -2.956 19.825 1.00 90.38 355 HIS A CA 1
ATOM 2581 C C . HIS A 1 355 ? -12.668 -2.039 21.042 1.00 90.38 355 HIS A C 1
ATOM 2583 O O . HIS A 1 355 ? -12.950 -2.516 22.141 1.00 90.38 355 HIS A O 1
ATOM 2589 N N . GLN A 1 356 ? -12.544 -0.719 20.866 1.00 87.31 356 GLN A N 1
ATOM 2590 C CA . GLN A 1 356 ? -12.851 0.258 21.916 1.00 87.31 356 GLN A CA 1
ATOM 2591 C C . GLN A 1 356 ? -14.343 0.275 22.261 1.00 87.31 356 GLN A C 1
ATOM 2593 O O . GLN A 1 356 ? -14.691 0.274 23.441 1.00 87.31 356 GLN A O 1
ATOM 2598 N N . LEU A 1 357 ? -15.218 0.238 21.254 1.00 86.62 357 LEU A N 1
ATOM 2599 C CA . LEU A 1 357 ? -16.668 0.196 21.450 1.00 86.62 357 LEU A CA 1
ATOM 2600 C C . LEU A 1 357 ? -17.113 -1.093 22.160 1.00 86.62 357 LEU A C 1
ATOM 2602 O O . LEU A 1 357 ? -17.924 -1.021 23.080 1.00 86.62 357 LEU A O 1
ATOM 2606 N N . PHE A 1 358 ? -16.535 -2.249 21.818 1.00 85.12 358 PHE A N 1
ATOM 2607 C CA . PHE A 1 358 ? -16.802 -3.509 22.524 1.00 85.12 358 PHE A CA 1
ATOM 2608 C C . PHE A 1 358 ? -16.386 -3.451 23.997 1.00 85.12 358 PHE A C 1
ATOM 2610 O O . PHE A 1 358 ? -17.165 -3.827 24.866 1.00 85.12 358 PHE A O 1
ATOM 2617 N N . LYS A 1 359 ? -15.219 -2.876 24.310 1.00 84.06 359 LYS A N 1
ATOM 2618 C CA . LYS A 1 359 ? -14.800 -2.679 25.709 1.00 84.06 359 LYS A CA 1
ATOM 2619 C C . LYS A 1 359 ? -15.752 -1.773 26.494 1.00 84.06 359 LYS A C 1
ATOM 2621 O O . LYS A 1 359 ? -15.973 -2.004 27.681 1.00 84.06 359 LYS A O 1
ATOM 2626 N N . LEU A 1 360 ? -16.308 -0.740 25.856 1.00 81.25 360 LEU A N 1
ATOM 2627 C CA . LEU A 1 360 ? -17.308 0.127 26.487 1.00 81.25 360 LEU A CA 1
ATOM 2628 C C . LEU A 1 360 ? -18.614 -0.625 26.763 1.00 81.25 360 LEU A C 1
ATOM 2630 O O . LEU A 1 360 ? -19.206 -0.412 27.821 1.00 81.25 360 LEU A O 1
ATOM 2634 N N . LEU A 1 361 ? -19.032 -1.511 25.855 1.00 80.81 361 LEU A N 1
ATOM 2635 C CA . LEU A 1 361 ? -20.197 -2.377 26.051 1.00 80.81 361 LEU A CA 1
ATOM 2636 C C . LEU A 1 361 ? -20.004 -3.322 27.241 1.00 80.81 361 LEU A C 1
ATOM 2638 O O . LEU A 1 361 ? -20.876 -3.385 28.106 1.00 80.81 361 LEU A O 1
ATOM 2642 N N . ASP A 1 362 ? -18.845 -3.977 27.336 1.00 79.38 362 ASP A N 1
ATOM 2643 C CA . ASP A 1 362 ? -18.525 -4.873 28.454 1.00 79.38 362 ASP A CA 1
ATOM 2644 C C . ASP A 1 362 ? -18.526 -4.130 29.799 1.00 79.38 362 ASP A C 1
ATOM 2646 O O . ASP A 1 362 ? -19.045 -4.628 30.800 1.00 79.38 362 ASP A O 1
ATOM 2650 N N . ALA A 1 363 ? -17.996 -2.902 29.824 1.00 77.50 363 ALA A N 1
ATOM 2651 C CA . ALA A 1 363 ? -17.996 -2.063 31.020 1.00 77.50 363 ALA A CA 1
ATOM 2652 C C . ALA A 1 363 ? -19.413 -1.630 31.447 1.00 77.50 363 ALA A C 1
ATOM 2654 O O . ALA A 1 363 ? -19.682 -1.543 32.646 1.00 77.50 363 ALA A O 1
ATOM 2655 N N . HIS A 1 364 ? -20.321 -1.388 30.493 1.00 69.62 364 HIS A N 1
ATOM 2656 C CA . HIS A 1 364 ? -21.718 -1.024 30.772 1.00 69.62 364 HIS A CA 1
ATOM 2657 C C . HIS A 1 364 ? -22.582 -2.223 31.195 1.00 69.62 364 HIS A C 1
ATOM 2659 O O . HIS A 1 364 ? -23.538 -2.043 31.946 1.00 69.62 364 HIS A O 1
ATOM 2665 N N . ALA A 1 365 ? -22.252 -3.443 30.757 1.00 66.00 365 ALA A N 1
ATOM 2666 C CA . ALA A 1 365 ? -23.027 -4.649 31.066 1.00 66.00 365 ALA A CA 1
ATOM 2667 C C . ALA A 1 365 ? -22.825 -5.188 32.505 1.00 66.00 365 ALA A C 1
ATOM 2669 O O . ALA A 1 365 ? -23.652 -5.960 32.999 1.00 66.00 365 ALA A O 1
ATOM 2670 N N . GLY A 1 366 ? -21.758 -4.774 33.202 1.00 53.47 366 GLY A N 1
ATOM 2671 C CA . GLY A 1 366 ? -21.410 -5.233 34.555 1.00 53.47 366 GLY A CA 1
ATOM 2672 C C . GLY A 1 366 ? -20.985 -6.720 34.636 1.00 53.47 366 GLY A C 1
ATOM 2673 O O . GLY A 1 366 ? -21.196 -7.487 33.698 1.00 53.47 366 GLY A O 1
ATOM 2674 N N . PRO A 1 367 ? -20.407 -7.200 35.762 1.00 48.16 367 PRO A N 1
ATOM 2675 C CA . PRO A 1 367 ? -19.755 -8.522 35.845 1.00 48.16 367 PRO A CA 1
ATOM 2676 C C . PRO A 1 367 ? -20.673 -9.758 35.747 1.00 48.16 367 PRO A C 1
ATOM 2678 O O . PRO A 1 367 ? -20.219 -10.869 36.003 1.00 48.16 367 PRO A O 1
ATOM 2681 N N . SER A 1 368 ? -21.972 -9.605 35.474 1.00 46.66 368 SER A N 1
ATOM 2682 C CA . SER A 1 368 ? -22.978 -10.656 35.722 1.00 46.66 368 SER A CA 1
ATOM 2683 C C . SER A 1 368 ? -23.775 -11.119 34.498 1.00 46.66 368 SER A C 1
ATOM 2685 O O . SER A 1 368 ? -24.675 -11.935 34.667 1.00 46.66 368 SER A O 1
ATOM 2687 N N . GLN A 1 369 ? -23.488 -10.639 33.280 1.00 46.00 369 GLN A N 1
ATOM 2688 C CA . GLN A 1 369 ? -24.354 -10.926 32.118 1.00 46.00 369 GLN A CA 1
ATOM 2689 C C . GLN A 1 369 ? -23.732 -11.750 30.976 1.00 46.00 369 GLN A C 1
ATOM 2691 O O . GLN A 1 369 ? -24.441 -12.081 30.032 1.00 46.00 369 GLN A O 1
ATOM 2696 N N . MET A 1 370 ? -22.473 -12.191 31.081 1.00 41.88 370 MET A N 1
ATOM 2697 C CA . MET A 1 370 ? -21.856 -13.134 30.127 1.00 41.88 370 MET A CA 1
ATOM 2698 C C . MET A 1 370 ? -21.579 -14.501 30.771 1.00 41.88 370 MET A C 1
ATOM 2700 O O . MET A 1 370 ? -20.446 -14.952 30.916 1.00 41.88 370 MET A O 1
ATOM 2704 N N . ARG A 1 371 ? -22.651 -15.175 31.183 1.00 34.81 371 ARG A N 1
ATOM 2705 C CA . ARG A 1 371 ? -22.694 -16.639 31.279 1.00 34.81 371 ARG A CA 1
ATOM 2706 C C . ARG A 1 371 ? -24.017 -17.111 30.696 1.00 34.81 371 ARG A C 1
ATOM 2708 O O . ARG A 1 371 ? -24.988 -17.187 31.440 1.00 34.81 371 ARG A O 1
ATOM 2715 N N . VAL A 1 372 ? -24.023 -17.417 29.400 1.00 35.69 372 VAL A N 1
ATOM 2716 C CA . VAL A 1 372 ? -24.794 -18.519 28.799 1.00 35.69 372 VAL A CA 1
ATOM 2717 C C . VAL A 1 372 ? -23.990 -19.052 27.628 1.00 35.69 372 VAL A C 1
ATOM 2719 O O . VAL A 1 372 ? -23.614 -18.218 26.775 1.00 35.69 372 VAL A O 1
#

InterPro domains:
  IPR000600 ROK family [PF00480] (45-351)
  IPR000600 ROK family [PTHR18964] (6-353)
  IPR043129 ATPase, nucleotide binding domain [SSF53067] (43-354)